Protein AF-A0A923X0I1-F1 (afdb_monomer_lite)

Foldseek 3Di:
DQVFLCLALVFDPPQSVVLLVVLCVVQVDPPLVVVVVVVLLVLLCVLCVVLVHHSVDDALQNVLVSLLVVLLVVLQVLCVLLPHGQPAFPVVSPVSLQVLLVPFDDDQKFKAFDLVLVLVLCVVPPLVQLCVLQVHPDSVVVVVPDDSQLVVVLCVQRPDPVSVLVSLVSLLPDASVRIDIDGQEEEEHDAVSCAVSCAVVCVQVVAQWDADLRHSYIYRHYYPGRHFFLNSLGPSLVSQLVSLVSRVSRVLLVVCNPDPSSSVLSSCLVVDDFADDDDPDPDDRPEHEGEDDQPRDPDDPNDCVSSGQYAYPSLVSSLSSLVSSCSSPVVCVSLNPQQQHWDDHPSYTDGSHSNQSSSCSRVVHHSVRGDCRSNSNVNSNVSSCSSPNPVVVVVVVSVSSVDDHDHDDDDDDDDDDDDDDDDDDDDDDVVVVVVVVVVVVVVVVVVLVVLLVVLCVVCVVFLAEEEEDAALPAACPDPLLVLLLQLLLVCLVVQHAYEYCQFHDSLLSSLQSNQVSVHAREHEYEDDPDDGDGHPSHPYYDYGPDPVSSLCSSLPPHLEYEQTYHDPVSVVSVVVNLVCVLVVVDDQHEYEYEDCVRCVVVVCCCVVPCCPPVNVDDPCSVVSYYYDHDSVVVSVRSVVSVVVVVVVD

Sequence (649 aa):
MAKFLRDLLDAEEPLFSEALRQLEHASGRNAADTKLIGDITALAHDNLRQMGLNPATSTGEEVYRGLEARLETDLKRLTKVIGADESDDVRYLVPFMVKAANEVEFNRRVFVIKRDSAKNLLRKMPPKTLMEKLGYDDIESLFDHEDFDEIYTALRFSEGPDWLNQYDELFATVTPDDYEERDLRIVVMDHDKYVDLAAHFVQKKLHNVTHTKEMGVIVVVPMHAKTMRGLVLKTLPLLLHYMNEVKLYSTFFKLKSKQPHFGRTVVNTLVADPGDASQMAGSKIHWRVIQRYLGKHKEDSVSTIAFQPHVQPEDLHWRRAEDLLYKIDPELKFWQDRDYVALQYDGFPVAFNLFDVSFGYSNRETYANRYAYHFRESLWNEIFVRYMGFKNLAKQVLEQLDNDMIAPEKLVVSKRVTVPSLRAQNEKNDLLIRRRLIDAAEGRLDGVIEEFDHVFELLGNYPRTVTIFGSARKPLNDDITNNAYEIARRFAHEDFAVVTGGGHGVMEAANKGAYDAGGDSIGLNIMLPHEQSLNEYTTANFQFTHFFSRKVAMTLDGSGYIYFPGGFGTLDELFEILCLEQTGKIPKAPIILVGSDFWRPLEQFIINVLEQQYQTIASDDRKLYEILDDHDEIVKRVKDYERHTRQES

Structure (mmCIF, N/CA/C/O backbone):
data_AF-A0A923X0I1-F1
#
_entry.id   AF-A0A923X0I1-F1
#
loop_
_atom_site.group_PDB
_atom_site.id
_atom_site.type_symbol
_atom_site.label_atom_id
_atom_site.label_alt_id
_atom_site.label_comp_id
_atom_site.label_asym_id
_atom_site.label_entity_id
_atom_site.label_seq_id
_atom_site.pdbx_PDB_ins_code
_atom_site.Cartn_x
_atom_site.Cartn_y
_atom_site.Cartn_z
_atom_site.occupancy
_atom_site.B_iso_or_equiv
_atom_site.auth_seq_id
_atom_site.auth_comp_id
_atom_site.auth_asym_id
_atom_site.auth_atom_id
_atom_site.pdbx_PDB_model_num
ATOM 1 N N . MET A 1 1 ? 17.429 24.368 -10.247 1.00 54.72 1 MET A N 1
ATOM 2 C CA . MET A 1 1 ? 16.248 23.656 -10.783 1.00 54.72 1 MET A CA 1
ATOM 3 C C . MET A 1 1 ? 15.292 23.325 -9.645 1.00 54.72 1 MET A C 1
ATOM 5 O O . MET A 1 1 ? 14.157 23.772 -9.730 1.00 54.72 1 MET A O 1
ATOM 9 N N . ALA A 1 2 ? 15.794 22.775 -8.531 1.00 67.62 2 ALA A N 1
ATOM 10 C CA . ALA A 1 2 ? 15.171 22.739 -7.195 1.00 67.62 2 ALA A CA 1
ATOM 11 C C . ALA A 1 2 ? 14.141 23.845 -6.832 1.00 67.62 2 ALA A C 1
ATOM 13 O O . ALA A 1 2 ? 13.132 23.524 -6.215 1.00 67.62 2 ALA A O 1
ATOM 14 N N . LYS A 1 3 ? 14.324 25.117 -7.244 1.00 82.94 3 LYS A N 1
ATOM 15 C CA . LYS A 1 3 ? 13.366 26.220 -7.002 1.00 82.94 3 LYS A CA 1
ATOM 16 C C . LYS A 1 3 ? 11.895 25.849 -7.277 1.00 82.94 3 LYS A C 1
ATOM 18 O O . LYS A 1 3 ? 11.045 26.251 -6.501 1.00 82.94 3 LYS A O 1
ATOM 23 N N . PHE A 1 4 ? 11.582 25.097 -8.336 1.00 88.12 4 PHE A N 1
ATOM 24 C CA . PHE A 1 4 ? 10.187 24.725 -8.625 1.00 88.12 4 PHE A CA 1
ATOM 25 C C . PHE A 1 4 ? 9.581 23.844 -7.520 1.00 88.12 4 PHE A C 1
ATOM 27 O O . PHE A 1 4 ? 8.517 24.158 -7.002 1.00 88.12 4 PHE A O 1
ATOM 34 N N . LEU A 1 5 ? 10.293 22.787 -7.112 1.00 89.38 5 LEU A N 1
ATOM 35 C CA . LEU A 1 5 ? 9.863 21.907 -6.019 1.00 89.38 5 LEU A CA 1
ATOM 36 C C . LEU A 1 5 ? 9.794 22.670 -4.690 1.00 89.38 5 LEU A C 1
ATOM 38 O O . LEU A 1 5 ? 8.823 22.532 -3.957 1.00 89.38 5 LEU A O 1
ATOM 42 N N . ARG A 1 6 ? 10.778 23.538 -4.424 1.00 88.56 6 ARG A N 1
ATOM 43 C CA . ARG A 1 6 ? 10.787 24.430 -3.259 1.00 88.56 6 ARG A CA 1
ATOM 44 C C . ARG A 1 6 ? 9.532 25.305 -3.193 1.00 88.56 6 ARG A C 1
ATOM 46 O O . ARG A 1 6 ? 8.905 25.373 -2.145 1.00 88.56 6 ARG A O 1
ATOM 53 N N . ASP A 1 7 ? 9.180 25.966 -4.296 1.00 87.50 7 ASP A N 1
ATOM 54 C CA . ASP A 1 7 ? 8.057 26.913 -4.360 1.00 87.50 7 ASP A CA 1
ATOM 55 C C . ASP A 1 7 ? 6.694 26.200 -4.235 1.00 87.50 7 ASP A C 1
ATOM 57 O O . ASP A 1 7 ? 5.748 26.768 -3.692 1.00 87.50 7 ASP A O 1
ATOM 61 N N . LEU A 1 8 ? 6.600 24.944 -4.689 1.00 89.12 8 LEU A N 1
ATOM 62 C CA . LEU A 1 8 ? 5.433 24.083 -4.472 1.00 89.12 8 LEU A CA 1
ATOM 63 C C . LEU A 1 8 ? 5.289 23.646 -3.001 1.00 89.12 8 LEU A C 1
ATOM 65 O O . LEU A 1 8 ? 4.186 23.678 -2.443 1.00 89.12 8 LEU A O 1
ATOM 69 N N . LEU A 1 9 ? 6.403 23.245 -2.380 1.00 85.38 9 LEU A N 1
ATOM 70 C CA . LEU A 1 9 ? 6.472 22.764 -0.994 1.00 85.38 9 LEU A CA 1
ATOM 71 C C . LEU A 1 9 ? 6.424 23.878 0.058 1.00 85.38 9 LEU A C 1
ATOM 73 O O . LEU A 1 9 ? 6.120 23.588 1.211 1.00 85.38 9 LEU A O 1
ATOM 77 N N . ASP A 1 10 ? 6.701 25.126 -0.336 1.00 81.94 10 ASP A N 1
ATOM 78 C CA . ASP A 1 10 ? 6.953 26.260 0.575 1.00 81.94 10 ASP A CA 1
ATOM 79 C C . ASP A 1 10 ? 8.188 26.037 1.468 1.00 81.94 10 ASP A C 1
ATOM 81 O O . ASP A 1 10 ? 8.237 26.423 2.633 1.00 81.94 10 ASP A O 1
ATOM 85 N N . ALA A 1 11 ? 9.192 25.339 0.927 1.00 80.44 11 ALA A N 1
ATOM 86 C CA . ALA A 1 11 ? 10.333 24.859 1.698 1.00 80.44 11 ALA A CA 1
ATOM 87 C C . ALA A 1 11 ? 11.408 25.942 1.915 1.00 80.44 11 ALA A C 1
ATOM 89 O O . ALA A 1 11 ? 11.807 26.658 0.989 1.00 80.44 11 ALA A O 1
ATOM 90 N N . GLU A 1 12 ? 11.945 26.014 3.135 1.00 75.38 12 GLU A N 1
ATOM 91 C CA . GLU A 1 12 ? 12.978 26.986 3.508 1.00 75.38 12 GLU A CA 1
ATOM 92 C C . GLU A 1 12 ? 14.364 26.663 2.913 1.00 75.38 12 GLU A C 1
ATOM 94 O O . GLU A 1 12 ? 14.802 25.512 2.825 1.00 75.38 12 GLU A O 1
ATOM 99 N N . GLU A 1 13 ? 15.114 27.709 2.557 1.00 77.19 13 GLU A N 1
ATOM 100 C CA . GLU A 1 13 ? 16.510 27.617 2.107 1.00 77.19 13 GLU A CA 1
ATOM 101 C C . GLU A 1 13 ? 17.463 28.123 3.204 1.00 77.19 13 GLU A C 1
ATOM 103 O O . GLU A 1 13 ? 17.142 29.099 3.881 1.00 77.19 13 GLU A O 1
ATOM 108 N N . PRO A 1 14 ? 18.658 27.523 3.381 1.00 76.00 14 PRO A N 1
ATOM 109 C CA . PRO A 1 14 ? 19.299 26.537 2.505 1.00 76.00 14 PRO A CA 1
ATOM 110 C C . PRO A 1 14 ? 18.928 25.070 2.795 1.00 76.00 14 PRO A C 1
ATOM 112 O O . PRO A 1 14 ? 19.523 24.176 2.191 1.00 76.00 14 PRO A O 1
ATOM 115 N N . LEU A 1 15 ? 18.009 24.810 3.737 1.00 71.12 15 LEU A N 1
ATOM 116 C CA . LEU A 1 15 ? 17.669 23.461 4.210 1.00 71.12 15 LEU A CA 1
ATOM 117 C C . LEU A 1 15 ? 17.188 22.552 3.075 1.00 71.12 15 LEU A C 1
ATOM 119 O O . LEU A 1 15 ? 17.698 21.441 2.934 1.00 71.12 15 LEU A O 1
ATOM 123 N N . PHE A 1 16 ? 16.279 23.036 2.226 1.00 80.62 16 PHE A N 1
ATOM 124 C CA . PHE A 1 16 ? 15.779 22.280 1.080 1.00 80.62 16 PHE A CA 1
ATOM 125 C C . PHE A 1 16 ? 16.893 21.874 0.104 1.00 80.62 16 PHE A C 1
ATOM 127 O O . PHE A 1 16 ? 17.070 20.690 -0.197 1.00 80.62 16 PHE A O 1
ATOM 134 N N . SER A 1 17 ? 17.694 22.842 -0.357 1.00 82.94 17 SER A N 1
ATOM 135 C CA . SER A 1 17 ? 18.797 22.569 -1.283 1.00 82.94 17 SER A CA 1
ATOM 136 C C . SER A 1 17 ? 19.896 21.687 -0.678 1.00 82.94 17 SER A C 1
ATOM 138 O O . SER A 1 17 ? 20.601 21.007 -1.422 1.00 82.94 17 SER A O 1
ATOM 140 N N . GLU A 1 18 ? 20.092 21.702 0.642 1.00 79.62 18 GLU A N 1
ATOM 141 C CA . GLU A 1 18 ? 21.046 20.818 1.320 1.00 79.62 18 GLU A CA 1
ATOM 142 C C . GLU A 1 18 ? 20.508 19.389 1.463 1.00 79.62 18 GLU A C 1
ATOM 144 O O . GLU A 1 18 ? 21.224 18.436 1.166 1.00 79.62 18 GLU A O 1
ATOM 149 N N . ALA A 1 19 ? 19.235 19.221 1.816 1.00 76.06 19 ALA A N 1
ATOM 150 C CA . ALA A 1 19 ? 18.612 17.907 1.936 1.00 76.06 19 ALA A CA 1
ATOM 151 C C . ALA A 1 19 ? 18.533 17.155 0.596 1.00 76.06 19 ALA A C 1
ATOM 153 O O . ALA A 1 19 ? 18.762 15.945 0.567 1.00 76.06 19 ALA A O 1
ATOM 154 N N . LEU A 1 20 ? 18.301 17.859 -0.521 1.00 83.06 20 LEU A N 1
ATOM 155 C CA . LEU A 1 20 ? 18.415 17.269 -1.861 1.00 83.06 20 LEU A CA 1
ATOM 156 C C . LEU A 1 20 ? 19.853 16.831 -2.184 1.00 83.06 20 LEU A C 1
ATOM 158 O O . LEU A 1 20 ? 20.042 15.747 -2.732 1.00 83.06 20 LEU A O 1
ATOM 162 N N . ARG A 1 21 ? 20.875 17.617 -1.803 1.00 82.75 21 ARG A N 1
ATOM 163 C CA . ARG A 1 21 ? 22.289 17.215 -1.958 1.00 82.75 21 ARG A CA 1
ATOM 164 C C . ARG A 1 21 ? 22.628 15.975 -1.133 1.00 82.75 21 ARG A C 1
ATOM 166 O O . ARG A 1 21 ? 23.366 15.120 -1.614 1.00 82.75 21 ARG A O 1
ATOM 173 N N . GLN A 1 22 ? 22.097 15.867 0.085 1.00 76.50 22 GLN A N 1
ATOM 174 C CA . GLN A 1 22 ? 22.293 14.693 0.940 1.00 76.50 22 GLN A CA 1
ATOM 175 C C . GLN A 1 22 ? 21.664 13.438 0.323 1.00 76.50 22 GLN A C 1
ATOM 177 O O . GLN A 1 22 ? 22.326 12.404 0.270 1.00 76.50 22 GLN A O 1
ATOM 182 N N . LEU A 1 23 ? 20.443 13.533 -0.220 1.00 74.69 23 LEU A N 1
ATOM 183 C CA . LEU A 1 23 ? 19.814 12.427 -0.950 1.00 74.69 23 LEU A CA 1
ATOM 184 C C . LEU A 1 23 ? 20.576 12.044 -2.225 1.00 74.69 23 LEU A C 1
ATOM 186 O O . LEU A 1 23 ? 20.789 10.859 -2.479 1.00 74.69 23 LEU A O 1
ATOM 190 N N . GLU A 1 24 ? 21.008 13.021 -3.025 1.00 81.75 24 GLU A N 1
ATOM 191 C CA . GLU A 1 24 ? 21.799 12.793 -4.241 1.00 81.75 24 GLU A CA 1
ATOM 192 C C . GLU A 1 24 ? 23.120 12.077 -3.919 1.00 81.75 24 GLU A C 1
ATOM 194 O O . GLU A 1 24 ? 23.463 11.087 -4.565 1.00 81.75 24 GLU A O 1
ATOM 199 N N . HIS A 1 25 ? 23.810 12.508 -2.857 1.00 76.19 25 HIS A N 1
ATOM 200 C CA . HIS A 1 25 ? 25.046 11.888 -2.387 1.00 76.19 25 HIS A CA 1
ATOM 201 C C . HIS A 1 25 ? 24.832 10.468 -1.840 1.00 76.19 25 HIS A C 1
ATOM 203 O O . HIS A 1 25 ? 25.571 9.559 -2.210 1.00 76.19 25 HIS A O 1
ATOM 209 N N . ALA A 1 26 ? 23.814 10.259 -0.999 1.00 66.31 26 ALA A N 1
ATOM 210 C CA . ALA A 1 26 ? 23.550 8.971 -0.356 1.00 66.31 26 ALA A CA 1
ATOM 211 C C . ALA A 1 26 ? 22.993 7.902 -1.311 1.00 66.31 26 ALA A C 1
ATOM 213 O O . ALA A 1 26 ? 23.252 6.715 -1.129 1.00 66.31 26 ALA A O 1
ATOM 214 N N . SER A 1 27 ? 22.230 8.309 -2.329 1.00 73.12 27 SER A N 1
ATOM 215 C CA . SER A 1 27 ? 21.652 7.394 -3.326 1.00 73.12 27 SER A CA 1
ATOM 216 C C . SER A 1 27 ? 22.526 7.184 -4.567 1.00 73.12 27 SER A C 1
ATOM 218 O O . SER A 1 27 ? 22.276 6.258 -5.339 1.00 73.12 27 SER A O 1
ATOM 220 N N . GLY A 1 28 ? 23.483 8.083 -4.824 1.00 76.88 28 GLY A N 1
ATOM 221 C CA . GLY A 1 28 ? 24.214 8.165 -6.093 1.00 76.88 28 GLY A CA 1
ATOM 222 C C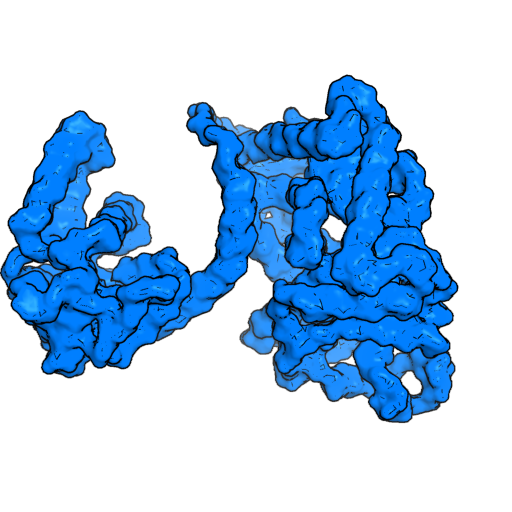 . GLY A 1 28 ? 23.352 8.576 -7.301 1.00 76.88 28 GLY A C 1
ATOM 223 O O . GLY A 1 28 ? 23.840 8.568 -8.435 1.00 76.88 28 GLY A O 1
ATOM 224 N N . ARG A 1 29 ? 22.069 8.922 -7.104 1.00 76.94 29 ARG A N 1
ATOM 225 C CA . ARG A 1 29 ? 21.124 9.248 -8.186 1.00 76.94 29 ARG A CA 1
ATOM 226 C C . ARG A 1 29 ? 21.165 10.730 -8.540 1.00 76.94 29 ARG A C 1
ATOM 228 O O . ARG A 1 29 ? 20.358 11.524 -8.061 1.00 76.94 29 ARG A O 1
ATOM 235 N N . ASN A 1 30 ? 22.081 11.081 -9.436 1.00 81.25 30 ASN A N 1
ATOM 236 C CA . ASN A 1 30 ? 22.231 12.459 -9.900 1.00 81.25 30 ASN A CA 1
ATOM 237 C C . ASN A 1 30 ? 20.965 12.993 -10.606 1.00 81.25 30 ASN A C 1
ATOM 239 O O . ASN A 1 30 ? 20.383 12.307 -11.450 1.00 81.25 30 ASN A O 1
ATOM 243 N N . ALA A 1 31 ? 20.582 14.238 -10.306 1.00 82.38 31 ALA A N 1
ATOM 244 C CA . ALA A 1 31 ? 19.496 14.999 -10.945 1.00 82.38 31 ALA A CA 1
ATOM 245 C C . ALA A 1 31 ? 18.087 14.348 -10.939 1.00 82.38 31 ALA A C 1
ATOM 247 O O . ALA A 1 31 ? 17.268 14.611 -11.831 1.00 82.38 31 ALA A O 1
ATOM 248 N N . ALA A 1 32 ? 17.767 13.511 -9.942 1.00 83.88 32 ALA A N 1
ATOM 249 C CA . ALA A 1 32 ? 16.432 12.913 -9.818 1.00 83.88 32 ALA A CA 1
ATOM 250 C C . ALA A 1 32 ? 15.320 13.967 -9.594 1.00 83.88 32 ALA A C 1
ATOM 252 O O . ALA A 1 32 ? 14.219 13.807 -10.128 1.00 83.88 32 ALA A O 1
ATOM 253 N N . ASP A 1 33 ? 15.631 15.078 -8.909 1.00 85.25 33 ASP A N 1
ATOM 254 C CA . ASP A 1 33 ? 14.776 16.271 -8.777 1.00 85.25 33 ASP A CA 1
ATOM 255 C C . ASP A 1 33 ? 14.340 16.835 -10.139 1.00 85.25 33 ASP A C 1
ATOM 257 O O . ASP A 1 33 ? 13.172 17.139 -10.371 1.00 85.25 33 ASP A O 1
ATOM 261 N N . THR A 1 34 ? 15.279 16.933 -11.076 1.00 87.31 34 THR A N 1
ATOM 262 C CA . THR A 1 34 ? 15.088 17.554 -12.385 1.00 87.31 34 THR A CA 1
ATOM 263 C C . THR A 1 34 ? 14.185 16.692 -13.260 1.00 87.31 34 THR A C 1
ATOM 265 O O . THR A 1 34 ? 13.336 17.219 -13.983 1.00 87.31 34 THR A O 1
ATOM 268 N N . LYS A 1 35 ? 14.299 15.362 -13.142 1.00 87.19 35 LYS A N 1
ATOM 269 C CA . LYS A 1 35 ? 13.361 14.429 -13.774 1.00 87.19 35 LYS A CA 1
ATOM 270 C C . LYS A 1 35 ? 11.960 14.542 -13.165 1.00 87.19 35 LYS A C 1
ATOM 272 O O . LYS A 1 35 ? 10.995 14.619 -13.918 1.00 87.19 35 LYS A O 1
ATOM 277 N N . LEU A 1 36 ? 11.848 14.614 -11.836 1.00 90.38 36 LEU A N 1
ATOM 278 C CA . LEU A 1 36 ? 10.563 14.777 -11.146 1.00 90.38 36 LEU A CA 1
ATOM 279 C C . LEU A 1 36 ? 9.842 16.073 -11.560 1.00 90.38 36 LEU A C 1
ATOM 281 O O . LEU A 1 36 ? 8.646 16.037 -11.828 1.00 90.38 36 LEU A O 1
ATOM 285 N N . ILE A 1 37 ? 10.561 17.193 -11.699 1.00 91.50 37 ILE A N 1
ATOM 286 C CA . ILE A 1 37 ? 10.004 18.457 -12.222 1.00 91.50 37 ILE A CA 1
ATOM 287 C C . ILE A 1 37 ? 9.434 18.265 -13.638 1.00 91.50 37 ILE A C 1
ATOM 289 O O . ILE A 1 37 ? 8.336 18.742 -13.934 1.00 91.50 37 ILE A O 1
ATOM 293 N N . GLY A 1 38 ? 10.163 17.557 -14.508 1.00 90.38 38 GLY A N 1
ATOM 294 C CA . GLY A 1 38 ? 9.711 17.234 -15.863 1.00 90.38 38 GLY A CA 1
ATOM 295 C C . GLY A 1 38 ? 8.438 16.386 -15.872 1.00 90.38 38 GLY A C 1
ATOM 296 O O . GLY A 1 38 ? 7.499 16.710 -16.598 1.00 90.38 38 GLY A O 1
ATOM 297 N N . ASP A 1 39 ? 8.386 15.356 -15.024 1.00 91.00 39 ASP A N 1
ATOM 298 C CA . ASP A 1 39 ? 7.226 14.474 -14.879 1.00 91.00 39 ASP A CA 1
ATOM 299 C C . ASP A 1 39 ? 6.001 15.242 -14.341 1.00 91.00 39 ASP A C 1
ATOM 301 O O . ASP A 1 39 ? 4.945 15.198 -14.968 1.00 91.00 39 ASP A O 1
ATOM 305 N N . ILE A 1 40 ? 6.134 16.019 -13.253 1.00 94.12 40 ILE A N 1
ATOM 306 C CA . ILE A 1 40 ? 5.043 16.849 -12.693 1.00 94.12 40 ILE A CA 1
ATOM 307 C C . ILE A 1 40 ? 4.486 17.809 -13.751 1.00 94.12 40 ILE A C 1
ATOM 309 O O . ILE A 1 40 ? 3.272 17.892 -13.937 1.00 94.12 40 ILE A O 1
ATOM 313 N N . THR A 1 41 ? 5.368 18.498 -14.484 1.00 93.44 41 THR A N 1
ATOM 314 C CA . THR A 1 41 ? 4.966 19.444 -15.539 1.00 93.44 41 THR A CA 1
ATOM 315 C C . THR A 1 41 ? 4.207 18.734 -16.663 1.00 93.44 41 THR A C 1
ATOM 317 O O . THR A 1 41 ? 3.170 19.218 -17.116 1.00 93.44 41 THR A O 1
ATOM 320 N N . ALA A 1 42 ? 4.698 17.574 -17.111 1.00 93.50 42 ALA A N 1
ATOM 321 C CA . ALA A 1 42 ? 4.066 16.800 -18.175 1.00 93.50 42 ALA A CA 1
ATOM 322 C C . ALA A 1 42 ? 2.683 16.268 -17.766 1.00 93.50 42 ALA A C 1
ATOM 324 O O . ALA A 1 42 ? 1.736 16.401 -18.541 1.00 93.50 42 ALA A O 1
ATOM 325 N N . LEU A 1 43 ? 2.559 15.723 -16.551 1.00 95.00 43 LEU A N 1
ATOM 326 C CA . LEU A 1 43 ? 1.295 15.219 -16.010 1.00 95.00 43 LEU A CA 1
ATOM 327 C C . LEU A 1 43 ? 0.276 16.350 -15.838 1.00 95.00 43 LEU A C 1
ATOM 329 O O . LEU A 1 43 ? -0.834 16.247 -16.352 1.00 95.00 43 LEU A O 1
ATOM 333 N N . ALA A 1 44 ? 0.660 17.466 -15.213 1.00 94.75 44 ALA A N 1
ATOM 334 C CA . ALA A 1 44 ? -0.238 18.605 -15.045 1.00 94.75 44 ALA A CA 1
ATOM 335 C C . ALA A 1 44 ? -0.724 19.161 -16.396 1.00 94.75 44 ALA A C 1
ATOM 337 O O . ALA A 1 44 ? -1.916 19.408 -16.571 1.00 94.75 44 ALA A O 1
ATOM 338 N N . HIS A 1 45 ? 0.167 19.302 -17.386 1.00 95.38 45 HIS A N 1
ATOM 339 C CA . HIS A 1 45 ? -0.211 19.748 -18.731 1.00 95.38 45 HIS A CA 1
ATOM 340 C C . HIS A 1 45 ? -1.173 18.782 -19.440 1.00 95.38 45 HIS A C 1
ATOM 342 O O . HIS A 1 45 ? -2.010 19.233 -20.224 1.00 95.38 45 HIS A O 1
ATOM 348 N N . ASP A 1 46 ? -1.067 17.477 -19.184 1.00 94.19 46 ASP A N 1
ATOM 349 C CA . ASP A 1 46 ? -2.002 16.482 -19.706 1.00 94.19 46 ASP A CA 1
ATOM 350 C C . ASP A 1 46 ? -3.375 16.590 -19.026 1.00 94.19 46 ASP A C 1
ATOM 352 O O . ASP A 1 46 ? -4.385 16.737 -19.714 1.00 94.19 46 ASP A O 1
ATOM 356 N N . ASN A 1 47 ? -3.426 16.655 -17.689 1.00 94.50 47 ASN A N 1
ATOM 357 C CA . ASN A 1 47 ? -4.676 16.864 -16.949 1.00 94.50 47 ASN A CA 1
ATOM 358 C C . ASN A 1 47 ? -5.383 18.172 -17.350 1.00 94.50 47 ASN A C 1
ATOM 360 O O . ASN A 1 47 ? -6.603 18.173 -17.505 1.00 94.50 47 ASN A O 1
ATOM 364 N N . LEU A 1 48 ? -4.647 19.266 -17.586 1.00 96.31 48 LEU A N 1
ATOM 365 C CA . LEU A 1 48 ? -5.226 20.507 -18.118 1.00 96.31 48 LEU A CA 1
ATOM 366 C C . LEU A 1 48 ? -5.909 20.284 -19.473 1.00 96.31 48 LEU A C 1
ATOM 368 O O . LEU A 1 48 ? -7.066 20.666 -19.639 1.00 96.31 48 LEU A O 1
ATOM 372 N N . ARG A 1 49 ? -5.245 19.603 -20.416 1.00 95.25 49 ARG A N 1
ATOM 373 C CA . ARG A 1 49 ? -5.830 19.285 -21.731 1.00 95.25 49 ARG A CA 1
ATOM 374 C C . ARG A 1 49 ? -7.054 18.379 -21.616 1.00 95.25 49 ARG A C 1
ATOM 376 O O . ARG A 1 49 ? -8.025 18.603 -22.331 1.00 95.25 49 ARG A O 1
ATOM 383 N N . GLN A 1 50 ? -7.036 17.401 -20.708 1.00 92.94 50 GLN A N 1
ATOM 384 C CA . GLN A 1 50 ? -8.193 16.541 -20.431 1.00 92.94 50 GLN A CA 1
ATOM 385 C C . GLN A 1 50 ? -9.396 17.327 -19.874 1.00 92.94 50 GLN A C 1
ATOM 387 O O . GLN A 1 50 ? -10.535 16.939 -20.117 1.00 92.94 50 GLN A O 1
ATOM 392 N N . MET A 1 51 ? -9.163 18.446 -19.179 1.00 95.25 51 MET A N 1
ATOM 393 C CA . MET A 1 51 ? -10.207 19.385 -18.736 1.00 95.25 51 MET A CA 1
ATOM 394 C C . MET A 1 51 ? -10.569 20.455 -19.788 1.00 95.25 51 MET A C 1
ATOM 396 O O . MET A 1 51 ? -11.357 21.351 -19.501 1.00 95.25 51 MET A O 1
ATOM 400 N N . GLY A 1 52 ? -9.996 20.401 -20.997 1.00 95.00 52 GLY A N 1
ATOM 401 C CA . GLY A 1 52 ? -10.204 21.409 -22.045 1.00 95.00 52 GLY A CA 1
ATOM 402 C C . GLY A 1 52 ? -9.465 22.737 -21.818 1.00 95.00 52 GLY A C 1
ATOM 403 O O . GLY A 1 52 ? -9.713 23.703 -22.537 1.00 95.00 52 GLY A O 1
ATOM 404 N N . LEU A 1 53 ? -8.555 22.794 -20.843 1.00 96.50 53 LEU A N 1
ATOM 405 C CA . LEU A 1 53 ? -7.752 23.968 -20.504 1.00 96.50 53 LEU A CA 1
ATOM 406 C C . LEU A 1 53 ? -6.442 24.005 -21.305 1.00 96.50 53 LEU A C 1
ATOM 408 O O . LEU A 1 53 ? -5.917 22.976 -21.741 1.00 96.50 53 LEU A O 1
ATOM 412 N N . ASN A 1 54 ? -5.883 25.204 -21.487 1.00 94.62 54 ASN A N 1
ATOM 413 C CA . ASN A 1 54 ? -4.644 25.412 -22.233 1.00 94.62 54 ASN A CA 1
ATOM 414 C C . ASN A 1 54 ? -3.477 25.681 -21.264 1.00 94.62 54 ASN A C 1
ATOM 416 O O . ASN A 1 54 ? -3.430 26.765 -20.678 1.00 94.62 54 ASN A O 1
ATOM 420 N N . PRO A 1 55 ? -2.488 24.771 -21.145 1.00 91.75 55 PRO A N 1
ATOM 421 C CA . PRO A 1 55 ? -1.356 24.933 -20.229 1.00 91.75 55 PRO A CA 1
ATOM 422 C C . PRO A 1 55 ? -0.548 26.228 -20.378 1.00 91.75 55 PRO A C 1
ATOM 424 O O . PRO A 1 55 ? 0.116 26.638 -19.434 1.00 91.75 55 PRO A O 1
ATOM 427 N N . ALA A 1 56 ? -0.576 26.867 -21.551 1.00 90.12 56 ALA A N 1
ATOM 428 C CA . ALA A 1 56 ? 0.177 28.093 -21.807 1.00 90.12 56 ALA A CA 1
ATOM 429 C C . ALA A 1 56 ? -0.582 29.387 -21.454 1.00 90.12 56 ALA A C 1
ATOM 431 O O . ALA A 1 56 ? 0.034 30.451 -21.451 1.00 90.12 56 ALA A O 1
ATOM 432 N N . THR A 1 57 ? -1.900 29.328 -21.222 1.00 93.25 57 THR A N 1
ATOM 433 C CA . THR A 1 57 ? -2.740 30.535 -21.075 1.00 93.25 57 THR A CA 1
ATOM 434 C C . THR A 1 57 ? -3.790 30.468 -19.969 1.00 93.25 57 THR A C 1
ATOM 436 O O . THR A 1 57 ? -4.283 31.521 -19.580 1.00 93.25 57 THR A O 1
ATOM 439 N N . SER A 1 58 ? -4.156 29.282 -19.473 1.00 95.31 58 SER A N 1
ATOM 440 C CA . SER A 1 58 ? -5.148 29.153 -18.401 1.00 95.31 58 SER A CA 1
ATOM 441 C C . SER A 1 58 ? -4.603 29.664 -17.066 1.00 95.31 58 SER A C 1
ATOM 443 O O . SER A 1 58 ? -3.510 29.295 -16.631 1.00 95.31 58 SER A O 1
ATOM 445 N N . THR A 1 59 ? -5.398 30.513 -16.425 1.00 96.12 59 THR A N 1
ATOM 446 C CA . THR A 1 59 ? -5.165 31.098 -15.101 1.00 96.12 59 THR A CA 1
ATOM 447 C C . THR A 1 59 ? -5.364 30.071 -13.986 1.00 96.12 59 THR A C 1
ATOM 449 O O . THR A 1 59 ? -6.072 29.079 -14.159 1.00 96.12 59 THR A O 1
ATOM 452 N N . GLY A 1 60 ? -4.790 30.321 -12.806 1.00 94.44 60 GLY A N 1
ATOM 453 C CA . GLY A 1 60 ? -4.941 29.414 -11.665 1.00 94.44 60 GLY A CA 1
ATOM 454 C C . GLY A 1 60 ? -6.390 29.245 -11.202 1.00 94.44 60 GLY A C 1
ATOM 455 O O . GLY A 1 60 ? -6.766 28.143 -10.801 1.00 94.44 60 GLY A O 1
ATOM 456 N N . GLU A 1 61 ? -7.228 30.285 -11.318 1.00 95.31 61 GLU A N 1
ATOM 457 C CA . GLU A 1 61 ? -8.659 30.158 -11.024 1.00 95.31 61 GLU A CA 1
ATOM 458 C C . GLU A 1 61 ? -9.372 29.278 -12.063 1.00 95.31 61 GLU A C 1
ATOM 460 O O . GLU A 1 61 ? -10.135 28.401 -11.667 1.00 95.31 61 GLU A O 1
ATOM 465 N N . GLU A 1 62 ? -9.088 29.410 -13.365 1.00 96.88 62 GLU A N 1
ATOM 466 C CA . GLU A 1 62 ? -9.649 28.502 -14.382 1.00 96.88 62 GLU A CA 1
ATOM 467 C C . GLU A 1 62 ? -9.243 27.041 -14.139 1.00 96.88 62 GLU A C 1
ATOM 469 O O . GLU A 1 62 ? -10.082 26.150 -14.269 1.00 96.88 62 GLU A O 1
ATOM 474 N N . VAL A 1 63 ? -7.994 26.783 -13.727 1.00 97.06 63 VAL A N 1
ATOM 475 C CA . VAL A 1 63 ? -7.550 25.431 -13.343 1.00 97.06 63 VAL A CA 1
ATOM 476 C C . VAL A 1 63 ? -8.304 24.925 -12.118 1.00 97.06 63 VAL A C 1
ATOM 478 O O . VAL A 1 63 ? -8.809 23.804 -12.133 1.00 97.06 63 VAL A O 1
ATOM 481 N N . TYR A 1 64 ? -8.433 25.747 -11.076 1.00 95.81 64 TYR A N 1
ATOM 482 C CA . TYR A 1 64 ? -9.152 25.388 -9.854 1.00 95.81 64 TYR A CA 1
ATOM 483 C C . TYR A 1 64 ? -10.637 25.086 -10.121 1.00 95.81 64 TYR A C 1
ATOM 485 O O . TYR A 1 64 ? -11.144 24.054 -9.683 1.00 95.81 64 TYR A O 1
ATOM 493 N N . ARG A 1 65 ? -11.324 25.923 -10.912 1.00 95.06 65 ARG A N 1
ATOM 494 C CA . ARG A 1 65 ? -12.720 25.684 -11.323 1.00 95.06 65 ARG A CA 1
ATOM 495 C C . ARG A 1 65 ? -12.859 24.478 -12.250 1.00 95.06 65 ARG A C 1
ATOM 497 O O . ARG A 1 65 ? -13.842 23.750 -12.143 1.00 95.06 65 ARG A O 1
ATOM 504 N N . GLY A 1 66 ? -11.881 24.23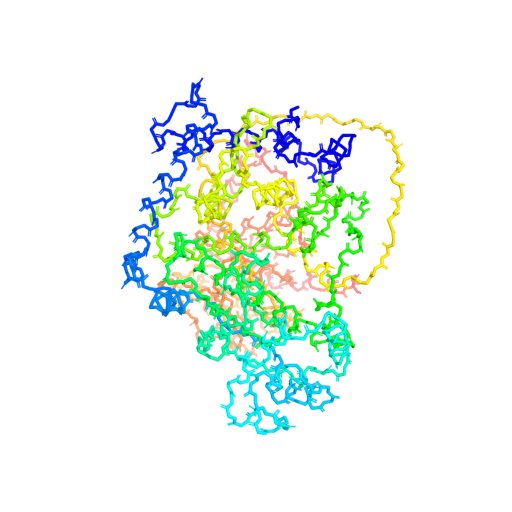7 -13.125 1.00 96.69 66 GLY A N 1
ATOM 505 C CA . GLY A 1 66 ? -11.816 23.031 -13.952 1.00 96.69 66 GLY A CA 1
ATOM 506 C C . GLY A 1 66 ? -11.734 21.760 -13.105 1.00 96.69 66 GLY A C 1
ATOM 507 O O . GLY A 1 66 ? -12.481 20.814 -13.351 1.00 96.69 66 GLY A O 1
ATOM 508 N N . LEU A 1 67 ? -10.902 21.771 -12.058 1.00 96.31 67 LEU A N 1
ATOM 509 C CA . LEU A 1 67 ? -10.790 20.674 -11.094 1.00 96.31 67 LEU A CA 1
ATOM 510 C C . LEU A 1 67 ? -12.082 20.481 -10.287 1.00 96.31 67 LEU A C 1
ATOM 512 O O . LEU A 1 67 ? -12.521 19.343 -10.148 1.00 96.31 67 LEU A O 1
ATOM 516 N N . GLU A 1 68 ? -12.741 21.554 -9.825 1.00 94.88 68 GLU A N 1
ATOM 517 C CA . GLU A 1 68 ? -14.068 21.455 -9.189 1.00 94.88 68 GLU A CA 1
ATOM 518 C C . GLU A 1 68 ? -15.119 20.834 -10.130 1.00 94.88 68 GLU A C 1
ATOM 520 O O . GLU A 1 68 ? -15.870 19.953 -9.715 1.00 94.88 68 GLU A O 1
ATOM 525 N N . ALA A 1 69 ? -15.169 21.253 -11.399 1.00 94.88 69 ALA A N 1
ATOM 526 C CA . ALA A 1 69 ? -16.128 20.739 -12.382 1.00 94.88 69 ALA A CA 1
ATOM 527 C C . ALA A 1 69 ? -15.847 19.276 -12.778 1.00 94.88 69 ALA A C 1
ATOM 529 O O . ALA A 1 69 ? -16.776 18.479 -12.966 1.00 94.88 69 ALA A O 1
ATOM 530 N N . ARG A 1 70 ? -14.565 18.898 -12.867 1.00 95.00 70 ARG A N 1
ATOM 531 C CA . ARG A 1 70 ? -14.140 17.507 -13.057 1.00 95.00 70 ARG A CA 1
ATOM 532 C C . ARG A 1 70 ? -14.558 16.652 -11.862 1.00 95.00 70 ARG A C 1
ATOM 534 O O . ARG A 1 70 ? -15.181 15.610 -12.062 1.00 95.00 70 ARG A O 1
ATOM 541 N N . LEU A 1 71 ? -14.284 17.123 -10.645 1.00 94.06 71 LEU A N 1
ATOM 542 C CA . LEU A 1 71 ? -14.664 16.449 -9.408 1.00 94.06 71 LEU A CA 1
ATOM 543 C C . LEU A 1 71 ? -16.185 16.276 -9.299 1.00 94.06 71 LEU A C 1
ATOM 545 O O . LEU A 1 71 ? -16.643 15.193 -8.966 1.00 94.06 71 LEU A O 1
ATOM 549 N N . GLU A 1 72 ? -16.977 17.299 -9.625 1.00 93.12 72 GLU A N 1
ATOM 550 C CA . GLU A 1 72 ? -18.444 17.215 -9.625 1.00 93.12 72 GLU A CA 1
ATOM 551 C C . GLU A 1 72 ? -18.967 16.165 -10.623 1.00 93.12 72 GLU A C 1
ATOM 553 O O . GLU A 1 72 ? -19.945 15.469 -10.349 1.00 93.12 72 GLU A O 1
ATOM 558 N N . THR A 1 73 ? -18.304 16.015 -11.771 1.00 93.06 73 THR A N 1
ATOM 559 C CA . THR A 1 73 ? -18.646 14.987 -12.766 1.00 93.06 73 THR A CA 1
ATOM 560 C C . THR A 1 73 ? -18.331 13.583 -12.246 1.00 93.06 73 THR A C 1
ATOM 562 O O . THR A 1 73 ? -19.161 12.679 -12.363 1.00 93.06 73 THR A O 1
ATOM 565 N N . ASP A 1 74 ? -17.156 13.404 -11.640 1.00 93.62 74 ASP A N 1
ATOM 566 C CA . ASP A 1 74 ? -16.735 12.135 -11.047 1.00 93.62 74 ASP A CA 1
ATOM 567 C C . ASP A 1 74 ? -17.572 11.760 -9.809 1.00 93.62 74 ASP A C 1
ATOM 569 O O . ASP A 1 74 ? -17.964 10.604 -9.677 1.00 93.62 74 ASP A O 1
ATOM 573 N N . LEU A 1 75 ? -17.932 12.724 -8.953 1.00 92.94 75 LEU A N 1
ATOM 574 C CA . LEU A 1 75 ? -18.788 12.536 -7.773 1.00 92.94 75 LEU A CA 1
ATOM 575 C C . LEU A 1 75 ? -20.167 11.985 -8.161 1.00 92.94 75 LEU A C 1
ATOM 577 O O . LEU A 1 75 ? -20.593 10.966 -7.614 1.00 92.94 75 LEU A O 1
ATOM 581 N N . LYS A 1 76 ? -20.829 12.590 -9.157 1.00 92.31 76 LYS A N 1
ATOM 582 C CA . LYS A 1 76 ? -22.160 12.161 -9.633 1.00 92.31 76 LYS A CA 1
ATOM 583 C C . LYS A 1 76 ? -22.150 10.749 -10.194 1.00 92.31 76 LYS A C 1
ATOM 585 O O . LYS A 1 76 ? -23.158 10.044 -10.151 1.00 92.31 76 LYS A O 1
ATOM 590 N N . ARG A 1 77 ? -21.022 10.356 -10.777 1.00 93.00 77 ARG A N 1
ATOM 591 C CA . ARG A 1 77 ? -20.820 9.057 -11.409 1.00 93.00 77 ARG A CA 1
ATOM 592 C C . ARG A 1 77 ? -20.475 7.998 -10.351 1.00 93.00 77 ARG A C 1
ATOM 594 O O . ARG A 1 77 ? -21.156 6.979 -10.303 1.00 93.00 77 ARG A O 1
ATOM 601 N N . LEU A 1 78 ? -19.555 8.287 -9.425 1.00 93.94 78 LEU A N 1
ATOM 602 C CA . LEU A 1 78 ? -19.227 7.436 -8.271 1.00 93.94 78 LEU A CA 1
ATOM 603 C C . LEU A 1 78 ? -20.440 7.197 -7.355 1.00 93.94 78 LEU A C 1
ATOM 605 O O . LEU A 1 78 ? -20.680 6.066 -6.940 1.00 93.94 78 LEU A O 1
ATOM 609 N N . THR A 1 79 ? -21.243 8.230 -7.083 1.00 92.75 79 THR A N 1
ATOM 610 C CA . THR A 1 79 ? -22.457 8.118 -6.249 1.00 92.75 79 THR A CA 1
ATOM 611 C C . THR A 1 79 ? -23.459 7.122 -6.851 1.00 92.75 79 THR A C 1
ATOM 613 O O . THR A 1 79 ? -24.007 6.282 -6.139 1.00 92.75 79 THR A O 1
ATOM 616 N N . LYS A 1 80 ? -23.598 7.111 -8.186 1.00 92.69 80 LYS A N 1
ATOM 617 C CA . LYS A 1 80 ? -24.395 6.105 -8.909 1.00 92.69 80 LYS A CA 1
ATOM 618 C C . LYS A 1 80 ? -23.762 4.714 -8.897 1.00 92.69 80 LYS A C 1
ATOM 620 O O . LYS A 1 80 ? -24.496 3.737 -8.791 1.00 92.69 80 LYS A O 1
ATOM 625 N N . VAL A 1 81 ? -22.433 4.611 -8.995 1.00 93.44 81 VAL A N 1
ATOM 626 C CA . VAL A 1 81 ? -21.704 3.327 -8.919 1.00 93.44 81 VAL A CA 1
ATOM 627 C C . VAL A 1 81 ? -21.941 2.637 -7.573 1.00 93.44 81 VAL A C 1
ATOM 629 O O . VAL A 1 81 ? -22.195 1.436 -7.553 1.00 93.44 81 VAL A O 1
ATOM 632 N N . ILE A 1 82 ? -21.955 3.385 -6.463 1.00 93.25 82 ILE A N 1
ATOM 633 C CA . ILE A 1 82 ? -22.277 2.831 -5.134 1.00 93.25 82 ILE A CA 1
ATOM 634 C C . ILE A 1 82 ? -23.785 2.616 -4.896 1.00 93.25 82 ILE A C 1
ATOM 636 O O . ILE A 1 82 ? -24.164 2.102 -3.846 1.00 93.25 82 ILE A O 1
ATOM 640 N N . GLY A 1 83 ? -24.645 2.967 -5.861 1.00 91.44 83 GLY A N 1
ATOM 641 C CA . GLY A 1 83 ? -26.089 2.713 -5.826 1.00 91.44 83 GLY A CA 1
ATOM 642 C C . GLY A 1 83 ? -26.946 3.769 -5.117 1.00 91.44 83 GLY A C 1
ATOM 643 O O . GLY A 1 83 ? -28.057 3.433 -4.713 1.00 91.44 83 GLY A O 1
ATOM 644 N N . ALA A 1 84 ? -26.459 5.005 -4.969 1.00 90.56 84 ALA A N 1
ATOM 645 C CA . ALA A 1 84 ? -27.142 6.107 -4.277 1.00 90.56 84 ALA A CA 1
ATOM 646 C C . ALA A 1 84 ? -27.392 7.333 -5.191 1.00 90.56 84 ALA A C 1
ATOM 648 O O . ALA A 1 84 ? -26.936 7.357 -6.340 1.00 90.56 84 ALA A O 1
ATOM 649 N N . ASP A 1 85 ? -28.074 8.370 -4.684 1.00 83.75 85 ASP A N 1
ATOM 650 C CA . ASP A 1 85 ? -28.246 9.670 -5.352 1.00 83.75 85 ASP A CA 1
ATOM 651 C C . ASP A 1 85 ? -27.692 10.834 -4.500 1.00 83.75 85 ASP A C 1
ATOM 653 O O . ASP A 1 85 ? -27.824 10.855 -3.283 1.00 83.75 85 ASP A O 1
ATOM 657 N N . GLU A 1 86 ? -27.069 11.846 -5.117 1.00 71.94 86 GLU A N 1
ATOM 658 C CA . GLU A 1 86 ? -26.483 12.983 -4.375 1.00 71.94 86 GLU A CA 1
ATOM 659 C C . GLU A 1 86 ? -27.510 13.843 -3.616 1.00 71.94 86 GLU A C 1
ATOM 661 O O . GLU A 1 86 ? -27.124 14.622 -2.741 1.00 71.94 86 GLU A O 1
ATOM 666 N N . SER A 1 87 ? -28.795 13.748 -3.968 1.00 73.69 87 SER A N 1
ATOM 667 C CA . SER A 1 87 ? -29.881 14.455 -3.282 1.00 73.69 87 SER A CA 1
ATOM 668 C C . SER A 1 87 ? -30.373 13.760 -2.007 1.00 73.69 87 SER A C 1
ATOM 670 O O . SER A 1 87 ? -31.159 14.356 -1.265 1.00 73.69 87 SER A O 1
ATOM 672 N N . ASP A 1 88 ? -29.894 12.544 -1.729 1.00 78.12 88 ASP A N 1
ATOM 673 C CA . ASP A 1 88 ? -30.254 11.773 -0.544 1.00 78.12 88 ASP A CA 1
ATOM 674 C C . ASP A 1 88 ? -29.736 12.407 0.766 1.00 78.12 88 ASP A C 1
ATOM 676 O O . ASP A 1 88 ? -28.727 13.118 0.813 1.00 78.12 88 ASP A O 1
ATOM 680 N N . ASP A 1 89 ? -30.428 12.116 1.873 1.00 87.69 89 ASP A N 1
ATOM 681 C CA . ASP A 1 89 ? -30.007 12.548 3.210 1.00 87.69 89 ASP A CA 1
ATOM 682 C C . ASP A 1 89 ? -28.682 11.873 3.621 1.00 87.69 89 ASP A C 1
ATOM 684 O O . ASP A 1 89 ? -28.435 10.708 3.304 1.00 87.69 89 ASP A O 1
ATOM 688 N N . VAL A 1 90 ? -27.834 12.571 4.384 1.00 88.38 90 VAL A N 1
ATOM 689 C CA . VAL A 1 90 ? -26.556 12.040 4.900 1.00 88.38 90 VAL A CA 1
ATOM 690 C C . VAL A 1 90 ? -26.747 10.702 5.630 1.00 88.38 90 VAL A C 1
ATOM 692 O O . VAL A 1 90 ? -25.932 9.797 5.443 1.00 88.38 90 VAL A O 1
ATOM 695 N N . ARG A 1 91 ? -27.830 10.532 6.408 1.00 89.00 91 ARG A N 1
ATOM 696 C CA . ARG A 1 91 ? -28.166 9.261 7.080 1.00 89.00 91 ARG A CA 1
ATOM 697 C C . ARG A 1 91 ? -28.412 8.123 6.079 1.00 89.00 91 ARG A C 1
ATOM 699 O O . ARG A 1 91 ? -28.085 6.979 6.381 1.00 89.00 91 ARG A O 1
ATOM 706 N N . TYR A 1 92 ? -28.971 8.425 4.906 1.00 89.44 92 TYR A N 1
ATOM 707 C CA . TYR A 1 92 ? -29.261 7.452 3.848 1.00 89.44 92 TYR A CA 1
ATOM 708 C C . TYR A 1 92 ? -28.026 7.129 2.995 1.00 89.44 92 TYR A C 1
ATOM 710 O O . TYR A 1 92 ? -27.808 5.969 2.661 1.00 89.44 92 TYR A O 1
ATOM 718 N N . LEU A 1 93 ? -27.174 8.121 2.707 1.00 91.25 93 LEU A N 1
ATOM 719 C CA . LEU A 1 93 ? -25.939 7.944 1.929 1.00 91.25 93 LEU A CA 1
ATOM 720 C C . LEU A 1 93 ? -24.882 7.078 2.630 1.00 91.25 93 LEU A C 1
ATOM 722 O O . LEU A 1 93 ? -24.162 6.318 1.979 1.00 91.25 93 LEU A O 1
ATOM 726 N N . VAL A 1 94 ? -24.755 7.202 3.955 1.00 93.50 94 VAL A N 1
ATOM 727 C CA . VAL A 1 94 ? -23.693 6.536 4.731 1.00 93.50 94 VAL A CA 1
ATOM 728 C C . VAL A 1 94 ? -23.671 5.005 4.565 1.00 93.50 94 VAL A C 1
ATOM 730 O O . VAL A 1 94 ? -22.594 4.482 4.260 1.00 93.50 94 VAL A O 1
ATOM 733 N N . PRO A 1 95 ? -24.800 4.275 4.669 1.00 94.31 95 PRO A N 1
ATOM 734 C CA . PRO A 1 95 ? -24.855 2.841 4.387 1.00 94.31 95 PRO A CA 1
ATOM 735 C C . PRO A 1 95 ? -24.278 2.415 3.028 1.00 94.31 95 PRO A C 1
ATOM 737 O O . PRO A 1 95 ? -23.581 1.404 2.972 1.00 94.31 95 PRO A O 1
ATOM 740 N N . PHE A 1 96 ? -24.494 3.175 1.946 1.00 95.25 96 PHE A N 1
ATOM 741 C CA . PHE A 1 96 ? -23.956 2.834 0.617 1.00 95.25 96 PHE A CA 1
ATOM 742 C C . PHE A 1 96 ? -22.435 2.990 0.551 1.00 95.25 96 PHE A C 1
ATOM 744 O O . PHE A 1 96 ? -21.748 2.140 -0.014 1.00 95.25 96 PHE A O 1
ATOM 751 N N . MET A 1 97 ? -21.887 4.030 1.184 1.00 95.25 97 MET A N 1
ATOM 752 C CA . MET A 1 97 ? -20.436 4.230 1.266 1.00 95.25 97 MET A CA 1
ATOM 753 C C . MET A 1 97 ? -19.762 3.145 2.114 1.00 95.25 97 MET A C 1
ATOM 755 O O . MET A 1 97 ? -18.723 2.615 1.727 1.00 95.25 97 MET A O 1
ATOM 759 N N . VAL A 1 98 ? -20.371 2.767 3.243 1.00 96.38 98 VAL A N 1
ATOM 760 C CA . VAL A 1 98 ? -19.878 1.666 4.086 1.00 96.38 98 VAL A CA 1
ATOM 761 C C . VAL A 1 98 ? -19.989 0.323 3.366 1.00 96.38 98 VAL A C 1
ATOM 763 O O . VAL A 1 98 ? -19.067 -0.485 3.447 1.00 96.38 98 VAL A O 1
ATOM 766 N N . LYS A 1 99 ? -21.063 0.093 2.602 1.00 95.75 99 LYS A N 1
ATOM 767 C CA . LYS A 1 99 ? -21.202 -1.084 1.738 1.00 95.75 99 LYS A CA 1
ATOM 768 C C . LYS A 1 99 ? -20.085 -1.142 0.689 1.00 95.75 99 LYS A C 1
ATOM 770 O O . LYS A 1 99 ? -19.385 -2.146 0.634 1.00 95.75 99 LYS A O 1
ATOM 775 N N . ALA A 1 100 ? -19.849 -0.065 -0.061 1.00 95.31 100 ALA A N 1
ATOM 776 C CA . ALA A 1 100 ? -18.786 -0.009 -1.069 1.00 95.31 100 ALA A CA 1
ATOM 777 C C . ALA A 1 100 ? -17.384 -0.242 -0.465 1.00 95.31 100 ALA A C 1
ATOM 779 O O . ALA A 1 100 ? -16.585 -1.001 -1.013 1.00 95.31 100 ALA A O 1
ATOM 780 N N . ALA A 1 101 ? -17.103 0.331 0.712 1.00 95.44 101 ALA A N 1
ATOM 781 C CA . ALA A 1 101 ? -15.870 0.069 1.461 1.00 95.44 101 ALA A CA 1
ATOM 782 C C . ALA A 1 101 ? -15.773 -1.375 2.004 1.00 95.44 101 ALA A C 1
ATOM 784 O O . ALA A 1 101 ? -14.672 -1.876 2.241 1.00 95.44 101 ALA A O 1
ATOM 785 N N . ASN A 1 102 ? -16.897 -2.071 2.196 1.00 94.25 102 ASN A N 1
ATOM 786 C CA . ASN A 1 102 ? -16.935 -3.480 2.599 1.00 94.25 102 ASN A CA 1
ATOM 787 C C . ASN A 1 102 ? -16.840 -4.463 1.419 1.00 94.25 102 ASN A C 1
ATOM 789 O O . ASN A 1 102 ? -16.311 -5.558 1.595 1.00 94.25 102 ASN A O 1
ATOM 793 N N . GLU A 1 103 ? -17.282 -4.069 0.225 1.00 93.19 103 GLU A N 1
ATOM 794 C CA . GLU A 1 103 ? -17.236 -4.896 -0.991 1.00 93.19 103 GLU A CA 1
ATOM 795 C C . GLU A 1 103 ? -15.894 -4.813 -1.741 1.00 93.19 103 GLU A C 1
ATOM 797 O O . GLU A 1 103 ? -15.598 -5.687 -2.555 1.00 93.19 103 GLU A O 1
ATOM 802 N N . VAL A 1 104 ? -15.043 -3.817 -1.453 1.00 90.25 104 VAL A N 1
ATOM 803 C CA . VAL A 1 104 ? -13.704 -3.736 -2.060 1.00 90.25 104 VAL A CA 1
ATOM 804 C C . VAL A 1 104 ? -12.791 -4.883 -1.599 1.00 90.25 104 VAL A C 1
ATOM 806 O O . VAL A 1 104 ? -12.724 -5.229 -0.412 1.00 90.25 104 VAL A O 1
ATOM 809 N N . GLU A 1 105 ? -12.046 -5.443 -2.555 1.00 86.25 105 GLU A N 1
ATOM 810 C CA . GLU A 1 105 ? -11.034 -6.480 -2.341 1.00 86.25 105 GLU A CA 1
ATOM 811 C C . GLU A 1 105 ? -9.858 -5.933 -1.511 1.00 86.25 105 GLU A C 1
ATOM 813 O O . GLU A 1 105 ? -9.003 -5.191 -2.014 1.00 86.25 105 GLU A O 1
ATOM 818 N N . PHE A 1 106 ? -9.828 -6.323 -0.234 1.00 85.44 106 PHE A N 1
ATOM 819 C CA . PHE A 1 106 ? -8.861 -5.891 0.771 1.00 85.44 106 PHE A CA 1
ATOM 820 C C . PHE A 1 106 ? -8.676 -6.972 1.852 1.00 85.44 106 PHE A C 1
ATOM 822 O O . PHE A 1 106 ? -9.652 -7.575 2.300 1.00 85.44 106 PHE A O 1
ATOM 829 N N . ASN A 1 107 ? -7.444 -7.196 2.327 1.00 84.62 107 ASN A N 1
ATOM 830 C CA . ASN A 1 107 ? -7.169 -8.151 3.408 1.00 84.62 107 ASN A CA 1
ATOM 831 C C . ASN A 1 107 ? -7.562 -7.567 4.782 1.00 84.62 107 ASN A C 1
ATOM 833 O O . ASN A 1 107 ? -6.741 -6.961 5.478 1.00 84.62 107 ASN A O 1
ATOM 837 N N . ARG A 1 108 ? -8.816 -7.811 5.183 1.00 89.06 108 ARG A N 1
ATOM 838 C CA . ARG A 1 108 ? -9.447 -7.315 6.423 1.00 89.06 108 ARG A CA 1
ATOM 839 C C . ARG A 1 108 ? -8.891 -7.904 7.721 1.00 89.06 108 ARG A C 1
ATOM 841 O O . ARG A 1 108 ? -9.211 -7.370 8.777 1.00 89.06 108 ARG A O 1
ATOM 848 N N . ARG A 1 109 ? -8.081 -8.967 7.675 1.00 92.75 109 ARG A N 1
ATOM 849 C CA . ARG A 1 109 ? -7.599 -9.667 8.874 1.00 92.75 109 ARG A CA 1
ATOM 850 C C . ARG A 1 109 ? -6.646 -8.787 9.688 1.00 92.75 109 ARG A C 1
ATOM 852 O O . ARG A 1 109 ? -5.599 -8.393 9.174 1.00 92.75 109 ARG A O 1
ATOM 859 N N . VAL A 1 110 ? -6.982 -8.492 10.939 1.00 89.94 110 VAL A N 1
ATOM 860 C CA . VAL A 1 110 ? -6.215 -7.618 11.837 1.00 89.94 110 VAL A CA 1
ATOM 861 C C . VAL A 1 110 ? -6.013 -8.268 13.211 1.00 89.94 110 VAL A C 1
ATOM 863 O O . VAL A 1 110 ? -6.944 -8.789 13.815 1.00 89.94 110 VAL A O 1
ATOM 866 N N . PHE A 1 111 ? -4.774 -8.229 13.698 1.00 90.75 111 PHE A N 1
ATOM 867 C CA . PHE A 1 111 ? -4.380 -8.467 15.086 1.00 90.75 111 PHE A CA 1
ATOM 868 C C . PHE A 1 111 ? -4.590 -7.188 15.914 1.00 90.75 111 PHE A C 1
ATOM 870 O O . PHE A 1 111 ? -3.951 -6.169 15.634 1.00 90.75 111 PHE A O 1
ATOM 877 N N . VAL A 1 112 ? -5.522 -7.220 16.867 1.00 96.38 112 VAL A N 1
ATOM 878 C CA . VAL A 1 112 ? -6.051 -6.057 17.614 1.00 96.38 112 VAL A CA 1
ATOM 879 C C . VAL A 1 112 ? -6.485 -6.468 19.023 1.00 96.38 112 VAL A C 1
ATOM 881 O O . VAL A 1 112 ? -6.631 -7.659 19.291 1.00 96.38 112 VAL A O 1
ATOM 884 N N . ILE A 1 113 ? -6.698 -5.517 19.938 1.00 97.38 113 ILE A N 1
ATOM 885 C CA . ILE A 1 113 ? -7.087 -5.839 21.317 1.00 97.38 113 ILE A CA 1
ATOM 886 C C . ILE A 1 113 ? -8.459 -6.536 21.363 1.00 97.38 113 ILE A C 1
ATOM 888 O O . ILE A 1 113 ? -9.399 -6.183 20.635 1.00 97.38 113 ILE A O 1
ATOM 892 N N . LYS A 1 114 ? -8.581 -7.530 22.244 1.00 97.88 114 LYS A N 1
ATOM 893 C CA . LYS A 1 114 ? -9.841 -8.202 22.570 1.00 97.88 114 LYS A CA 1
ATOM 894 C C . LYS A 1 114 ? -10.812 -7.216 23.203 1.00 97.88 114 LYS A C 1
ATOM 896 O O . LYS A 1 114 ? -10.431 -6.429 24.073 1.00 97.88 114 LYS A O 1
ATOM 901 N N . ARG A 1 115 ? -12.095 -7.313 22.837 1.00 96.81 115 ARG A N 1
ATOM 902 C CA . ARG A 1 115 ? -13.146 -6.463 23.430 1.00 96.81 115 ARG A CA 1
ATOM 903 C C . ARG A 1 115 ? -13.223 -6.612 24.949 1.00 96.81 115 ARG A C 1
ATOM 905 O O . ARG A 1 115 ? -13.377 -5.611 25.636 1.00 96.81 115 ARG A O 1
ATOM 912 N N . ASP A 1 116 ? -13.032 -7.819 25.479 1.00 97.06 116 ASP A N 1
ATOM 913 C CA . ASP A 1 116 ? -13.033 -8.052 26.929 1.00 97.06 116 ASP A CA 1
ATOM 914 C C . ASP A 1 116 ? -11.827 -7.415 27.634 1.00 97.06 116 ASP A C 1
ATOM 916 O O . ASP A 1 116 ? -11.988 -6.815 28.698 1.00 97.06 116 ASP A O 1
ATOM 920 N N . SER A 1 117 ? -10.635 -7.454 27.027 1.00 97.81 117 SER A N 1
ATOM 921 C CA . SER A 1 117 ? -9.457 -6.751 27.551 1.00 97.81 117 SER A CA 1
ATOM 922 C C . SER A 1 117 ? -9.662 -5.231 27.521 1.00 97.81 117 SER A C 1
ATOM 924 O O . SER A 1 117 ? -9.408 -4.568 28.525 1.00 97.81 117 SER A O 1
ATOM 926 N N . ALA A 1 118 ? -10.236 -4.672 26.449 1.00 96.75 118 ALA A N 1
ATOM 927 C CA . ALA A 1 118 ? -10.603 -3.253 26.385 1.00 96.75 118 ALA A CA 1
ATOM 928 C C . ALA A 1 118 ? -11.693 -2.860 27.410 1.00 96.75 118 ALA A C 1
ATOM 930 O O . ALA A 1 118 ? -11.556 -1.837 28.088 1.00 96.75 118 ALA A O 1
ATOM 931 N N . LYS A 1 119 ? -12.730 -3.694 27.609 1.00 97.69 119 LYS A N 1
ATOM 932 C CA . LYS A 1 119 ? -13.720 -3.539 28.696 1.00 97.69 119 LYS A CA 1
ATOM 933 C C . LYS A 1 119 ? -13.031 -3.532 30.066 1.00 97.69 119 LYS A C 1
ATOM 935 O O . LYS A 1 119 ? -13.342 -2.689 30.902 1.00 97.69 119 LYS A O 1
ATOM 940 N N . ASN A 1 120 ? -12.043 -4.401 30.289 1.00 97.31 120 ASN A N 1
ATOM 941 C CA . ASN A 1 120 ? -11.260 -4.431 31.529 1.00 97.31 120 ASN A CA 1
ATOM 942 C C . ASN A 1 120 ? -10.403 -3.173 31.745 1.00 97.31 120 ASN A C 1
ATOM 944 O O . ASN A 1 120 ? -10.239 -2.759 32.893 1.00 97.31 120 ASN A O 1
ATOM 948 N N . LEU A 1 121 ? -9.888 -2.532 30.689 1.00 96.56 121 LEU A N 1
ATOM 949 C CA . LEU A 1 121 ? -9.231 -1.223 30.810 1.00 96.56 121 LEU A CA 1
ATOM 950 C C . LEU A 1 121 ? -10.243 -0.132 31.198 1.00 96.56 121 LEU A C 1
ATOM 952 O O . LEU A 1 121 ? -9.996 0.620 32.138 1.00 96.56 121 LEU A O 1
ATOM 956 N N . LEU A 1 122 ? -11.418 -0.097 30.561 1.00 96.44 122 LEU A N 1
ATOM 957 C CA . LEU A 1 122 ? -12.480 0.863 30.899 1.00 96.44 122 LEU A CA 1
ATOM 958 C C . LEU A 1 122 ? -13.062 0.664 32.308 1.00 96.44 122 LEU A C 1
ATOM 960 O O . LEU A 1 122 ? -13.397 1.641 32.967 1.00 96.44 122 LEU A O 1
ATOM 964 N N . ARG A 1 123 ? -13.101 -0.564 32.838 1.00 97.06 123 ARG A N 1
ATOM 965 C CA . ARG A 1 123 ? -13.454 -0.816 34.252 1.00 97.06 123 ARG A CA 1
ATOM 966 C C . ARG A 1 123 ? -12.476 -0.169 35.238 1.00 97.06 123 ARG A C 1
ATOM 968 O O . ARG A 1 123 ? -12.898 0.256 36.310 1.00 97.06 123 ARG A O 1
ATOM 975 N N . LYS A 1 124 ? -11.182 -0.074 34.894 1.00 96.50 124 LYS A N 1
ATOM 976 C CA . LYS A 1 124 ? -10.173 0.623 35.720 1.00 96.50 124 LYS A CA 1
ATOM 977 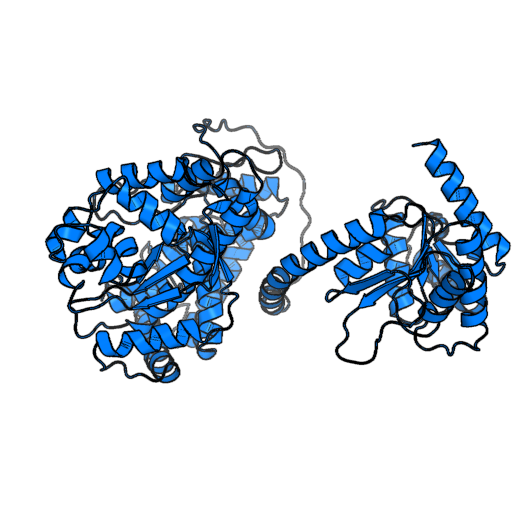C C . LYS A 1 124 ? -10.379 2.142 35.709 1.00 96.50 124 LYS A C 1
ATOM 979 O O . LYS A 1 124 ? -10.065 2.798 36.699 1.00 96.50 124 LYS A O 1
ATOM 984 N N . MET A 1 125 ? -10.897 2.689 34.608 1.00 96.06 125 MET A N 1
ATOM 985 C CA . MET A 1 125 ? -11.109 4.124 34.410 1.00 96.06 125 MET A CA 1
ATOM 986 C C . MET A 1 125 ? -12.430 4.387 33.661 1.00 96.06 125 MET A C 1
ATOM 988 O O . MET A 1 125 ? -12.414 4.572 32.445 1.00 96.06 125 MET A O 1
ATOM 992 N N . PRO A 1 126 ? -13.585 4.390 34.361 1.00 96.38 126 PRO A N 1
ATOM 993 C CA . PRO A 1 126 ? -14.888 4.557 33.716 1.00 96.38 126 PRO A CA 1
ATOM 994 C C . PRO A 1 126 ? -15.070 5.930 33.035 1.00 96.38 126 PRO A C 1
ATOM 996 O O . PRO A 1 126 ? -14.710 6.956 33.630 1.00 96.38 126 PRO A O 1
ATOM 999 N N . PRO A 1 127 ? -15.661 5.983 31.824 1.00 96.19 127 PRO A N 1
ATOM 1000 C CA . PRO A 1 127 ? -15.840 7.212 31.050 1.00 96.19 127 PRO A CA 1
ATOM 1001 C C . PRO A 1 127 ? -17.086 7.978 31.513 1.00 96.19 127 PRO A C 1
ATOM 1003 O O . PRO A 1 127 ? -18.180 7.853 30.959 1.00 96.19 127 PRO A O 1
ATOM 1006 N N . LYS A 1 128 ? -16.934 8.745 32.597 1.00 94.88 128 LYS A N 1
ATOM 1007 C CA . LYS A 1 128 ? -18.057 9.406 33.282 1.00 94.88 128 LYS A CA 1
ATOM 1008 C C . LYS A 1 128 ? -18.819 10.386 32.390 1.00 94.88 128 LYS A C 1
ATOM 1010 O O . LYS A 1 128 ? -20.039 10.451 32.497 1.00 94.88 128 LYS A O 1
ATOM 1015 N N . THR A 1 129 ? -18.136 11.136 31.522 1.00 93.75 129 THR A N 1
ATOM 1016 C CA . THR A 1 129 ? -18.791 12.127 30.657 1.00 93.75 129 THR A CA 1
ATOM 1017 C C . THR A 1 129 ? -19.589 11.458 29.538 1.00 93.75 129 THR A C 1
ATOM 1019 O O . THR A 1 129 ? -20.643 11.963 29.153 1.00 93.75 129 THR A O 1
ATOM 1022 N N . LEU A 1 130 ? -19.130 10.312 29.029 1.00 94.75 130 LEU A N 1
ATOM 1023 C CA . LEU A 1 130 ? -19.902 9.475 28.110 1.00 94.75 130 LEU A CA 1
ATOM 1024 C C . LEU A 1 130 ? -21.132 8.864 28.795 1.00 94.75 130 LEU A C 1
ATOM 1026 O O . LEU A 1 130 ? -22.237 8.963 28.267 1.00 94.75 130 LEU A O 1
ATOM 1030 N N . MET A 1 131 ? -20.937 8.274 29.977 1.00 96.38 131 MET A N 1
ATOM 1031 C CA . MET A 1 131 ? -21.988 7.642 30.779 1.00 96.38 131 MET A CA 1
ATOM 1032 C C . MET A 1 131 ? -23.128 8.614 31.117 1.00 96.38 131 MET A C 1
ATOM 1034 O O . MET A 1 131 ? -24.287 8.306 30.847 1.00 96.38 131 MET A O 1
ATOM 1038 N N . GLU A 1 132 ? -22.805 9.816 31.607 1.00 94.62 132 GLU A N 1
ATOM 1039 C CA . GLU A 1 132 ? -23.786 10.867 31.918 1.00 94.62 132 GLU A CA 1
ATOM 1040 C C . GLU A 1 132 ? -24.611 11.268 30.683 1.00 94.62 132 GLU A C 1
ATOM 1042 O O . GLU A 1 132 ? -25.833 11.387 30.762 1.00 94.62 132 GLU A O 1
ATOM 1047 N N . LYS A 1 133 ? -23.963 11.431 29.521 1.00 92.44 133 LYS A N 1
ATOM 1048 C CA . LYS A 1 133 ? -24.633 11.834 28.272 1.00 92.44 133 LYS A CA 1
ATOM 1049 C C . LYS A 1 133 ? -25.525 10.747 27.676 1.00 92.44 133 LYS A C 1
ATOM 1051 O O . LYS A 1 133 ? -26.518 11.082 27.039 1.00 92.44 133 LYS A O 1
ATOM 1056 N N . LEU A 1 134 ? -25.170 9.476 27.863 1.00 93.56 134 LEU A N 1
ATOM 1057 C CA . LEU A 1 134 ? -25.966 8.333 27.409 1.00 93.56 134 LEU A CA 1
ATOM 1058 C C . LEU A 1 134 ? -27.005 7.872 28.452 1.00 93.56 134 LEU A C 1
ATOM 1060 O O . LEU A 1 134 ? -27.861 7.055 28.126 1.00 93.56 134 LEU A O 1
ATOM 1064 N N . GLY A 1 135 ? -26.975 8.415 29.675 1.00 95.25 135 GLY A N 1
ATOM 1065 C CA . GLY A 1 135 ? -27.960 8.137 30.725 1.00 95.25 135 GLY A CA 1
ATOM 1066 C C . GLY A 1 135 ? -27.700 6.865 31.541 1.00 95.25 135 GLY A C 1
ATOM 1067 O O . GLY A 1 135 ? -28.656 6.256 32.015 1.00 95.25 135 GLY A O 1
ATOM 1068 N N . TYR A 1 136 ? -26.435 6.465 31.710 1.00 96.62 136 TYR A N 1
ATOM 1069 C CA . TYR A 1 136 ? -26.039 5.276 32.475 1.00 96.62 136 TYR A CA 1
ATOM 1070 C C . TYR A 1 136 ? -25.296 5.649 33.768 1.00 96.62 136 TYR A C 1
ATOM 1072 O O . TYR A 1 136 ? -24.300 6.368 33.728 1.00 96.62 136 TYR A O 1
ATOM 1080 N N . ASP A 1 137 ? -25.733 5.109 34.909 1.00 93.44 137 ASP A N 1
ATOM 1081 C CA . ASP A 1 137 ? -25.074 5.313 36.213 1.00 93.44 137 ASP A CA 1
ATOM 1082 C C . ASP A 1 137 ? -23.902 4.339 36.460 1.00 93.44 137 ASP A C 1
ATOM 1084 O O . ASP A 1 137 ? -23.003 4.626 37.256 1.00 93.44 137 ASP A O 1
ATOM 1088 N N . ASP A 1 138 ? -23.885 3.188 35.778 1.00 94.62 138 ASP A N 1
ATOM 1089 C CA . ASP A 1 138 ? -22.864 2.147 35.918 1.00 94.62 138 ASP A CA 1
ATOM 1090 C C . ASP A 1 138 ? -22.354 1.627 34.560 1.00 94.62 138 ASP A C 1
ATOM 1092 O O . ASP A 1 138 ? -23.019 1.730 33.527 1.00 94.62 138 ASP A O 1
ATOM 1096 N N . ILE A 1 139 ? -21.126 1.102 34.563 1.00 96.81 139 ILE A N 1
ATOM 1097 C CA . ILE A 1 139 ? -20.408 0.736 33.337 1.00 96.81 139 ILE A CA 1
ATOM 1098 C C . ILE A 1 139 ? -20.827 -0.626 32.763 1.00 96.81 139 ILE A C 1
ATOM 1100 O O . ILE A 1 139 ? -20.672 -0.846 31.565 1.00 96.81 139 ILE A O 1
ATOM 1104 N N . GLU A 1 140 ? -21.378 -1.531 33.576 1.00 96.88 140 GLU A N 1
ATOM 1105 C CA . GLU A 1 140 ? -21.830 -2.838 33.084 1.00 96.88 140 GLU A CA 1
ATOM 1106 C C . GLU A 1 140 ? -23.162 -2.679 32.342 1.00 96.88 140 GLU A C 1
ATOM 1108 O O . GLU A 1 140 ? -23.288 -3.155 31.216 1.00 96.88 140 GLU A O 1
ATOM 1113 N N . SER A 1 141 ? -24.095 -1.882 32.879 1.00 96.00 141 SER A N 1
ATOM 1114 C CA . SER A 1 141 ? -25.315 -1.487 32.165 1.00 96.00 141 SER A CA 1
ATOM 1115 C C . SER A 1 141 ? -25.004 -0.820 30.822 1.00 96.00 141 SER A C 1
ATOM 1117 O O . SER A 1 141 ? -25.652 -1.145 29.829 1.00 96.00 141 SER A O 1
ATOM 1119 N N . LEU A 1 142 ? -23.987 0.050 30.755 1.00 96.25 142 LEU A N 1
ATOM 1120 C CA . LEU A 1 142 ? -23.517 0.629 29.490 1.00 96.25 142 LEU A CA 1
ATOM 1121 C C . LEU A 1 142 ? -23.018 -0.465 28.522 1.00 96.25 142 LEU A C 1
ATOM 1123 O O . LEU A 1 142 ? -23.376 -0.468 27.347 1.00 96.25 142 LEU A O 1
ATOM 1127 N N . PHE A 1 143 ? -22.211 -1.414 29.005 1.00 97.12 143 PHE A N 1
ATOM 1128 C CA . PHE A 1 143 ? -21.641 -2.505 28.204 1.00 97.12 143 PHE A CA 1
ATOM 1129 C C . PHE A 1 143 ? -22.639 -3.565 27.719 1.00 97.12 143 PHE A C 1
ATOM 1131 O O . PHE A 1 143 ? -22.293 -4.294 26.780 1.00 97.12 143 PHE A O 1
ATOM 1138 N N . ASP A 1 144 ? -23.798 -3.675 28.368 1.00 95.62 144 ASP A N 1
ATOM 1139 C CA . ASP A 1 144 ? -24.856 -4.642 28.052 1.00 95.62 144 ASP A CA 1
ATOM 1140 C C . ASP A 1 144 ? -25.911 -4.084 27.075 1.00 95.62 144 ASP A C 1
ATOM 1142 O O . ASP A 1 144 ? -26.591 -4.864 26.405 1.00 95.62 144 ASP A O 1
ATOM 1146 N N . HIS A 1 145 ? -26.048 -2.754 26.969 1.00 95.19 145 HIS A N 1
ATOM 1147 C CA . HIS A 1 145 ? -27.113 -2.095 26.191 1.00 95.19 145 HIS A CA 1
ATOM 1148 C C . HIS A 1 145 ? -26.628 -1.292 24.966 1.00 95.19 145 HIS A C 1
ATOM 1150 O O . HIS A 1 145 ? -27.450 -0.925 24.124 1.00 95.19 145 HIS A O 1
ATOM 1156 N N . GLU A 1 146 ? -25.323 -1.037 24.833 1.00 95.06 146 GLU A N 1
ATOM 1157 C CA . GLU A 1 146 ? -24.723 -0.261 23.734 1.00 95.06 146 GLU A CA 1
ATOM 1158 C C . GLU A 1 146 ? -23.700 -1.089 22.928 1.00 95.06 146 GLU A C 1
ATOM 1160 O O . GLU A 1 146 ? -23.087 -2.025 23.453 1.00 95.06 146 GLU A O 1
ATOM 1165 N N . ASP A 1 147 ? -23.465 -0.751 21.651 1.00 95.88 147 ASP A N 1
ATOM 1166 C CA . ASP A 1 147 ? -22.391 -1.396 20.881 1.00 95.88 147 ASP A CA 1
ATOM 1167 C C . ASP A 1 147 ? -21.032 -0.937 21.426 1.00 95.88 147 ASP A C 1
ATOM 1169 O O . ASP A 1 147 ? -20.687 0.247 21.427 1.00 95.88 147 ASP A O 1
ATOM 1173 N N . PHE A 1 148 ? -20.231 -1.893 21.897 1.00 96.81 148 PHE A N 1
ATOM 1174 C CA . PHE A 1 148 ? -18.948 -1.593 22.523 1.00 96.81 148 PHE A CA 1
ATOM 1175 C C . PHE A 1 148 ? -17.978 -0.844 21.598 1.00 96.81 148 PHE A C 1
ATOM 1177 O O . PHE A 1 148 ? -17.174 -0.046 22.078 1.00 96.81 148 PHE A O 1
ATOM 1184 N N . ASP A 1 149 ? -18.061 -1.059 20.284 1.00 96.06 149 ASP A N 1
ATOM 1185 C CA . ASP A 1 149 ? -17.211 -0.354 19.331 1.00 96.06 149 ASP A CA 1
ATOM 1186 C C . ASP A 1 149 ? -17.633 1.127 19.190 1.00 96.06 149 ASP A C 1
ATOM 1188 O O . ASP A 1 149 ? -16.778 1.992 19.003 1.00 96.06 149 ASP A O 1
ATOM 1192 N N . GLU A 1 150 ? -18.924 1.447 19.359 1.00 95.75 150 GLU A N 1
ATOM 1193 C CA . GLU A 1 150 ? -19.422 2.830 19.424 1.00 95.75 150 GLU A CA 1
ATOM 1194 C C . GLU A 1 150 ? -19.005 3.510 20.731 1.00 95.75 150 GLU A C 1
ATOM 1196 O O . GLU A 1 150 ? -18.425 4.598 20.686 1.00 95.75 150 GLU A O 1
ATOM 1201 N N . ILE A 1 151 ? -19.231 2.851 21.879 1.00 95.50 151 ILE A N 1
ATOM 1202 C CA . ILE A 1 151 ? -18.808 3.317 23.213 1.00 95.50 151 ILE A CA 1
ATOM 1203 C C . ILE A 1 151 ? -17.323 3.682 23.192 1.00 95.50 151 ILE A C 1
ATOM 1205 O O . ILE A 1 151 ? -16.937 4.796 23.548 1.00 95.50 151 ILE A O 1
ATOM 1209 N N . TYR A 1 152 ? -16.489 2.735 22.759 1.00 95.56 152 TYR A N 1
ATOM 1210 C CA . TYR A 1 152 ? -15.040 2.858 22.796 1.00 95.56 152 TYR A CA 1
ATOM 1211 C C . TYR A 1 152 ? -14.541 3.968 21.856 1.00 95.56 152 TYR A C 1
ATOM 1213 O O . TYR A 1 152 ? -13.627 4.719 22.196 1.00 95.56 152 TYR A O 1
ATOM 1221 N N . THR A 1 153 ? -15.147 4.137 20.678 1.00 92.56 153 THR A N 1
ATOM 1222 C CA . THR A 1 153 ? -14.780 5.246 19.788 1.00 92.56 153 THR A CA 1
ATOM 1223 C C . THR A 1 153 ? -15.297 6.600 20.283 1.00 92.56 153 THR A C 1
ATOM 1225 O O . THR A 1 153 ? -14.605 7.606 20.095 1.00 92.56 153 THR A O 1
ATOM 1228 N N . ALA A 1 154 ? -16.456 6.648 20.949 1.00 93.12 154 ALA A N 1
ATOM 1229 C CA . ALA A 1 154 ? -17.030 7.883 21.483 1.00 93.12 154 ALA A CA 1
ATOM 1230 C C . ALA A 1 154 ? -16.126 8.564 22.523 1.00 93.12 154 ALA A C 1
ATOM 1232 O O . ALA A 1 154 ? -16.075 9.794 22.549 1.00 93.12 154 ALA A O 1
ATOM 1233 N N . LEU A 1 155 ? -15.328 7.790 23.276 1.00 90.94 155 LEU A N 1
ATOM 1234 C CA . LEU A 1 155 ? -14.301 8.283 24.212 1.00 90.94 155 LEU A CA 1
ATOM 1235 C C . LEU A 1 155 ? -13.472 9.440 23.631 1.00 90.94 155 LEU A C 1
ATOM 1237 O O . LEU A 1 155 ? -13.258 10.452 24.295 1.00 90.94 155 LEU A O 1
ATOM 1241 N N . ARG A 1 156 ? -13.067 9.321 22.355 1.00 81.25 156 ARG A N 1
ATOM 1242 C CA . ARG A 1 156 ? -12.192 10.272 21.639 1.00 81.25 156 ARG A CA 1
ATOM 1243 C C . ARG A 1 156 ? -12.805 11.664 21.428 1.00 81.25 156 ARG A C 1
ATOM 1245 O O . ARG A 1 156 ? -12.109 12.566 20.958 1.00 81.25 156 ARG A O 1
ATOM 1252 N N . PHE A 1 157 ? -14.097 11.836 21.703 1.00 82.19 157 PHE A N 1
ATOM 1253 C CA . PHE A 1 157 ? -14.801 13.119 21.621 1.00 82.19 157 PHE A CA 1
ATOM 1254 C C . PHE A 1 157 ? -15.826 13.355 22.748 1.00 82.19 157 PHE A C 1
ATOM 1256 O O . PHE A 1 157 ? -16.397 14.445 22.820 1.00 82.19 157 PHE A O 1
ATOM 1263 N N . SER A 1 158 ? -16.034 12.391 23.651 1.00 87.38 158 SER A N 1
ATOM 1264 C CA . SER A 1 158 ? -16.789 12.574 24.893 1.00 87.38 158 SER A CA 1
ATOM 1265 C C . SER A 1 158 ? -15.918 13.019 26.062 1.00 87.38 158 SER A C 1
ATOM 1267 O O . SER A 1 158 ? -16.358 13.883 26.821 1.00 87.38 158 SER A O 1
ATOM 1269 N N . GLU A 1 159 ? -14.715 12.452 26.193 1.00 87.62 159 GLU A N 1
ATOM 1270 C CA . GLU A 1 159 ? -13.786 12.697 27.298 1.00 87.62 159 GLU A CA 1
ATOM 1271 C C . GLU A 1 159 ? -12.718 13.745 26.928 1.00 87.62 159 GLU A C 1
ATOM 1273 O O . GLU A 1 159 ? -12.461 14.039 25.756 1.00 87.62 159 GLU A O 1
ATOM 1278 N N . GLY A 1 160 ? -12.098 14.352 27.944 1.00 76.75 160 GLY A N 1
ATOM 1279 C CA . GLY A 1 160 ? -11.064 15.377 27.762 1.00 76.75 160 GLY A CA 1
ATOM 1280 C C . GLY A 1 160 ? -9.678 14.805 27.411 1.00 76.75 160 GLY A C 1
ATOM 1281 O O . GLY A 1 160 ? -9.407 13.643 27.715 1.00 76.75 160 GLY A O 1
ATOM 1282 N N . PRO A 1 161 ? -8.753 15.615 26.850 1.00 73.81 161 PRO A N 1
ATOM 1283 C CA . PRO A 1 161 ? -7.392 15.172 26.523 1.00 73.81 161 PRO A CA 1
ATOM 1284 C C . PRO A 1 161 ? -6.640 14.555 27.710 1.00 73.81 161 PRO A C 1
ATOM 1286 O O . PRO A 1 161 ? -6.000 13.522 27.556 1.00 73.81 161 PRO A O 1
ATOM 1289 N N . ASP A 1 162 ? -6.779 15.130 28.909 1.00 77.06 162 ASP A N 1
ATOM 1290 C CA . ASP A 1 162 ? -6.136 14.613 30.125 1.00 77.06 162 ASP A CA 1
ATOM 1291 C C . ASP A 1 162 ? -6.643 13.216 30.514 1.00 77.06 162 ASP A C 1
ATOM 1293 O O . ASP A 1 162 ? -5.876 12.408 31.035 1.00 77.06 162 ASP A O 1
ATOM 1297 N N . TRP A 1 163 ? -7.926 12.928 30.255 1.00 89.06 163 TRP A N 1
ATOM 1298 C CA . TRP A 1 163 ? -8.522 11.610 30.483 1.00 89.06 163 TRP A CA 1
ATOM 1299 C C . TRP A 1 163 ? -7.999 10.608 29.454 1.00 89.06 163 TRP A C 1
ATOM 1301 O O . TRP A 1 163 ? -7.591 9.516 29.835 1.00 89.06 163 TRP A O 1
ATOM 1311 N N . LEU A 1 164 ? -7.946 10.996 28.174 1.00 80.88 164 LEU A N 1
ATOM 1312 C CA . LEU A 1 164 ? -7.446 10.143 27.090 1.00 80.88 164 LEU A CA 1
ATOM 1313 C C . LEU A 1 164 ? -5.976 9.764 27.310 1.00 80.88 164 LEU A C 1
ATOM 1315 O O . LEU A 1 164 ? -5.655 8.583 27.306 1.00 80.88 164 LEU A O 1
ATOM 1319 N N . ASN A 1 165 ? -5.115 10.729 27.641 1.00 78.81 165 ASN A N 1
ATOM 1320 C CA . ASN A 1 165 ? -3.701 10.473 27.934 1.00 78.81 165 ASN A CA 1
ATOM 1321 C C . ASN A 1 165 ? -3.506 9.518 29.133 1.00 78.81 165 ASN A C 1
ATOM 1323 O O . ASN A 1 165 ? -2.615 8.672 29.126 1.00 78.81 165 ASN A O 1
ATOM 1327 N N . GLN A 1 166 ? -4.337 9.641 30.176 1.00 83.88 166 GLN A N 1
ATOM 1328 C CA . GLN A 1 166 ? -4.317 8.735 31.335 1.00 83.88 166 GLN A CA 1
ATOM 1329 C C . GLN A 1 166 ? -4.868 7.342 31.002 1.00 83.88 166 GLN A C 1
ATOM 1331 O O . GLN A 1 166 ? -4.378 6.346 31.536 1.00 83.88 166 GLN A O 1
ATOM 1336 N N . TYR A 1 167 ? -5.872 7.270 30.127 1.00 88.12 167 TYR A N 1
ATOM 1337 C CA . TYR A 1 167 ? -6.448 6.021 29.646 1.00 88.12 167 TYR A CA 1
ATOM 1338 C C . TYR A 1 167 ? -5.459 5.252 28.758 1.00 88.12 167 TYR A C 1
ATOM 1340 O O . TYR A 1 167 ? -5.281 4.048 28.948 1.00 88.12 167 TYR A O 1
ATOM 1348 N N . ASP A 1 168 ? -4.755 5.944 27.859 1.00 83.62 168 ASP A N 1
ATOM 1349 C CA . ASP A 1 168 ? -3.747 5.351 26.978 1.00 83.62 168 ASP A CA 1
ATOM 1350 C C . ASP A 1 168 ? -2.605 4.708 27.783 1.00 83.62 168 ASP A C 1
ATOM 1352 O O . ASP A 1 168 ? -2.199 3.590 27.480 1.00 83.62 168 ASP A O 1
ATOM 1356 N N . GLU A 1 169 ? -2.151 5.316 28.885 1.00 87.94 169 GLU A N 1
ATOM 1357 C CA . GLU A 1 169 ? -1.145 4.715 29.782 1.00 87.94 169 GLU A CA 1
ATOM 1358 C C . GLU A 1 169 ? -1.593 3.372 30.412 1.00 87.94 169 GLU A C 1
ATOM 1360 O O . GLU A 1 169 ? -0.750 2.544 30.770 1.00 87.94 169 GLU A O 1
ATOM 1365 N N . LEU A 1 170 ? -2.898 3.059 30.474 1.00 92.25 170 LEU A N 1
ATOM 1366 C CA . LEU A 1 170 ? -3.367 1.733 30.907 1.00 92.25 170 LEU A CA 1
ATOM 1367 C C . LEU A 1 170 ? -2.955 0.616 29.930 1.00 92.25 170 LEU A C 1
ATOM 1369 O O . LEU A 1 170 ? -2.816 -0.540 30.358 1.00 92.25 170 LEU A O 1
ATOM 1373 N N . PHE A 1 171 ? -2.693 0.940 28.656 1.00 91.00 171 PHE A N 1
ATOM 1374 C CA . PHE A 1 171 ? -2.159 -0.011 27.678 1.00 91.00 171 PHE A CA 1
ATOM 1375 C C . PHE A 1 171 ? -0.747 -0.491 28.024 1.00 91.00 171 PHE A C 1
ATOM 1377 O O . PHE A 1 171 ? -0.372 -1.579 27.600 1.00 91.00 171 PHE A O 1
ATOM 1384 N N . ALA A 1 172 ? 0.002 0.193 28.900 1.00 90.94 172 ALA A N 1
ATOM 1385 C CA . ALA A 1 172 ? 1.276 -0.328 29.404 1.00 90.94 172 ALA A CA 1
ATOM 1386 C C . ALA A 1 172 ? 1.122 -1.696 30.103 1.00 90.94 172 ALA A C 1
ATOM 1388 O O . ALA A 1 172 ? 2.098 -2.432 30.240 1.00 90.94 172 ALA A O 1
ATOM 1389 N N . THR A 1 173 ? -0.100 -2.039 30.538 1.00 93.31 173 THR A N 1
ATOM 1390 C CA . THR A 1 173 ? -0.422 -3.303 31.218 1.00 93.31 173 THR A CA 1
ATOM 1391 C C . THR A 1 173 ? -0.878 -4.440 30.298 1.00 93.31 173 THR A C 1
ATOM 1393 O O . THR A 1 173 ? -1.064 -5.545 30.804 1.00 93.31 173 THR A O 1
ATOM 1396 N N . VAL A 1 174 ? -1.059 -4.214 28.986 1.00 94.50 174 VAL A N 1
ATOM 1397 C CA . VAL A 1 174 ? -1.543 -5.262 28.064 1.00 94.50 174 VAL A CA 1
ATOM 1398 C C . VAL A 1 174 ? -0.419 -6.150 27.537 1.00 94.50 174 VAL A C 1
ATOM 1400 O O . VAL A 1 174 ? 0.733 -5.738 27.379 1.00 94.50 174 VAL A O 1
ATOM 1403 N N . THR A 1 175 ? -0.787 -7.383 27.221 1.00 95.69 175 THR A N 1
ATOM 1404 C CA . THR A 1 175 ? 0.089 -8.435 26.705 1.00 95.69 175 THR A CA 1
ATOM 1405 C C . THR A 1 175 ? -0.345 -8.870 25.299 1.00 95.69 175 THR A C 1
ATOM 1407 O O . THR A 1 175 ? -1.457 -8.552 24.876 1.00 95.69 175 THR A O 1
ATOM 1410 N N . PRO A 1 176 ? 0.480 -9.628 24.553 1.00 95.38 176 PRO A N 1
ATOM 1411 C CA . PRO A 1 176 ? 0.037 -10.276 23.316 1.00 95.38 176 PRO A CA 1
ATOM 1412 C C . PRO A 1 176 ? -1.210 -11.158 23.494 1.00 95.38 176 PRO A C 1
ATOM 1414 O O . PRO A 1 176 ? -2.024 -11.253 22.580 1.00 95.38 176 PRO A O 1
ATOM 1417 N N . ASP A 1 177 ? -1.405 -11.745 24.680 1.00 96.56 177 ASP A N 1
ATOM 1418 C CA . ASP A 1 177 ? -2.575 -12.571 25.002 1.00 96.56 177 ASP A CA 1
ATOM 1419 C C . ASP A 1 177 ? -3.860 -11.748 25.208 1.00 96.56 177 ASP A C 1
ATOM 1421 O O . ASP A 1 177 ? -4.959 -12.302 25.148 1.00 96.56 177 ASP A O 1
ATOM 1425 N N . ASP A 1 178 ? -3.765 -10.426 25.380 1.00 97.62 178 ASP A N 1
ATOM 1426 C CA . ASP A 1 178 ? -4.910 -9.503 25.355 1.00 97.62 178 ASP A CA 1
ATOM 1427 C C . ASP A 1 178 ? -5.372 -9.168 23.929 1.00 97.62 178 ASP A C 1
ATOM 1429 O O . ASP A 1 178 ? -6.387 -8.497 23.746 1.00 97.62 178 ASP A O 1
ATOM 1433 N N . TYR A 1 179 ? -4.641 -9.625 22.911 1.00 97.38 179 TYR A N 1
ATOM 1434 C CA . TYR A 1 179 ? -4.943 -9.389 21.506 1.00 97.38 179 TYR A CA 1
ATOM 1435 C C . TYR A 1 179 ? -5.529 -10.646 20.850 1.00 97.38 179 TYR A C 1
ATOM 1437 O O . TYR A 1 179 ? -5.396 -11.779 21.328 1.00 97.38 179 TYR A O 1
ATOM 1445 N N . GLU A 1 180 ? -6.249 -10.431 19.757 1.00 97.25 180 GLU A N 1
ATOM 1446 C CA . GLU A 1 180 ? -6.861 -11.452 18.916 1.00 97.25 180 GLU A CA 1
ATOM 1447 C C . GLU A 1 180 ? -6.693 -11.088 17.445 1.00 97.25 180 GLU A C 1
ATOM 1449 O O . GLU A 1 180 ? -6.598 -9.915 17.084 1.00 97.25 180 GLU A O 1
ATOM 1454 N N . GLU A 1 181 ? -6.718 -12.094 16.577 1.00 96.50 181 GLU A N 1
ATOM 1455 C CA . GLU A 1 181 ? -6.979 -11.840 15.170 1.00 96.50 181 GLU A CA 1
ATOM 1456 C C . GLU A 1 181 ? -8.481 -11.883 14.877 1.00 96.50 181 GLU A C 1
ATOM 1458 O O . GLU A 1 181 ? -9.137 -12.915 15.059 1.00 96.50 181 GLU A O 1
ATOM 1463 N N . ARG A 1 182 ? -9.004 -10.792 14.322 1.00 96.50 182 ARG A N 1
ATOM 1464 C CA . ARG A 1 182 ? -10.369 -10.693 13.796 1.00 96.50 182 ARG A CA 1
ATOM 1465 C C . ARG A 1 182 ? -10.398 -9.844 12.533 1.00 96.50 182 ARG A C 1
ATOM 1467 O O . ARG A 1 182 ? -9.375 -9.314 12.113 1.00 96.50 182 ARG A O 1
ATOM 1474 N N . ASP A 1 183 ? -11.554 -9.738 11.901 1.00 96.25 183 ASP A N 1
ATOM 1475 C CA . ASP A 1 183 ? -11.695 -8.895 10.718 1.00 96.25 183 ASP A CA 1
ATOM 1476 C C . ASP A 1 183 ? -11.992 -7.449 11.133 1.00 96.25 183 ASP A C 1
ATOM 1478 O O . ASP A 1 183 ? -12.727 -7.193 12.093 1.00 96.25 183 ASP A O 1
ATOM 1482 N N . LEU A 1 184 ? -11.398 -6.503 10.405 1.00 95.38 184 LEU A N 1
ATOM 1483 C CA . LEU A 1 184 ? -11.623 -5.071 10.560 1.00 95.38 184 LEU A CA 1
ATOM 1484 C C . LEU A 1 184 ? -13.109 -4.746 10.367 1.00 95.38 184 LEU A C 1
ATOM 1486 O O . LEU A 1 184 ? -13.716 -5.152 9.373 1.00 95.38 184 LEU A O 1
ATOM 1490 N N . ARG A 1 185 ? -13.680 -3.969 11.294 1.00 95.81 185 ARG A N 1
ATOM 1491 C CA . ARG A 1 185 ? -15.096 -3.573 11.273 1.00 95.81 185 ARG A CA 1
ATOM 1492 C C . ARG A 1 185 ? -15.240 -2.107 10.867 1.00 95.81 185 ARG A C 1
ATOM 1494 O O . ARG A 1 185 ? -14.551 -1.244 11.405 1.00 95.81 185 ARG A O 1
ATOM 1501 N N . ILE A 1 186 ? -16.178 -1.827 9.964 1.00 97.50 186 ILE A N 1
ATOM 1502 C CA . ILE A 1 186 ? -16.679 -0.470 9.718 1.00 97.50 186 ILE A CA 1
ATOM 1503 C C . ILE A 1 186 ? -18.049 -0.353 10.392 1.00 97.50 186 ILE A C 1
ATOM 1505 O O . ILE A 1 186 ? -18.947 -1.141 10.094 1.00 97.50 186 ILE A O 1
ATOM 1509 N N . VAL A 1 187 ? -18.198 0.605 11.303 1.00 95.75 187 VAL A N 1
ATOM 1510 C CA . VAL A 1 187 ? -19.418 0.864 12.081 1.00 95.75 187 VAL A CA 1
ATOM 1511 C C . VAL A 1 187 ? -20.041 2.181 11.623 1.00 95.75 187 VAL A C 1
ATOM 1513 O O . VAL A 1 187 ? -19.344 3.176 11.426 1.00 95.75 187 VAL A O 1
ATOM 1516 N N . VAL A 1 188 ? -21.362 2.192 11.455 1.00 96.31 188 VAL A N 1
ATOM 1517 C CA . VAL A 1 188 ? -22.149 3.426 11.343 1.00 96.31 188 VAL A CA 1
ATOM 1518 C C . VAL A 1 188 ? -22.695 3.701 12.730 1.00 96.31 188 VAL A C 1
ATOM 1520 O O . VAL A 1 188 ? -23.467 2.889 13.227 1.00 96.31 188 VAL A O 1
ATOM 1523 N N . MET A 1 189 ? -22.260 4.797 13.344 1.00 94.75 189 MET A N 1
ATOM 1524 C CA . MET A 1 189 ? -22.626 5.111 14.720 1.00 94.75 189 MET A CA 1
ATOM 1525 C C . MET A 1 189 ? -24.074 5.617 14.809 1.00 94.75 189 MET A C 1
ATOM 1527 O O . MET A 1 189 ? -24.485 6.420 13.963 1.00 94.75 189 MET A O 1
ATOM 1531 N N . ASP A 1 190 ? -24.830 5.168 15.818 1.00 94.81 190 ASP A N 1
ATOM 1532 C CA . ASP A 1 190 ? -26.232 5.544 16.041 1.00 94.81 190 ASP A CA 1
ATOM 1533 C C . ASP A 1 190 ? -26.391 7.070 16.015 1.00 94.81 190 ASP A C 1
ATOM 1535 O O . ASP A 1 190 ? -25.749 7.820 16.757 1.00 94.81 190 ASP A O 1
ATOM 1539 N N . HIS A 1 191 ? -27.236 7.549 15.101 1.00 93.06 191 HIS A N 1
ATOM 1540 C CA . HIS A 1 191 ? -27.345 8.979 14.860 1.00 93.06 191 HIS A CA 1
ATOM 1541 C C . HIS A 1 191 ? -28.058 9.700 15.995 1.00 93.06 191 HIS A C 1
ATOM 1543 O O . HIS A 1 191 ? -27.566 10.723 16.466 1.00 93.06 191 HIS A O 1
ATOM 1549 N N . ASP A 1 192 ? -29.187 9.162 16.448 1.00 92.25 192 ASP A N 1
ATOM 1550 C CA . ASP A 1 192 ? -30.037 9.844 17.416 1.00 92.25 192 ASP A CA 1
ATOM 1551 C C . ASP A 1 192 ? -29.417 9.816 18.828 1.00 92.25 192 ASP A C 1
ATOM 1553 O O . ASP A 1 192 ? -29.668 10.733 19.608 1.00 92.25 192 ASP A O 1
ATOM 1557 N N . LYS A 1 193 ? -28.534 8.847 19.131 1.00 92.25 193 LYS A N 1
ATOM 1558 C CA . LYS A 1 193 ? -27.718 8.831 20.362 1.00 92.25 193 LYS A CA 1
ATOM 1559 C C . LYS A 1 193 ? -26.498 9.756 20.313 1.00 92.25 193 LYS A C 1
ATOM 1561 O O . LYS A 1 193 ? -26.217 10.455 21.285 1.00 92.25 193 LYS A O 1
ATOM 1566 N N . TYR A 1 194 ? -25.736 9.748 19.214 1.00 94.00 194 TYR A N 1
ATOM 1567 C CA . TYR A 1 194 ? -24.383 10.328 19.199 1.00 94.00 194 TYR A CA 1
ATOM 1568 C C . TYR A 1 194 ? -24.242 11.660 18.443 1.00 94.00 194 TYR A C 1
ATOM 1570 O O . TYR A 1 194 ? -23.163 12.253 18.498 1.00 94.00 194 TYR A O 1
ATOM 1578 N N . VAL A 1 195 ? -25.267 12.177 17.748 1.00 93.25 195 VAL A N 1
ATOM 1579 C CA . VAL A 1 195 ? -25.112 13.381 16.900 1.00 93.25 195 VAL A CA 1
ATOM 1580 C C . VAL A 1 195 ? -24.664 14.634 17.659 1.00 93.25 195 VAL A C 1
ATOM 1582 O O . VAL A 1 195 ? -23.697 15.269 17.233 1.00 93.25 195 VAL A O 1
ATOM 1585 N N . ASP A 1 196 ? -25.290 14.960 18.793 1.00 91.25 196 ASP A N 1
ATOM 1586 C CA . ASP A 1 196 ? -24.909 16.126 19.607 1.00 91.25 196 ASP A CA 1
ATOM 1587 C C . ASP A 1 196 ? -23.494 15.969 20.190 1.00 91.25 196 ASP A C 1
ATOM 1589 O O . ASP A 1 196 ? -22.723 16.927 20.280 1.00 91.25 196 ASP A O 1
ATOM 1593 N N . LEU A 1 197 ? -23.119 14.733 20.536 1.00 90.25 197 LEU A N 1
ATOM 1594 C CA . LEU A 1 197 ? -21.810 14.389 21.087 1.00 90.25 197 LEU A CA 1
ATOM 1595 C C . LEU A 1 197 ? -20.694 14.482 20.031 1.00 90.25 197 LEU A C 1
ATOM 1597 O O . LEU A 1 197 ? -19.613 15.002 20.309 1.00 90.25 197 LEU A O 1
ATOM 1601 N N . ALA A 1 198 ? -20.967 14.042 18.802 1.00 88.75 198 ALA A N 1
ATOM 1602 C CA . ALA A 1 198 ? -20.039 14.097 17.676 1.00 88.75 198 ALA A CA 1
ATOM 1603 C C . ALA A 1 198 ? -19.956 15.487 17.007 1.00 88.75 198 ALA A C 1
ATOM 1605 O O . ALA A 1 198 ? -19.008 15.752 16.262 1.00 88.75 198 ALA A O 1
ATOM 1606 N N . ALA A 1 199 ? -20.903 16.397 17.268 1.00 87.00 199 ALA A N 1
ATOM 1607 C CA . ALA A 1 199 ? -21.009 17.688 16.584 1.00 87.00 199 ALA A CA 1
ATOM 1608 C C . ALA A 1 199 ? -19.705 18.512 16.614 1.00 87.00 199 ALA A C 1
ATOM 1610 O O . ALA A 1 199 ? -19.257 19.005 15.573 1.00 87.00 199 ALA A O 1
ATOM 1611 N N . HIS A 1 200 ? -19.048 18.611 17.778 1.00 81.81 200 HIS A N 1
ATOM 1612 C CA . HIS A 1 200 ? -17.774 19.331 17.901 1.00 81.81 200 HIS A CA 1
ATOM 1613 C C . HIS A 1 200 ? -16.629 18.633 17.148 1.00 81.81 200 HIS A C 1
ATOM 1615 O O . HIS A 1 200 ? -15.821 19.306 16.504 1.00 81.81 200 HIS A O 1
ATOM 1621 N N . PHE A 1 201 ? -16.572 17.294 17.167 1.00 81.56 201 PHE A N 1
ATOM 1622 C CA . PHE A 1 201 ? -15.590 16.531 16.389 1.00 81.56 201 PHE A CA 1
ATOM 1623 C C . PHE A 1 201 ? -15.738 16.836 14.896 1.00 81.56 201 PHE A C 1
ATOM 1625 O O . PHE A 1 201 ? -14.760 17.209 14.247 1.00 81.56 201 PHE A O 1
ATOM 1632 N N . VAL A 1 202 ? -16.960 16.752 14.365 1.00 80.75 202 VAL A N 1
ATOM 1633 C CA . VAL A 1 202 ? -17.252 16.990 12.945 1.00 80.75 202 VAL A CA 1
ATOM 1634 C C . VAL A 1 202 ? -16.922 18.431 12.548 1.00 80.75 202 VAL A C 1
ATOM 1636 O O . VAL A 1 202 ? -16.290 18.650 11.513 1.00 80.75 202 VAL A O 1
ATOM 1639 N N . GLN A 1 203 ? -17.273 19.413 13.385 1.00 76.19 203 GLN A N 1
ATOM 1640 C CA . GLN A 1 203 ? -16.946 20.823 13.156 1.00 76.19 203 GLN A CA 1
ATOM 1641 C C . GLN A 1 203 ? -15.427 21.073 13.150 1.00 76.19 203 GLN A C 1
ATOM 1643 O O . GLN A 1 203 ? -14.924 21.763 12.266 1.00 76.19 203 GLN A O 1
ATOM 1648 N N . LYS A 1 204 ? -14.688 20.501 14.110 1.00 74.31 204 LYS A N 1
ATOM 1649 C CA . LYS A 1 204 ? -13.236 20.701 14.271 1.00 74.31 204 LYS A CA 1
ATOM 1650 C C . LYS A 1 204 ? -12.408 19.939 13.236 1.00 74.31 204 LYS A C 1
ATOM 1652 O O . LYS A 1 204 ? -11.385 20.434 12.770 1.00 74.31 204 LYS A O 1
ATOM 1657 N N . LYS A 1 205 ? -12.801 18.707 12.906 1.00 71.12 205 LYS A N 1
ATOM 1658 C CA . LYS A 1 205 ? -12.066 17.837 11.975 1.00 71.12 205 LYS A CA 1
ATOM 1659 C C . LYS A 1 205 ? -12.480 18.064 10.520 1.00 71.12 205 LYS A C 1
ATOM 1661 O O . LYS A 1 205 ? -11.716 17.692 9.636 1.00 71.12 205 LYS A O 1
ATOM 1666 N N . LEU A 1 206 ? -13.633 18.696 10.280 1.00 74.62 206 LEU A N 1
ATOM 1667 C CA . LEU A 1 206 ? -14.254 18.921 8.970 1.00 74.62 206 LEU A CA 1
ATOM 1668 C C . LEU A 1 206 ? -14.640 17.628 8.226 1.00 74.62 206 LEU A C 1
ATOM 1670 O O . LEU A 1 206 ? -14.931 17.696 7.037 1.00 74.62 206 LEU A O 1
ATOM 1674 N N . HIS A 1 207 ? -14.678 16.467 8.887 1.00 81.69 207 HIS A N 1
ATOM 1675 C CA . HIS A 1 207 ? -15.108 15.178 8.325 1.00 81.69 207 HIS A CA 1
ATOM 1676 C C . HIS A 1 207 ? -15.820 14.312 9.375 1.00 81.69 207 HIS A C 1
ATOM 1678 O O . HIS A 1 207 ? -15.752 14.596 10.569 1.00 81.69 207 HIS A O 1
ATOM 1684 N N . ASN A 1 208 ? -16.504 13.259 8.920 1.00 87.88 208 ASN A N 1
ATOM 1685 C CA . ASN A 1 208 ? -17.384 12.407 9.726 1.00 87.88 208 ASN A CA 1
ATOM 1686 C C . ASN A 1 208 ? -16.910 10.948 9.833 1.00 87.88 208 ASN A C 1
ATOM 1688 O O . ASN A 1 208 ? -17.711 10.045 10.039 1.00 87.88 208 ASN A O 1
ATOM 1692 N N . VAL A 1 209 ? -15.612 10.708 9.674 1.00 88.88 209 VAL A N 1
ATOM 1693 C CA . VAL A 1 209 ? -15.006 9.381 9.839 1.00 88.88 209 VAL A CA 1
ATOM 1694 C C . VAL A 1 209 ? -13.869 9.480 10.845 1.00 88.88 209 VAL A C 1
ATOM 1696 O O . VAL A 1 209 ? -13.134 10.470 10.843 1.00 88.88 209 VAL A O 1
ATOM 1699 N N . THR A 1 210 ? -13.744 8.468 11.693 1.00 87.56 210 THR A N 1
ATOM 1700 C CA . THR A 1 210 ? -12.669 8.286 12.669 1.00 87.56 210 THR A CA 1
ATOM 1701 C C . THR A 1 210 ? -12.390 6.789 12.828 1.00 87.56 210 THR A C 1
ATOM 1703 O O . THR A 1 210 ? -13.082 5.962 12.236 1.00 87.56 210 THR A O 1
ATOM 1706 N N . HIS A 1 211 ? -11.390 6.412 13.614 1.00 90.75 211 HIS A N 1
ATOM 1707 C CA . HIS A 1 211 ? -10.978 5.021 13.810 1.00 90.75 211 HIS A CA 1
ATOM 1708 C C . HIS A 1 211 ? -10.327 4.814 15.175 1.00 90.75 211 HIS A C 1
ATOM 1710 O O . HIS A 1 211 ? -9.933 5.770 15.846 1.00 90.75 211 HIS A O 1
ATOM 1716 N N . THR A 1 212 ? -10.199 3.550 15.562 1.00 89.94 212 THR A N 1
ATOM 1717 C CA . THR A 1 212 ? -9.490 3.060 16.748 1.00 89.94 212 THR A CA 1
ATOM 1718 C C . THR A 1 212 ? -8.568 1.924 16.289 1.00 89.94 212 THR A C 1
ATOM 1720 O O . THR A 1 212 ? -8.999 0.799 16.028 1.00 89.94 212 THR A O 1
ATOM 1723 N N . LYS A 1 213 ? -7.281 2.256 16.111 1.00 83.50 213 LYS A N 1
ATOM 1724 C CA . LYS A 1 213 ? -6.222 1.396 15.542 1.00 83.50 213 LYS A CA 1
ATOM 1725 C C . LYS A 1 213 ? -6.071 0.116 16.358 1.00 83.50 213 LYS A C 1
ATOM 1727 O O . LYS A 1 213 ? -6.113 -0.988 15.827 1.00 83.50 213 LYS A O 1
ATOM 1732 N N . GLU A 1 214 ? -5.982 0.315 17.665 1.00 87.75 214 GLU A N 1
ATOM 1733 C CA . GLU A 1 214 ? -5.909 -0.669 18.732 1.00 87.75 214 GLU A CA 1
ATOM 1734 C C . GLU A 1 214 ? -7.081 -1.659 18.726 1.00 87.75 214 GLU A C 1
ATOM 1736 O O . GLU A 1 214 ? -6.883 -2.829 19.033 1.00 87.75 214 GLU A O 1
ATOM 1741 N N . MET A 1 215 ? -8.277 -1.220 18.318 1.00 94.69 215 MET A N 1
ATOM 1742 C CA . MET A 1 215 ? -9.512 -2.014 18.309 1.00 94.69 215 MET A CA 1
ATOM 1743 C C . MET A 1 215 ? -9.874 -2.593 16.938 1.00 94.69 215 MET A C 1
ATOM 1745 O O . MET A 1 215 ? -10.794 -3.408 16.858 1.00 94.69 215 MET A O 1
ATOM 1749 N N . GLY A 1 216 ? -9.203 -2.193 15.857 1.00 94.06 216 GLY A N 1
ATOM 1750 C CA . GLY A 1 216 ? -9.527 -2.659 14.506 1.00 94.06 216 GLY A CA 1
ATOM 1751 C C . GLY A 1 216 ? -10.833 -2.105 13.939 1.00 94.06 216 GLY A C 1
ATOM 1752 O O . GLY A 1 216 ? -11.460 -2.776 13.115 1.00 94.06 216 GLY A O 1
ATOM 1753 N N . VAL A 1 217 ? -11.279 -0.934 14.406 1.00 96.56 217 VAL A N 1
ATOM 1754 C CA . VAL A 1 217 ? -12.584 -0.363 14.042 1.00 96.56 217 VAL A CA 1
ATOM 1755 C C . VAL A 1 217 ? -12.427 0.987 13.351 1.00 96.56 217 VAL A C 1
ATOM 1757 O O . VAL A 1 217 ? -11.643 1.840 13.765 1.00 96.56 217 VAL A O 1
ATOM 1760 N N . ILE A 1 218 ? -13.224 1.188 12.306 1.00 96.12 218 ILE A N 1
ATOM 1761 C CA . ILE A 1 218 ? -13.455 2.474 11.649 1.00 96.12 218 ILE A CA 1
ATOM 1762 C C . ILE A 1 218 ? -14.911 2.854 11.902 1.00 96.12 218 ILE A C 1
ATOM 1764 O O . ILE A 1 218 ? -15.798 2.018 11.751 1.00 96.12 218 ILE A O 1
ATOM 1768 N N . VAL A 1 219 ? -15.173 4.103 12.269 1.00 95.12 219 VAL A N 1
ATOM 1769 C CA . VAL A 1 219 ? -16.511 4.584 12.619 1.00 95.12 219 VAL A CA 1
ATOM 1770 C C . VAL A 1 219 ? -16.880 5.787 11.765 1.00 95.12 219 VAL A C 1
ATOM 1772 O O . VAL A 1 219 ? -16.154 6.784 11.721 1.00 95.12 219 VAL A O 1
ATOM 1775 N N . VAL A 1 220 ? -18.040 5.709 11.115 1.00 95.12 220 VAL A N 1
ATOM 1776 C CA . VAL A 1 220 ? -18.710 6.871 10.530 1.00 95.12 220 VAL A CA 1
ATOM 1777 C C . VAL A 1 220 ? -19.548 7.520 11.624 1.00 95.12 220 VAL A C 1
ATOM 1779 O O . VAL A 1 220 ? -20.539 6.943 12.070 1.00 95.12 220 VAL A O 1
ATOM 1782 N N . VAL A 1 221 ? -19.135 8.706 12.073 1.00 93.12 221 VAL A N 1
ATOM 1783 C CA . VAL A 1 221 ? -19.835 9.463 13.116 1.00 93.12 221 VAL A CA 1
ATOM 1784 C C . VAL A 1 221 ? -21.016 10.249 12.528 1.00 93.12 221 VAL A C 1
ATOM 1786 O O . VAL A 1 221 ? -20.940 10.725 11.387 1.00 93.12 221 VAL A O 1
ATOM 1789 N N . PRO A 1 222 ? -22.117 10.412 13.280 1.00 92.56 222 PRO A N 1
ATOM 1790 C CA . PRO A 1 222 ? -23.283 11.155 12.818 1.00 92.56 222 PRO A CA 1
ATOM 1791 C C . PRO A 1 222 ? -23.046 12.666 12.701 1.00 92.56 222 PRO A C 1
ATOM 1793 O O . PRO A 1 222 ? -22.098 13.236 13.239 1.00 92.56 222 PRO A O 1
ATOM 1796 N N . MET A 1 223 ? -23.942 13.329 11.965 1.00 90.19 223 MET A N 1
ATOM 1797 C CA . MET A 1 223 ? -23.884 14.763 11.664 1.00 90.19 223 MET A CA 1
ATOM 1798 C C . MET A 1 223 ? -25.282 15.390 11.681 1.00 90.19 223 MET A C 1
ATOM 1800 O O . MET A 1 223 ? -26.206 14.830 11.098 1.00 90.19 223 MET A O 1
ATOM 1804 N N . HIS A 1 224 ? -25.437 16.603 12.222 1.00 90.12 224 HIS A N 1
ATOM 1805 C CA . HIS A 1 224 ? -26.700 17.361 12.108 1.00 90.12 224 HIS A CA 1
ATOM 1806 C C . HIS A 1 224 ? -27.038 17.800 10.671 1.00 90.12 224 HIS A C 1
ATOM 1808 O O . HIS A 1 224 ? -28.179 18.156 10.378 1.00 90.12 224 HIS A O 1
ATOM 1814 N N . ALA A 1 225 ? -26.049 17.832 9.773 1.00 86.31 225 ALA A N 1
ATOM 1815 C CA . ALA A 1 225 ? -26.253 18.226 8.387 1.00 86.31 225 ALA A CA 1
ATOM 1816 C C . ALA A 1 225 ? -27.074 17.161 7.643 1.00 86.31 225 ALA A C 1
ATOM 1818 O O . ALA A 1 225 ? -26.584 16.060 7.421 1.00 86.31 225 ALA A O 1
ATOM 1819 N N . LYS A 1 226 ? -28.291 17.514 7.210 1.00 86.50 226 LYS A N 1
ATOM 1820 C CA . LYS A 1 226 ? -29.143 16.645 6.375 1.00 86.50 226 LYS A CA 1
ATOM 1821 C C . LYS A 1 226 ? -28.544 16.346 5.003 1.00 86.50 226 LYS A C 1
ATOM 1823 O O . LYS A 1 226 ? -28.750 15.276 4.461 1.00 86.50 226 LYS A O 1
ATOM 1828 N N . THR A 1 227 ? -27.779 17.282 4.444 1.00 85.25 227 THR A N 1
ATOM 1829 C CA . THR A 1 227 ? -27.126 17.154 3.131 1.00 85.25 227 THR A CA 1
ATOM 1830 C C . THR A 1 227 ? -25.714 17.724 3.202 1.00 85.25 227 THR A C 1
ATOM 1832 O O . THR A 1 227 ? -25.529 18.810 3.760 1.00 85.25 227 THR A O 1
ATOM 1835 N N . MET A 1 228 ? -24.730 17.068 2.582 1.00 83.75 228 MET A N 1
ATOM 1836 C CA . MET A 1 228 ? -23.364 17.590 2.446 1.00 83.75 228 MET A CA 1
ATOM 1837 C C . MET A 1 228 ? -22.869 17.451 1.002 1.00 83.75 228 MET A C 1
ATOM 1839 O O . MET A 1 228 ? -22.740 16.346 0.482 1.00 83.75 228 MET A O 1
ATOM 1843 N N . ARG A 1 229 ? -22.536 18.586 0.368 1.00 84.88 229 ARG A N 1
ATOM 1844 C CA . ARG A 1 229 ? -21.879 18.620 -0.950 1.00 84.88 229 ARG A CA 1
ATOM 1845 C C . ARG A 1 229 ? -20.573 17.827 -0.871 1.00 84.88 229 ARG A C 1
ATOM 1847 O O . ARG A 1 229 ? -19.788 18.062 0.043 1.00 84.88 229 ARG A O 1
ATOM 1854 N N . GLY A 1 230 ? -20.343 16.920 -1.820 1.00 87.25 230 GLY A N 1
ATOM 1855 C CA . GLY A 1 230 ? -19.097 16.151 -1.897 1.00 87.25 230 GLY A CA 1
ATOM 1856 C C . GLY A 1 230 ? -18.957 15.002 -0.893 1.00 87.25 230 GLY A C 1
ATOM 1857 O O . GLY A 1 230 ? -17.879 14.419 -0.836 1.00 87.25 230 GLY A O 1
ATOM 1858 N N . LEU A 1 231 ? -20.004 14.645 -0.129 1.00 88.75 231 LEU A N 1
ATOM 1859 C CA . LEU A 1 231 ? -19.909 13.630 0.933 1.00 88.75 231 LEU A CA 1
ATOM 1860 C C . LEU A 1 231 ? -19.276 12.312 0.455 1.00 88.75 231 LEU A C 1
ATOM 1862 O O . LEU A 1 231 ? -18.408 11.786 1.143 1.00 88.75 231 LEU A O 1
ATOM 1866 N N . VAL A 1 232 ? -19.650 11.805 -0.725 1.00 91.94 232 VAL A N 1
ATOM 1867 C CA . VAL A 1 232 ? -19.140 10.516 -1.222 1.00 91.94 232 VAL A CA 1
ATOM 1868 C C . VAL A 1 232 ? -17.622 10.533 -1.416 1.00 91.94 232 VAL A C 1
ATOM 1870 O O . VAL A 1 232 ? -16.940 9.701 -0.824 1.00 91.94 232 VAL A O 1
ATOM 1873 N N . LEU A 1 233 ? -17.062 11.530 -2.113 1.00 88.12 233 LEU A N 1
ATOM 1874 C CA . LEU A 1 233 ? -15.602 11.701 -2.270 1.00 88.12 233 LEU A CA 1
ATOM 1875 C C . LEU A 1 233 ? -14.886 12.213 -1.005 1.00 88.12 233 LEU A C 1
ATOM 1877 O O . LEU A 1 233 ? -13.682 12.455 -1.022 1.00 88.12 233 LEU A O 1
ATOM 1881 N N . LYS A 1 234 ? -15.602 12.352 0.111 1.00 84.12 234 LYS A N 1
ATOM 1882 C CA . LYS A 1 234 ? -15.052 12.749 1.408 1.00 84.12 234 LYS A CA 1
ATOM 1883 C C . LYS A 1 234 ? -15.015 11.567 2.374 1.00 84.12 234 LYS A C 1
ATOM 1885 O O . LYS A 1 234 ? -13.962 11.242 2.912 1.00 84.12 234 LYS A O 1
ATOM 1890 N N . THR A 1 235 ? -16.149 10.900 2.563 1.00 89.69 235 THR A N 1
ATOM 1891 C CA . THR A 1 235 ? -16.336 9.800 3.515 1.00 89.69 235 THR A CA 1
ATOM 1892 C C . THR A 1 235 ? -15.806 8.473 2.970 1.00 89.69 235 THR A C 1
ATOM 1894 O O . THR A 1 235 ? -15.061 7.806 3.683 1.00 89.69 235 THR A O 1
ATOM 1897 N N . LEU A 1 236 ? -16.119 8.085 1.724 1.00 92.69 236 LEU A N 1
ATOM 1898 C CA . LEU A 1 236 ? -15.659 6.798 1.173 1.00 92.69 236 LEU A CA 1
ATOM 1899 C C . LEU A 1 236 ? -14.120 6.728 1.070 1.00 92.69 236 LEU A C 1
ATOM 1901 O O . LEU A 1 236 ? -13.551 5.760 1.573 1.00 92.69 236 LEU A O 1
ATOM 1905 N N . PRO A 1 237 ? -13.406 7.742 0.545 1.00 88.81 237 PRO A N 1
ATOM 1906 C CA . PRO A 1 237 ? -11.945 7.711 0.532 1.00 88.81 237 PRO A CA 1
ATOM 1907 C C . PRO A 1 237 ? -11.316 7.732 1.938 1.00 88.81 237 PRO A C 1
ATOM 1909 O O . PRO A 1 237 ? -10.296 7.081 2.153 1.00 88.81 237 PRO A O 1
ATOM 1912 N N . LEU A 1 238 ? -11.943 8.395 2.924 1.00 87.75 238 LEU A N 1
ATOM 1913 C CA . LEU A 1 238 ? -11.525 8.320 4.334 1.00 87.75 238 LEU A CA 1
ATOM 1914 C C . LEU A 1 238 ? -11.682 6.909 4.924 1.00 87.75 238 LEU A C 1
ATOM 1916 O O . LEU A 1 238 ? -10.807 6.470 5.665 1.00 87.75 238 LEU A O 1
ATOM 1920 N N . LEU A 1 239 ? -12.757 6.183 4.590 1.00 93.19 239 LEU A N 1
ATOM 1921 C CA . LEU A 1 239 ? -12.919 4.780 4.996 1.00 93.19 239 LEU A CA 1
ATOM 1922 C C . LEU A 1 239 ? -11.768 3.921 4.452 1.00 93.19 239 LEU A C 1
ATOM 1924 O O . LEU A 1 239 ? -11.143 3.184 5.210 1.00 93.19 239 LEU A O 1
ATOM 1928 N N . LEU A 1 240 ? -11.441 4.063 3.165 1.00 90.31 240 LEU A N 1
ATOM 1929 C CA . LEU A 1 240 ? -10.358 3.318 2.510 1.00 90.31 240 LEU A CA 1
ATOM 1930 C C . LEU A 1 240 ? -8.966 3.685 3.063 1.00 90.31 240 LEU A C 1
ATOM 1932 O O . LEU A 1 240 ? -8.109 2.811 3.216 1.00 90.31 240 LEU A O 1
ATOM 1936 N N . HIS A 1 241 ? -8.747 4.953 3.418 1.00 84.19 241 HIS A N 1
ATOM 1937 C CA . HIS A 1 241 ? -7.542 5.418 4.112 1.00 84.19 241 HIS A CA 1
ATOM 1938 C C . HIS A 1 241 ? -7.403 4.757 5.487 1.00 84.19 241 HIS A C 1
ATOM 1940 O O . HIS A 1 241 ? -6.383 4.125 5.764 1.00 84.19 241 HIS A O 1
ATOM 1946 N N . TYR A 1 242 ? -8.451 4.800 6.313 1.00 86.88 242 TYR A N 1
ATOM 1947 C CA . TYR A 1 242 ? -8.417 4.181 7.636 1.00 86.88 242 TYR A CA 1
ATOM 1948 C C . TYR A 1 242 ? -8.345 2.649 7.588 1.00 86.88 242 TYR A C 1
ATOM 1950 O O . TYR A 1 242 ? -7.734 2.058 8.474 1.00 86.88 242 TYR A O 1
ATOM 1958 N N . MET A 1 243 ? -8.859 1.987 6.542 1.00 87.88 243 MET A N 1
ATOM 1959 C CA . MET A 1 243 ? -8.633 0.547 6.332 1.00 87.88 243 MET A CA 1
ATOM 1960 C C . MET A 1 243 ? -7.139 0.236 6.192 1.00 87.88 243 MET A C 1
ATOM 1962 O O . MET A 1 243 ? -6.637 -0.682 6.841 1.00 87.88 243 MET A O 1
ATOM 1966 N N . ASN A 1 244 ? -6.417 1.029 5.395 1.00 80.00 244 ASN A N 1
ATOM 1967 C CA . ASN A 1 244 ? -4.973 0.886 5.217 1.00 80.00 244 ASN A CA 1
ATOM 1968 C C . ASN A 1 244 ? -4.179 1.259 6.477 1.00 80.00 244 ASN A C 1
ATOM 1970 O O . ASN A 1 244 ? -3.227 0.557 6.818 1.00 80.00 244 ASN A O 1
ATOM 1974 N N . GLU A 1 245 ? -4.578 2.321 7.181 1.00 74.19 245 GLU A N 1
ATOM 1975 C CA . GLU A 1 245 ? -3.925 2.755 8.419 1.00 74.19 245 GLU A CA 1
ATOM 1976 C C . GLU A 1 245 ? -4.076 1.700 9.525 1.00 74.19 245 GLU A C 1
ATOM 1978 O O . GLU A 1 245 ? -3.077 1.197 10.040 1.00 74.19 245 GLU A O 1
ATOM 1983 N N . VAL A 1 246 ? -5.307 1.275 9.837 1.00 81.56 246 VAL A N 1
ATOM 1984 C CA . VAL A 1 246 ? -5.573 0.226 10.840 1.00 81.56 246 VAL A CA 1
ATOM 1985 C C . VAL A 1 246 ? -4.821 -1.064 10.499 1.00 81.56 246 VAL A C 1
ATOM 1987 O O . VAL A 1 246 ? -4.252 -1.692 11.391 1.00 81.56 246 VAL A O 1
ATOM 1990 N N . LYS A 1 247 ? -4.751 -1.446 9.215 1.00 79.50 247 LYS A N 1
ATOM 1991 C CA . LYS A 1 247 ? -3.991 -2.623 8.778 1.00 79.50 247 LYS A CA 1
ATOM 1992 C C . LYS A 1 247 ? -2.485 -2.483 9.026 1.00 79.50 247 LYS A C 1
ATOM 1994 O O . LYS A 1 247 ? -1.889 -3.453 9.488 1.00 79.50 247 LYS A O 1
ATOM 1999 N N . LEU A 1 248 ? -1.876 -1.317 8.773 1.00 69.69 248 LEU A N 1
ATOM 2000 C CA . LEU A 1 248 ? -0.453 -1.092 9.069 1.00 69.69 248 LEU A CA 1
ATOM 2001 C C . LEU A 1 248 ? -0.172 -1.256 10.565 1.00 69.69 248 LEU A C 1
ATOM 2003 O O . LEU A 1 248 ? 0.677 -2.065 10.935 1.00 69.69 248 LEU A O 1
ATOM 2007 N N . TYR A 1 249 ? -0.898 -0.526 11.418 1.00 70.81 249 TYR A N 1
ATOM 2008 C CA . TYR A 1 249 ? -0.688 -0.585 12.869 1.00 70.81 249 TYR A CA 1
ATOM 2009 C C . TYR A 1 249 ? -0.974 -1.980 13.434 1.00 70.81 249 TYR A C 1
ATOM 2011 O O . TYR A 1 249 ? -0.266 -2.446 14.320 1.00 70.81 249 TYR A O 1
ATOM 2019 N N . SER A 1 250 ? -1.946 -2.695 12.871 1.00 79.69 250 SER A N 1
ATOM 2020 C CA . SER A 1 250 ? -2.220 -4.081 13.235 1.00 79.69 250 SER A CA 1
ATOM 2021 C C . SER A 1 250 ? -1.074 -5.039 12.874 1.00 79.69 250 SER A C 1
ATOM 2023 O O . SER A 1 250 ? -0.649 -5.833 13.716 1.00 79.69 250 SER A O 1
ATOM 2025 N N . THR A 1 251 ? -0.522 -4.947 11.657 1.00 70.94 251 THR A N 1
ATOM 2026 C CA . THR A 1 251 ? 0.675 -5.711 11.263 1.00 70.94 251 THR A CA 1
ATOM 2027 C C . THR A 1 251 ? 1.869 -5.353 12.152 1.00 70.94 251 THR A C 1
ATOM 2029 O O . THR A 1 251 ? 2.603 -6.244 12.578 1.00 70.94 251 THR A O 1
ATOM 2032 N N . PHE A 1 252 ? 2.030 -4.072 12.493 1.00 68.06 252 PHE A N 1
ATOM 2033 C CA . PHE A 1 252 ? 3.065 -3.602 13.409 1.00 68.06 252 PHE A CA 1
ATOM 2034 C C . PHE A 1 252 ? 2.917 -4.210 14.813 1.00 68.06 252 PHE A C 1
ATOM 2036 O O . PHE A 1 252 ? 3.860 -4.823 15.313 1.00 68.06 252 PHE A O 1
ATOM 2043 N N . PHE A 1 253 ? 1.728 -4.155 15.422 1.00 76.00 253 PHE A N 1
ATOM 2044 C CA . PHE A 1 253 ? 1.469 -4.801 16.712 1.00 76.00 253 PHE A CA 1
ATOM 2045 C C . PHE A 1 253 ? 1.685 -6.320 16.647 1.00 76.00 253 PHE A C 1
ATOM 2047 O O . PHE A 1 253 ? 2.279 -6.889 17.562 1.00 76.00 253 PHE A O 1
ATOM 2054 N N . LYS A 1 254 ? 1.303 -6.987 15.548 1.00 77.81 254 LYS A N 1
ATOM 2055 C CA . LYS A 1 254 ? 1.581 -8.420 15.355 1.00 77.81 254 LYS A CA 1
ATOM 2056 C C . LYS A 1 254 ? 3.084 -8.710 15.295 1.00 77.81 254 LYS A C 1
ATOM 2058 O O . LYS A 1 254 ? 3.533 -9.665 15.925 1.00 77.81 254 LYS A O 1
ATOM 2063 N N . LEU A 1 255 ? 3.874 -7.884 14.610 1.00 70.06 255 LEU A N 1
ATOM 2064 C CA . LEU A 1 255 ? 5.337 -8.001 14.572 1.00 70.06 255 LEU A CA 1
ATOM 2065 C C . LEU A 1 255 ? 5.959 -7.785 15.965 1.00 70.06 255 LEU A C 1
ATOM 2067 O O . LEU A 1 255 ? 6.824 -8.552 16.394 1.00 70.06 255 LEU A O 1
ATOM 2071 N N . LYS A 1 256 ? 5.482 -6.771 16.693 1.00 73.38 256 LYS A N 1
ATOM 2072 C CA . LYS A 1 256 ? 5.949 -6.398 18.037 1.00 73.38 256 LYS A CA 1
ATOM 2073 C C . LYS A 1 256 ? 5.500 -7.355 19.139 1.00 73.38 256 LYS A C 1
ATOM 2075 O O . LYS A 1 256 ? 6.152 -7.410 20.174 1.00 73.38 256 LYS A O 1
ATOM 2080 N N . SER A 1 257 ? 4.462 -8.163 18.912 1.00 81.62 257 SER A N 1
ATOM 2081 C CA . SER A 1 257 ? 3.984 -9.178 19.867 1.00 81.62 257 SER A CA 1
ATOM 2082 C C . SER A 1 257 ? 5.061 -10.190 20.292 1.00 81.62 257 SER A C 1
ATOM 2084 O O . SER A 1 257 ? 4.991 -10.744 21.386 1.00 81.62 257 SER A O 1
ATOM 2086 N N . LYS A 1 258 ? 6.087 -10.401 19.453 1.00 80.88 258 LYS A N 1
ATOM 2087 C CA . LYS A 1 258 ? 7.240 -11.273 19.730 1.00 80.88 258 LYS A CA 1
ATOM 2088 C C . LYS A 1 258 ? 8.360 -10.590 20.535 1.00 80.88 258 LYS A C 1
ATOM 2090 O O . LYS A 1 258 ? 9.373 -11.229 20.809 1.00 80.88 258 LYS A O 1
ATOM 2095 N N . GLN A 1 259 ? 8.230 -9.303 20.868 1.00 76.56 259 GLN A N 1
ATOM 2096 C CA . GLN A 1 259 ? 9.266 -8.509 21.537 1.00 76.56 259 GLN A CA 1
ATOM 2097 C C . GLN A 1 259 ? 8.899 -8.205 23.004 1.00 76.56 259 GLN A C 1
ATOM 2099 O O . GLN A 1 259 ? 7.715 -8.146 23.349 1.00 76.56 259 GLN A O 1
ATOM 2104 N N . PRO A 1 260 ? 9.891 -8.003 23.896 1.00 76.69 260 PRO A N 1
ATOM 2105 C CA . PRO A 1 260 ? 9.638 -7.552 25.263 1.00 76.69 260 PRO A CA 1
ATOM 2106 C C . PRO A 1 260 ? 8.889 -6.213 25.309 1.00 76.69 260 PRO A C 1
ATOM 2108 O O . PRO A 1 260 ? 8.997 -5.398 24.399 1.00 76.69 260 PRO A O 1
ATOM 2111 N N . HIS A 1 261 ? 8.178 -5.959 26.411 1.00 84.12 261 HIS A N 1
ATOM 2112 C CA . HIS A 1 261 ? 7.490 -4.686 26.685 1.00 84.12 261 HIS A CA 1
ATOM 2113 C C . HIS A 1 261 ? 6.397 -4.271 25.677 1.00 84.12 261 HIS A C 1
ATOM 2115 O O . HIS A 1 261 ? 6.059 -3.092 25.613 1.00 84.12 261 HIS A O 1
ATOM 2121 N N . PHE A 1 262 ? 5.782 -5.232 24.973 1.00 85.56 262 PHE A N 1
ATOM 2122 C CA . PHE A 1 262 ? 4.686 -5.025 24.010 1.00 85.56 262 PHE A CA 1
ATOM 2123 C C . PHE A 1 262 ? 3.655 -3.950 24.414 1.00 85.56 262 PHE A C 1
ATOM 2125 O O . PHE A 1 262 ? 3.385 -3.043 23.630 1.00 85.56 262 PHE A O 1
ATOM 2132 N N . GLY A 1 263 ? 3.124 -3.983 25.644 1.00 85.69 263 GLY A N 1
ATOM 2133 C CA . GLY A 1 263 ? 2.170 -2.973 26.118 1.00 85.69 263 GLY A CA 1
ATOM 2134 C C . GLY A 1 263 ? 2.714 -1.537 26.085 1.00 85.69 263 GLY A C 1
ATOM 2135 O O . GLY A 1 263 ? 1.995 -0.618 25.705 1.00 85.69 263 GLY A O 1
ATOM 2136 N N . ARG A 1 264 ? 4.005 -1.320 26.386 1.00 84.25 264 ARG A N 1
ATOM 2137 C CA . ARG A 1 264 ? 4.633 0.009 26.264 1.00 84.25 264 ARG A CA 1
ATOM 2138 C C . ARG A 1 264 ? 4.815 0.422 24.805 1.00 84.25 264 ARG A C 1
ATOM 2140 O O . ARG A 1 264 ? 4.599 1.588 24.495 1.00 84.25 264 ARG A O 1
ATOM 2147 N N . THR A 1 265 ? 5.126 -0.517 23.909 1.00 74.62 265 THR A N 1
ATOM 2148 C CA . THR A 1 265 ? 5.120 -0.255 22.461 1.00 74.62 265 THR A CA 1
ATOM 2149 C C . THR A 1 265 ? 3.746 0.234 22.001 1.00 74.62 265 THR A C 1
ATOM 2151 O O . THR A 1 265 ? 3.672 1.207 21.255 1.00 74.62 265 THR A O 1
ATOM 2154 N N . VAL A 1 266 ? 2.654 -0.365 22.495 1.00 79.06 266 VAL A N 1
ATOM 2155 C CA . VAL A 1 266 ? 1.288 0.102 22.202 1.00 79.06 266 VAL A CA 1
ATOM 2156 C C . VAL A 1 266 ? 1.065 1.530 22.717 1.00 79.06 266 VAL A C 1
ATOM 2158 O O . VAL A 1 266 ? 0.638 2.368 21.928 1.00 79.06 266 VAL A O 1
ATOM 2161 N N . VAL A 1 267 ? 1.416 1.847 23.973 1.00 74.81 267 VAL A N 1
ATOM 2162 C CA . VAL A 1 267 ? 1.309 3.224 24.518 1.00 74.81 267 VAL A CA 1
ATOM 2163 C C . VAL A 1 267 ? 2.064 4.228 23.651 1.00 74.81 267 VAL A C 1
ATOM 2165 O O . VAL A 1 267 ? 1.476 5.201 23.186 1.00 74.81 267 VAL A O 1
ATOM 2168 N N . ASN A 1 268 ? 3.348 3.972 23.381 1.00 68.56 268 ASN A N 1
ATOM 2169 C CA . ASN A 1 268 ? 4.185 4.856 22.569 1.00 68.56 268 ASN A CA 1
ATOM 2170 C C . ASN A 1 268 ? 3.580 5.071 21.162 1.00 68.56 268 ASN A C 1
ATOM 2172 O O . ASN A 1 268 ? 3.675 6.165 20.617 1.00 68.56 268 ASN A O 1
ATOM 2176 N N . THR A 1 269 ? 2.903 4.059 20.604 1.00 67.69 269 THR A N 1
ATOM 2177 C CA . THR A 1 269 ? 2.232 4.125 19.292 1.00 67.69 269 THR A CA 1
ATOM 2178 C C . THR A 1 269 ? 0.911 4.909 19.317 1.00 67.69 269 THR A C 1
ATOM 2180 O O . THR A 1 269 ? 0.536 5.510 18.311 1.00 67.69 269 THR A O 1
ATOM 2183 N N . LEU A 1 270 ? 0.180 4.896 20.438 1.00 63.38 270 LEU A N 1
ATOM 2184 C CA . LEU A 1 270 ? -1.086 5.627 20.599 1.00 63.38 270 LEU A CA 1
ATOM 2185 C C . LEU A 1 270 ? -0.869 7.114 20.918 1.00 63.38 270 LEU A C 1
ATOM 2187 O O . LEU A 1 270 ? -1.614 7.957 20.421 1.00 63.38 270 LEU A O 1
ATOM 2191 N N . VAL A 1 271 ? 0.171 7.425 21.697 1.00 54.84 271 VAL A N 1
ATOM 2192 C CA . VAL A 1 271 ? 0.450 8.763 22.255 1.00 54.84 271 VAL A CA 1
ATOM 2193 C C . VAL A 1 271 ? 1.352 9.630 21.348 1.00 54.84 271 VAL A C 1
ATOM 2195 O O . VAL A 1 271 ? 1.516 10.818 21.609 1.00 54.84 271 VAL A O 1
ATOM 2198 N N . ALA A 1 272 ? 1.938 9.064 20.286 1.00 44.28 272 ALA A N 1
ATOM 2199 C CA . ALA A 1 272 ? 3.037 9.655 19.508 1.00 44.28 272 ALA A CA 1
ATOM 2200 C C . ALA A 1 272 ? 2.854 11.129 19.056 1.00 44.28 272 ALA A C 1
ATOM 2202 O O . ALA A 1 272 ? 2.138 11.429 18.099 1.00 44.28 272 ALA A O 1
ATOM 2203 N N . ASP A 1 273 ? 3.627 12.024 19.680 1.00 37.38 273 ASP A N 1
ATOM 2204 C CA . ASP A 1 273 ? 4.014 13.347 19.168 1.00 37.38 273 ASP A CA 1
ATOM 2205 C C . ASP A 1 273 ? 5.445 13.225 18.588 1.00 37.38 273 ASP A C 1
ATOM 2207 O O . ASP A 1 273 ? 6.347 12.789 19.314 1.00 37.38 273 ASP A O 1
ATOM 2211 N N . PRO A 1 274 ? 5.694 13.497 17.289 1.00 39.09 274 PRO A N 1
ATOM 2212 C CA . PRO A 1 274 ? 6.942 13.110 16.620 1.00 39.09 274 PRO A CA 1
ATOM 2213 C C . PRO A 1 274 ? 8.149 14.001 16.977 1.00 39.09 274 PRO A C 1
ATOM 2215 O O . PRO A 1 274 ? 8.518 14.936 16.257 1.00 39.09 274 PRO A O 1
ATOM 2218 N N . GLY A 1 275 ? 8.828 13.638 18.066 1.00 34.53 275 GLY A N 1
ATOM 2219 C CA . GLY A 1 275 ? 10.148 14.140 18.445 1.00 34.53 275 GLY A CA 1
ATOM 2220 C C . GLY A 1 275 ? 11.312 13.459 17.706 1.00 34.53 275 GLY A C 1
ATOM 2221 O O . GLY A 1 275 ? 11.824 12.439 18.156 1.00 34.53 275 GLY A O 1
ATOM 2222 N N . ASP A 1 276 ? 11.792 14.118 16.646 1.00 42.12 276 ASP A N 1
ATOM 2223 C CA . ASP A 1 276 ? 13.129 13.979 16.029 1.00 42.12 276 ASP A CA 1
ATOM 2224 C C . ASP A 1 276 ? 13.440 12.775 15.099 1.00 42.12 276 ASP A C 1
ATOM 2226 O O . ASP A 1 276 ? 12.573 12.004 14.692 1.00 42.12 276 ASP A O 1
ATOM 2230 N N . ALA A 1 277 ? 14.666 12.779 14.550 1.00 41.94 277 ALA A N 1
ATOM 2231 C CA . ALA A 1 277 ? 14.987 12.282 13.205 1.00 41.94 277 ALA A CA 1
ATOM 2232 C C . ALA A 1 277 ? 15.740 10.936 13.155 1.00 41.94 277 ALA A C 1
ATOM 2234 O O . ALA A 1 277 ? 16.619 10.654 13.969 1.00 41.94 277 ALA A O 1
ATOM 2235 N N . SER A 1 278 ? 15.453 10.144 12.118 1.00 40.84 278 SER A N 1
ATOM 2236 C CA . SER A 1 278 ? 16.026 8.811 11.880 1.00 40.84 278 SER A CA 1
ATOM 2237 C C . SER A 1 278 ? 17.453 8.847 11.304 1.00 40.84 278 SER A C 1
ATOM 2239 O O . SER A 1 278 ? 17.804 9.729 10.520 1.00 40.84 278 SER A O 1
ATOM 2241 N N . GLN A 1 279 ? 18.276 7.839 11.618 1.00 40.06 279 GLN A N 1
ATOM 2242 C CA . GLN A 1 279 ? 19.575 7.620 10.957 1.00 40.06 279 GLN A CA 1
ATOM 2243 C C . GLN A 1 279 ? 19.415 6.776 9.682 1.00 40.06 279 GLN A C 1
ATOM 2245 O O . GLN A 1 279 ? 18.574 5.885 9.633 1.00 40.06 279 GLN A O 1
ATOM 2250 N N . MET A 1 280 ? 20.240 7.010 8.652 1.00 43.84 280 MET A N 1
ATOM 2251 C CA . MET A 1 280 ? 20.092 6.350 7.346 1.00 43.84 280 MET A CA 1
ATOM 2252 C C . MET A 1 280 ? 21.409 5.785 6.807 1.00 43.84 280 MET A C 1
ATOM 2254 O O . MET A 1 280 ? 22.335 6.535 6.529 1.00 43.84 280 MET A O 1
ATOM 2258 N N . ALA A 1 281 ? 21.477 4.472 6.562 1.00 34.22 281 ALA A N 1
ATOM 2259 C CA . ALA A 1 281 ? 22.538 3.837 5.760 1.00 34.22 281 ALA A CA 1
ATOM 2260 C C . ALA A 1 281 ? 23.990 4.256 6.125 1.00 34.22 281 ALA A C 1
ATOM 2262 O O . ALA A 1 281 ? 24.826 4.479 5.251 1.00 34.22 281 ALA A O 1
ATOM 2263 N N . GLY A 1 282 ? 24.289 4.409 7.422 1.00 36.91 282 GLY A N 1
ATOM 2264 C CA . GLY A 1 282 ? 25.611 4.832 7.915 1.00 36.91 282 GLY A CA 1
ATOM 2265 C C . GLY A 1 282 ? 25.949 6.320 7.718 1.00 36.91 282 GLY A C 1
ATOM 2266 O O . GLY A 1 282 ? 27.045 6.741 8.077 1.00 36.91 282 GLY A O 1
ATOM 2267 N N . SER A 1 283 ? 25.024 7.125 7.187 1.00 35.59 283 SER A N 1
ATOM 2268 C CA . SER A 1 283 ? 25.170 8.566 6.951 1.00 35.59 283 SER A CA 1
ATOM 2269 C C . SER A 1 283 ? 24.118 9.369 7.727 1.00 35.59 283 SER A C 1
ATOM 2271 O O . SER A 1 283 ? 22.941 9.015 7.781 1.00 35.59 283 SER A O 1
ATOM 2273 N N . LYS A 1 284 ? 24.520 10.499 8.321 1.00 42.59 284 LYS A N 1
ATOM 2274 C CA . LYS A 1 284 ? 23.582 11.429 8.974 1.00 42.59 284 LYS A CA 1
ATOM 2275 C C . LYS A 1 284 ? 22.880 12.284 7.915 1.00 42.59 284 LYS A C 1
ATOM 2277 O O . LYS A 1 284 ? 23.420 13.296 7.478 1.00 42.59 284 LYS A O 1
ATOM 2282 N N . ILE A 1 285 ? 21.691 11.850 7.501 1.00 49.38 285 ILE A N 1
ATOM 2283 C CA . ILE A 1 285 ? 20.802 12.554 6.570 1.00 49.38 285 ILE A CA 1
ATOM 2284 C C . ILE A 1 285 ? 19.716 13.261 7.388 1.00 49.38 285 ILE A C 1
ATOM 2286 O O . ILE A 1 285 ? 19.046 12.619 8.192 1.00 49.38 285 ILE A O 1
ATOM 2290 N N . HIS A 1 286 ? 19.517 14.568 7.196 1.00 53.22 286 HIS A N 1
ATOM 2291 C CA . HIS A 1 286 ? 18.474 15.318 7.910 1.00 53.22 286 HIS A CA 1
ATOM 2292 C C . HIS A 1 286 ? 17.141 15.250 7.148 1.00 53.22 286 HIS A C 1
ATOM 2294 O O . HIS A 1 286 ? 16.705 16.222 6.527 1.00 53.22 286 HIS A O 1
ATOM 2300 N N . TRP A 1 287 ? 16.507 14.080 7.198 1.00 59.47 287 TRP A N 1
ATOM 2301 C CA . TRP A 1 287 ? 15.124 13.871 6.772 1.00 59.47 287 TRP A CA 1
ATOM 2302 C C . TRP A 1 287 ? 14.322 13.394 7.977 1.00 59.47 287 TRP A C 1
ATOM 2304 O O . TRP A 1 287 ? 14.639 12.366 8.575 1.00 59.47 287 TRP A O 1
ATOM 2314 N N . ARG A 1 288 ? 13.320 14.181 8.372 1.00 57.94 288 ARG A N 1
ATOM 2315 C CA . ARG A 1 288 ? 12.410 13.805 9.459 1.00 57.94 288 ARG A CA 1
ATOM 2316 C C . ARG A 1 288 ? 11.407 12.776 8.940 1.00 57.94 288 ARG A C 1
ATOM 2318 O O . ARG A 1 288 ? 11.153 12.702 7.742 1.00 57.94 288 ARG A O 1
ATOM 2325 N N . VAL A 1 289 ? 10.794 12.025 9.837 1.00 51.62 289 VAL A N 1
ATOM 2326 C CA . VAL A 1 289 ? 9.510 11.392 9.541 1.00 51.62 289 VAL A CA 1
ATOM 2327 C C . VAL A 1 289 ? 8.516 12.031 10.504 1.00 51.62 289 VAL A C 1
ATOM 2329 O O . VAL A 1 289 ? 8.826 12.213 11.683 1.00 51.62 289 VAL A O 1
ATOM 2332 N N . ILE A 1 290 ? 7.397 12.519 9.982 1.00 55.62 290 ILE A N 1
ATOM 2333 C CA . ILE A 1 290 ? 6.412 13.276 10.760 1.00 55.62 290 ILE A CA 1
ATOM 2334 C C . ILE A 1 290 ? 5.142 12.432 10.797 1.00 55.62 290 ILE A C 1
ATOM 2336 O O . ILE A 1 290 ? 4.683 11.983 9.756 1.00 55.62 290 ILE A O 1
ATOM 2340 N N . GLN A 1 291 ? 4.603 12.190 11.993 1.00 47.22 291 GLN A N 1
ATOM 2341 C CA . GLN A 1 291 ? 3.222 11.732 12.167 1.00 47.22 291 GLN A CA 1
ATOM 2342 C C . GLN A 1 291 ? 2.335 12.936 12.498 1.00 47.22 291 GLN A C 1
ATOM 2344 O O . GLN A 1 291 ? 2.776 13.972 13.005 1.00 47.22 291 GLN A O 1
ATOM 2349 N N . ARG A 1 292 ? 1.062 12.851 12.135 1.00 52.19 292 ARG A N 1
ATOM 2350 C CA . ARG A 1 292 ? 0.217 14.030 11.959 1.00 52.19 292 ARG A CA 1
ATOM 2351 C C . ARG A 1 292 ? -0.191 14.724 13.264 1.00 52.19 292 ARG A C 1
ATOM 2353 O O . ARG A 1 292 ? -1.156 14.296 13.888 1.00 52.19 292 ARG A O 1
ATOM 2360 N N . TYR A 1 293 ? 0.338 15.930 13.525 1.00 43.62 293 TYR A N 1
ATOM 2361 C CA . TYR A 1 293 ? -0.436 16.992 14.213 1.00 43.62 293 TYR A CA 1
ATOM 2362 C C . TYR A 1 293 ? -0.115 18.469 13.874 1.00 43.62 293 TYR A C 1
ATOM 2364 O O . TYR A 1 293 ? -0.749 19.360 14.433 1.00 43.62 293 TYR A O 1
ATOM 2372 N N . LEU A 1 294 ? 0.753 18.780 12.902 1.00 36.06 294 LEU A N 1
ATOM 2373 C CA . LEU A 1 294 ? 1.217 20.169 12.677 1.00 36.06 294 LEU A CA 1
ATOM 2374 C C . LEU A 1 294 ? 0.442 21.004 11.630 1.00 36.06 294 LEU A C 1
ATOM 2376 O O . LEU A 1 294 ? 0.657 22.209 11.531 1.00 36.06 294 LEU A O 1
ATOM 2380 N N . GLY A 1 295 ? -0.495 20.406 10.883 1.00 31.31 295 GLY A N 1
ATOM 2381 C CA . GLY A 1 295 ? -1.233 21.077 9.794 1.00 31.31 295 GLY A CA 1
ATOM 2382 C C . GLY A 1 295 ? -2.647 21.592 10.117 1.00 31.31 295 GLY A C 1
ATOM 2383 O O . GLY A 1 295 ? -3.342 22.037 9.207 1.00 31.31 295 GLY A O 1
ATOM 2384 N N . LYS A 1 296 ? -3.137 21.492 11.366 1.00 36.75 296 LYS A N 1
ATOM 2385 C CA . LYS A 1 296 ? -4.549 21.805 11.715 1.00 36.75 296 LYS A CA 1
ATOM 2386 C C . LYS A 1 296 ? -4.780 23.145 12.427 1.00 36.75 296 LYS A C 1
ATOM 2388 O O . LYS A 1 296 ? -5.913 23.437 12.806 1.00 36.75 296 LYS A O 1
ATOM 2393 N N . HIS A 1 297 ? -3.751 23.974 12.579 1.00 35.38 297 HIS A N 1
ATOM 2394 C CA . HIS A 1 297 ? -3.876 25.259 13.264 1.00 35.38 297 HIS A CA 1
ATOM 2395 C C . HIS A 1 297 ? -4.351 26.379 12.327 1.00 35.38 297 HIS A C 1
ATOM 2397 O O . HIS A 1 297 ? -3.607 26.858 11.478 1.00 35.38 297 HIS A O 1
ATOM 2403 N N . LYS A 1 298 ? -5.580 26.861 12.567 1.00 38.59 298 LYS A N 1
ATOM 2404 C CA . LYS A 1 298 ? -5.999 28.244 12.251 1.00 38.59 298 LYS A CA 1
ATOM 2405 C C . LYS A 1 298 ? -5.558 29.245 13.342 1.00 38.59 298 LYS A C 1
ATOM 2407 O O . LYS A 1 298 ? -6.058 30.361 13.381 1.00 38.59 298 LYS A O 1
ATOM 2412 N N . GLU A 1 299 ? -4.648 28.832 14.223 1.00 34.94 299 GLU A N 1
ATOM 2413 C CA . GLU A 1 299 ? -4.131 29.592 15.364 1.00 34.94 299 GLU A CA 1
ATOM 2414 C C . GLU A 1 299 ? -2.597 29.627 15.292 1.00 34.94 299 GLU A C 1
ATOM 2416 O O . GLU A 1 299 ? -1.962 28.649 15.670 1.00 34.94 299 GLU A O 1
ATOM 2421 N N . ASP A 1 300 ? -2.046 30.718 14.748 1.00 33.84 300 ASP A N 1
ATOM 2422 C CA . ASP A 1 300 ? -0.735 31.385 14.944 1.00 33.84 300 ASP A CA 1
ATOM 2423 C C . ASP A 1 300 ? 0.584 30.615 15.231 1.00 33.84 300 ASP A C 1
ATOM 2425 O O . ASP A 1 300 ? 1.635 31.244 15.352 1.00 33.84 300 ASP A O 1
ATOM 2429 N N . SER A 1 301 ? 0.611 29.283 15.268 1.00 37.38 301 SER A N 1
ATOM 2430 C CA . SER A 1 301 ? 1.827 28.475 15.405 1.00 37.38 301 SER A CA 1
ATOM 2431 C C . SER A 1 301 ? 1.781 27.234 14.511 1.00 37.38 301 SER A C 1
ATOM 2433 O O . SER A 1 301 ? 1.792 26.096 14.985 1.00 37.38 301 SER A O 1
ATOM 2435 N N . VAL A 1 302 ? 1.769 27.444 13.190 1.00 43.28 302 VAL A N 1
ATOM 2436 C CA . VAL A 1 302 ? 2.177 26.378 12.264 1.00 43.28 302 VAL A CA 1
ATOM 2437 C C . VAL A 1 302 ? 3.658 26.121 12.523 1.00 43.28 302 VAL A C 1
ATOM 2439 O O . VAL A 1 302 ? 4.497 26.986 12.270 1.00 43.28 302 VAL A O 1
ATOM 2442 N N . SER A 1 303 ? 3.984 24.955 13.077 1.00 50.41 303 SER A N 1
ATOM 2443 C CA . SER A 1 303 ? 5.377 24.598 13.333 1.00 50.41 303 SER A CA 1
ATOM 2444 C C . SER A 1 303 ? 6.130 24.527 12.009 1.00 50.41 303 SER A C 1
ATOM 2446 O O . SER A 1 303 ? 5.760 23.759 11.118 1.00 50.41 303 SER A O 1
ATOM 2448 N N . THR A 1 304 ? 7.219 25.291 11.894 1.00 52.28 304 THR A N 1
ATOM 2449 C CA . THR A 1 304 ? 8.049 25.340 10.679 1.00 52.28 304 THR A CA 1
ATOM 2450 C C . THR A 1 304 ? 8.648 23.979 10.312 1.00 52.28 304 THR A C 1
ATOM 2452 O O . THR A 1 304 ? 9.067 23.772 9.177 1.00 52.28 304 THR A O 1
ATOM 2455 N N . ILE A 1 305 ? 8.621 23.018 11.243 1.00 53.59 305 ILE A N 1
ATOM 2456 C CA . ILE A 1 305 ? 9.011 21.617 11.050 1.00 53.59 305 ILE A CA 1
ATOM 2457 C C . ILE A 1 305 ? 8.226 20.954 9.904 1.00 53.59 305 ILE A C 1
ATOM 2459 O O . ILE A 1 305 ? 8.824 20.201 9.142 1.00 53.59 305 ILE A O 1
ATOM 2463 N N . ALA A 1 306 ? 6.941 21.279 9.710 1.00 54.91 306 ALA A N 1
ATOM 2464 C CA . ALA A 1 306 ? 6.129 20.720 8.619 1.00 54.91 306 ALA A CA 1
ATOM 2465 C C . ALA A 1 306 ? 6.574 21.180 7.210 1.00 54.91 306 ALA A C 1
ATOM 2467 O O . ALA A 1 306 ? 6.211 20.564 6.212 1.00 54.91 306 ALA A O 1
ATOM 2468 N N . PHE A 1 307 ? 7.383 22.241 7.114 1.00 59.41 307 PHE A N 1
ATOM 2469 C CA . PHE A 1 307 ? 7.968 22.728 5.855 1.00 59.41 307 PHE A CA 1
ATOM 2470 C C . PHE A 1 307 ? 9.441 22.313 5.682 1.00 59.41 307 PHE A C 1
ATOM 2472 O O . PHE A 1 307 ? 10.080 22.660 4.685 1.00 59.41 307 PHE A O 1
ATOM 2479 N N . GLN A 1 308 ? 10.000 21.562 6.639 1.00 66.44 308 GLN A N 1
ATOM 2480 C CA . GLN A 1 308 ? 11.333 20.966 6.523 1.00 66.44 308 GLN A CA 1
ATOM 2481 C C . GLN A 1 308 ? 11.278 19.651 5.728 1.00 66.44 308 GLN A C 1
ATOM 2483 O O . GLN A 1 308 ? 10.228 19.019 5.681 1.00 66.44 308 GLN A O 1
ATOM 2488 N N . PRO A 1 309 ? 12.403 19.190 5.154 1.00 67.62 309 PRO A N 1
ATOM 2489 C CA . PRO A 1 309 ? 12.496 17.886 4.501 1.00 67.62 309 PRO A CA 1
ATOM 2490 C C . PRO A 1 309 ? 12.088 16.724 5.411 1.00 67.62 309 PRO A C 1
ATOM 2492 O O . PRO A 1 309 ? 12.715 16.474 6.448 1.00 67.62 309 PRO A O 1
ATOM 2495 N N . HIS A 1 310 ? 11.037 16.016 5.004 1.00 69.56 310 HIS A N 1
ATOM 2496 C CA . HIS A 1 310 ? 10.474 14.894 5.739 1.00 69.56 310 HIS A CA 1
ATOM 2497 C C . HIS A 1 310 ? 9.869 13.831 4.816 1.00 69.56 310 HIS A C 1
ATOM 2499 O O . HIS A 1 310 ? 9.788 14.019 3.607 1.00 69.56 310 HIS A O 1
ATOM 2505 N N . VAL A 1 311 ? 9.437 12.719 5.400 1.00 67.00 311 VAL A N 1
ATOM 2506 C CA . VAL A 1 311 ? 8.463 11.787 4.817 1.00 67.00 311 VAL A CA 1
ATOM 2507 C C . VAL A 1 311 ? 7.307 11.597 5.799 1.00 67.00 311 VAL A C 1
ATOM 2509 O O . VAL A 1 311 ? 7.497 11.770 7.004 1.00 67.00 311 VAL A O 1
ATOM 2512 N N . GLN A 1 312 ? 6.112 11.267 5.313 1.00 67.19 312 GLN A N 1
ATOM 2513 C CA . GLN A 1 312 ? 4.923 11.126 6.161 1.00 67.19 312 GLN A CA 1
ATOM 2514 C C . GLN A 1 312 ? 4.232 9.766 5.933 1.00 67.19 312 GLN A C 1
ATOM 2516 O O . GLN A 1 312 ? 3.840 9.474 4.796 1.00 67.19 312 GLN A O 1
ATOM 2521 N N . PRO A 1 313 ? 4.071 8.919 6.974 1.00 64.94 313 PRO A N 1
ATOM 2522 C CA . PRO A 1 313 ? 3.414 7.613 6.864 1.00 64.94 313 PRO A CA 1
ATOM 2523 C C . PRO A 1 313 ? 1.983 7.685 6.318 1.00 64.94 313 PRO A C 1
ATOM 2525 O O . PRO A 1 313 ? 1.578 6.842 5.519 1.00 64.94 313 PRO A O 1
ATOM 2528 N N . GLU A 1 314 ? 1.219 8.704 6.714 1.00 64.94 314 GLU A N 1
ATOM 2529 C CA . GLU A 1 314 ? -0.203 8.844 6.392 1.00 64.94 314 GLU A CA 1
ATOM 2530 C C . GLU A 1 314 ? -0.471 9.007 4.888 1.00 64.94 314 GLU A C 1
ATOM 2532 O O . GLU A 1 314 ? -1.527 8.599 4.402 1.00 64.94 314 GLU A O 1
ATOM 2537 N N . ASP A 1 315 ? 0.481 9.554 4.132 1.00 70.81 315 ASP A N 1
ATOM 2538 C CA . ASP A 1 315 ? 0.395 9.659 2.673 1.00 70.81 315 ASP A CA 1
ATOM 2539 C C . ASP A 1 315 ? 0.445 8.281 1.982 1.00 70.81 315 ASP A C 1
ATOM 2541 O O . ASP A 1 315 ? -0.292 8.048 1.024 1.00 70.81 315 ASP A O 1
ATOM 2545 N N . LEU A 1 316 ? 1.168 7.300 2.543 1.00 68.06 316 LEU A N 1
ATOM 2546 C CA . LEU A 1 316 ? 1.125 5.915 2.048 1.00 68.06 316 LEU A CA 1
ATOM 2547 C C . LEU A 1 316 ? -0.280 5.308 2.160 1.00 68.06 316 LEU A C 1
ATOM 2549 O O . LEU A 1 316 ? -0.688 4.505 1.318 1.00 68.06 316 LEU A O 1
ATOM 2553 N N . HIS A 1 317 ? -1.034 5.685 3.195 1.00 69.94 317 HIS A N 1
ATOM 2554 C CA . HIS A 1 317 ? -2.422 5.258 3.367 1.00 69.94 317 HIS A CA 1
ATOM 2555 C C . HIS A 1 317 ? -3.361 5.966 2.393 1.00 69.94 317 HIS A C 1
ATOM 2557 O O . HIS A 1 317 ? -4.309 5.345 1.918 1.00 69.94 317 HIS A O 1
ATOM 2563 N N . TRP A 1 318 ? -3.104 7.238 2.070 1.00 72.94 318 TRP A N 1
ATOM 2564 C CA . TRP A 1 318 ? -3.862 7.971 1.055 1.00 72.94 318 TRP A CA 1
ATOM 2565 C C . TRP A 1 318 ? -3.631 7.428 -0.356 1.00 72.94 318 TRP A C 1
ATOM 2567 O O . TRP A 1 318 ? -4.611 7.132 -1.035 1.00 72.94 318 TRP A O 1
ATOM 2577 N N . ARG A 1 319 ? -2.380 7.186 -0.767 1.00 74.25 319 ARG A N 1
ATOM 2578 C CA . ARG A 1 319 ? -2.067 6.594 -2.079 1.00 74.25 319 ARG A CA 1
ATOM 2579 C C . ARG A 1 319 ? -2.743 5.224 -2.257 1.00 74.25 319 ARG A C 1
ATOM 2581 O O . ARG A 1 319 ? -3.449 5.005 -3.236 1.00 74.25 319 ARG A O 1
ATOM 2588 N N . ARG A 1 320 ? -2.674 4.349 -1.242 1.00 74.94 320 ARG A N 1
ATOM 2589 C CA . ARG A 1 320 ? -3.409 3.065 -1.241 1.00 74.94 320 ARG A CA 1
ATOM 2590 C C . ARG A 1 320 ? -4.936 3.225 -1.210 1.00 74.94 320 ARG A C 1
ATOM 2592 O O . ARG A 1 320 ? -5.650 2.357 -1.709 1.00 74.94 320 ARG A O 1
ATOM 2599 N N . ALA A 1 321 ? -5.460 4.302 -0.623 1.00 77.88 321 ALA A N 1
ATOM 2600 C CA . ALA A 1 321 ? -6.890 4.601 -0.661 1.00 77.88 321 ALA A CA 1
ATOM 2601 C C . ALA A 1 321 ? -7.351 5.017 -2.067 1.00 77.88 321 ALA A C 1
ATOM 2603 O O . ALA A 1 321 ? -8.435 4.607 -2.474 1.00 77.88 321 ALA A O 1
ATOM 2604 N N . GLU A 1 322 ? -6.533 5.762 -2.821 1.00 81.94 322 GLU A N 1
ATOM 2605 C CA . GLU A 1 322 ? -6.798 6.079 -4.233 1.00 81.94 322 GLU A CA 1
ATOM 2606 C C . GLU A 1 322 ? -6.839 4.809 -5.098 1.00 81.94 322 GLU A C 1
ATOM 2608 O O . GLU A 1 322 ? -7.759 4.654 -5.901 1.00 81.94 322 GLU A O 1
ATOM 2613 N N . ASP A 1 323 ? -5.929 3.852 -4.884 1.00 82.44 323 ASP A N 1
ATOM 2614 C CA . ASP A 1 323 ? -5.941 2.567 -5.601 1.00 82.44 323 ASP A CA 1
ATOM 2615 C C . ASP A 1 323 ? -7.195 1.729 -5.307 1.00 82.44 323 ASP A C 1
ATOM 2617 O O . ASP A 1 323 ? -7.805 1.162 -6.218 1.00 82.44 323 ASP A O 1
ATOM 2621 N N . LEU A 1 324 ? -7.627 1.664 -4.042 1.00 83.50 324 LEU A N 1
ATOM 2622 C CA . LEU A 1 324 ? -8.880 0.995 -3.674 1.00 83.50 324 LEU A CA 1
ATOM 2623 C C . LEU A 1 324 ? -10.105 1.728 -4.242 1.00 83.50 324 LEU A C 1
ATOM 2625 O O . LEU A 1 324 ? -11.055 1.081 -4.682 1.00 83.50 324 LEU A O 1
ATOM 2629 N N . LEU A 1 325 ? -10.080 3.061 -4.286 1.00 86.81 325 LEU A N 1
ATOM 2630 C CA . LEU A 1 325 ? -11.147 3.864 -4.880 1.00 86.81 325 LEU A CA 1
ATOM 2631 C C . LEU A 1 325 ? -11.223 3.645 -6.402 1.00 86.81 325 LEU A C 1
ATOM 2633 O O . LEU A 1 325 ? -12.316 3.533 -6.950 1.00 86.81 325 LEU A O 1
ATOM 2637 N N . TYR A 1 326 ? -10.078 3.478 -7.070 1.00 86.88 326 TYR A N 1
ATOM 2638 C CA . TYR A 1 326 ? -9.992 3.095 -8.481 1.00 86.88 326 TYR A CA 1
ATOM 2639 C C . TYR A 1 326 ? -10.528 1.678 -8.755 1.00 86.88 326 TYR A C 1
ATOM 2641 O O . TYR A 1 326 ? -11.109 1.445 -9.816 1.00 86.88 326 TYR A O 1
ATOM 2649 N N . LYS A 1 327 ? -10.392 0.729 -7.811 1.00 86.31 327 LYS A N 1
ATOM 2650 C CA . LYS A 1 327 ? -11.045 -0.594 -7.920 1.00 86.31 327 LYS A CA 1
ATOM 2651 C C . LYS A 1 327 ? -12.574 -0.494 -7.875 1.00 86.31 327 LYS A C 1
ATOM 2653 O O . LYS A 1 327 ? -13.239 -1.256 -8.571 1.00 86.31 327 LYS A O 1
ATOM 2658 N N . ILE A 1 328 ? -13.121 0.418 -7.065 1.00 88.12 328 ILE A N 1
ATOM 2659 C CA . ILE A 1 328 ? -14.568 0.699 -7.018 1.00 88.12 328 ILE A CA 1
ATOM 2660 C C . ILE A 1 328 ? -15.009 1.395 -8.313 1.00 88.12 328 ILE A C 1
ATOM 2662 O O . ILE A 1 328 ? -16.071 1.091 -8.852 1.00 88.12 328 ILE A O 1
ATOM 2666 N N . ASP A 1 329 ? -14.190 2.318 -8.820 1.00 90.50 329 ASP A N 1
ATOM 2667 C CA . ASP A 1 329 ? -14.540 3.187 -9.936 1.00 90.50 329 ASP A CA 1
ATOM 2668 C C . ASP A 1 329 ? -13.343 3.485 -10.872 1.00 90.50 329 ASP A C 1
ATOM 2670 O O . ASP A 1 329 ? -12.617 4.473 -10.689 1.00 90.50 329 ASP A O 1
ATOM 2674 N N . PRO A 1 330 ? -13.158 2.677 -11.936 1.00 87.38 330 PRO A N 1
ATOM 2675 C CA . PRO A 1 330 ? -12.040 2.822 -12.870 1.00 87.38 330 PRO A CA 1
ATOM 2676 C C . PRO A 1 330 ? -12.023 4.121 -13.694 1.00 87.38 330 PRO A C 1
ATOM 2678 O O . PRO A 1 330 ? -11.008 4.431 -14.322 1.00 87.38 330 PRO A O 1
ATOM 2681 N N . GLU A 1 331 ? -13.109 4.898 -13.714 1.00 85.75 331 GLU A N 1
ATOM 2682 C CA . GLU A 1 331 ? -13.171 6.188 -14.422 1.00 85.75 331 GLU A CA 1
ATOM 2683 C C . GLU A 1 331 ? -12.506 7.330 -13.622 1.00 85.75 331 GLU A C 1
ATOM 2685 O O . GLU A 1 331 ? -12.169 8.376 -14.186 1.00 85.75 331 GLU A O 1
ATOM 2690 N N . LEU A 1 332 ? -12.184 7.109 -12.338 1.00 89.06 332 LEU A N 1
ATOM 2691 C CA . LEU A 1 332 ? -11.364 8.021 -11.520 1.00 89.06 332 LEU A CA 1
ATOM 2692 C C . LEU A 1 332 ? -9.885 8.067 -11.938 1.00 89.06 332 LEU A C 1
ATOM 2694 O O . LEU A 1 332 ? -9.096 8.787 -11.331 1.00 89.06 332 LEU A O 1
ATOM 2698 N N . LYS A 1 333 ? -9.501 7.369 -13.015 1.00 84.69 333 LYS A N 1
ATOM 2699 C CA . LYS A 1 333 ? -8.141 7.336 -13.582 1.00 84.69 333 LYS A CA 1
ATOM 2700 C C . LYS A 1 333 ? -7.488 8.713 -13.782 1.00 84.69 333 LYS A C 1
ATOM 2702 O O . LYS A 1 333 ? -6.266 8.801 -13.789 1.00 84.69 333 LYS A O 1
ATOM 2707 N N . PHE A 1 334 ? -8.273 9.778 -13.959 1.00 90.19 334 PHE A N 1
ATOM 2708 C CA . PHE A 1 334 ? -7.765 11.155 -14.042 1.00 90.19 334 PHE A CA 1
ATOM 2709 C C . PHE A 1 334 ? -6.949 11.566 -12.803 1.00 90.19 334 PHE A C 1
ATOM 2711 O O . PHE A 1 334 ? -5.981 12.314 -12.941 1.00 90.19 334 PHE A O 1
ATOM 2718 N N . TRP A 1 335 ? -7.333 11.060 -11.628 1.00 89.75 335 TRP A N 1
ATOM 2719 C CA . TRP A 1 335 ? -6.729 11.356 -10.329 1.00 89.75 335 TRP A CA 1
ATOM 2720 C C . TRP A 1 335 ? -5.577 10.398 -9.963 1.00 89.75 335 TRP A C 1
ATOM 2722 O O . TRP A 1 335 ? -4.732 10.760 -9.153 1.00 89.75 335 TRP A O 1
ATOM 2732 N N . GLN A 1 336 ? -5.494 9.216 -10.591 1.00 84.56 336 GLN A N 1
ATOM 2733 C CA . GLN A 1 336 ? -4.448 8.214 -10.323 1.00 84.56 336 GLN A CA 1
ATOM 2734 C C . GLN A 1 336 ? -3.040 8.775 -10.601 1.00 84.56 336 GLN A C 1
ATOM 2736 O O . GLN A 1 336 ? -2.769 9.265 -11.703 1.00 84.56 336 GLN A O 1
ATOM 2741 N N . ASP A 1 337 ? -2.140 8.662 -9.617 1.00 84.56 337 ASP A N 1
ATOM 2742 C CA . ASP A 1 337 ? -0.786 9.245 -9.616 1.00 84.56 337 ASP A CA 1
ATOM 2743 C C . ASP A 1 337 ? -0.778 10.778 -9.819 1.00 84.56 337 ASP A C 1
ATOM 2745 O O . ASP A 1 337 ? 0.043 11.314 -10.574 1.00 84.56 337 ASP A O 1
ATOM 2749 N N . ARG A 1 338 ? -1.746 11.500 -9.234 1.00 90.94 338 ARG A N 1
ATOM 2750 C CA . ARG A 1 338 ? -1.789 12.982 -9.210 1.00 90.94 338 ARG A CA 1
ATOM 2751 C C . ARG A 1 338 ? -1.715 13.583 -7.810 1.00 90.94 338 ARG A C 1
ATOM 2753 O O . ARG A 1 338 ? -1.636 14.804 -7.680 1.00 90.94 338 ARG A O 1
ATOM 2760 N N . ASP A 1 339 ? -1.641 12.728 -6.801 1.00 88.62 339 ASP A N 1
ATOM 2761 C CA . ASP A 1 339 ? -1.348 13.019 -5.403 1.00 88.62 339 ASP A CA 1
ATOM 2762 C C . ASP A 1 339 ? -0.190 14.023 -5.229 1.00 88.62 339 ASP A C 1
ATOM 2764 O O . ASP A 1 339 ? -0.362 15.024 -4.537 1.00 88.62 339 ASP A O 1
ATOM 2768 N N . TYR A 1 340 ? 0.934 13.839 -5.933 1.00 92.31 340 TYR A N 1
ATOM 2769 C CA . TYR A 1 340 ? 2.118 14.720 -5.884 1.00 92.31 340 TYR A CA 1
ATOM 2770 C C . TYR A 1 340 ? 2.192 15.781 -7.008 1.00 92.31 340 TYR A C 1
ATOM 2772 O O . TYR A 1 340 ? 3.253 16.367 -7.242 1.00 92.31 340 TYR A O 1
ATOM 2780 N N . VAL A 1 341 ? 1.105 16.032 -7.750 1.00 95.69 341 VAL A N 1
ATOM 2781 C CA . VAL A 1 341 ? 1.111 16.919 -8.932 1.00 95.69 341 VAL A CA 1
ATOM 2782 C C . VAL A 1 341 ? 0.433 18.260 -8.634 1.00 95.69 341 VAL A C 1
ATOM 2784 O O . VAL A 1 341 ? -0.709 18.315 -8.183 1.00 95.69 341 VAL A O 1
ATOM 2787 N N . ALA A 1 342 ? 1.119 19.363 -8.947 1.00 95.38 342 ALA A N 1
ATOM 2788 C CA . ALA A 1 342 ? 0.585 20.722 -8.863 1.00 95.38 342 ALA A CA 1
ATOM 2789 C C . ALA A 1 342 ? 1.273 21.675 -9.849 1.00 95.38 342 ALA A C 1
ATOM 2791 O O . ALA A 1 342 ? 2.376 21.410 -10.335 1.00 95.38 342 ALA A O 1
ATOM 2792 N N . LEU A 1 343 ? 0.636 22.822 -10.093 1.00 93.00 343 LEU A N 1
ATOM 2793 C CA . LEU A 1 343 ? 1.221 23.964 -10.800 1.00 93.00 343 LEU A CA 1
ATOM 2794 C C . LEU A 1 343 ? 1.178 25.212 -9.918 1.00 93.00 343 LEU A C 1
ATOM 2796 O O . LEU A 1 343 ? 0.199 25.443 -9.211 1.00 93.00 343 LEU A O 1
ATOM 2800 N N . GLN A 1 344 ? 2.227 26.032 -9.979 1.00 89.81 344 GLN A N 1
ATOM 2801 C CA . GLN A 1 344 ? 2.305 27.273 -9.211 1.00 89.81 344 GLN A CA 1
ATOM 2802 C C . GLN A 1 344 ? 1.548 28.398 -9.925 1.00 89.81 344 GLN A C 1
ATOM 2804 O O . GLN A 1 344 ? 1.908 28.769 -11.042 1.00 89.81 344 GLN A O 1
ATOM 2809 N N . TYR A 1 345 ? 0.560 28.986 -9.251 1.00 87.44 345 TYR A N 1
ATOM 2810 C CA . TYR A 1 345 ? -0.187 30.148 -9.734 1.00 87.44 345 TYR A CA 1
ATOM 2811 C C . TYR A 1 345 ? -0.270 31.212 -8.637 1.00 87.44 345 TYR A C 1
ATOM 2813 O O . TYR A 1 345 ? -0.577 30.909 -7.486 1.00 87.44 345 TYR A O 1
ATOM 2821 N N . ASP A 1 346 ? 0.038 32.463 -8.980 1.00 82.56 346 ASP A N 1
ATOM 2822 C CA . ASP A 1 346 ? -0.034 33.619 -8.067 1.00 82.56 346 ASP A CA 1
ATOM 2823 C C . ASP A 1 346 ? 0.758 33.450 -6.752 1.00 82.56 346 ASP A C 1
ATOM 2825 O O . ASP A 1 346 ? 0.431 34.037 -5.725 1.00 82.56 346 ASP A O 1
ATOM 2829 N N . GLY A 1 347 ? 1.821 32.637 -6.783 1.00 79.12 347 GLY A N 1
ATOM 2830 C CA . GLY A 1 347 ? 2.665 32.343 -5.621 1.00 79.12 347 GLY A CA 1
ATOM 2831 C C . GLY A 1 347 ? 2.205 31.173 -4.745 1.00 79.12 347 GLY A C 1
ATOM 2832 O O . GLY A 1 347 ? 2.873 30.904 -3.754 1.00 79.12 347 GLY A O 1
ATOM 2833 N N . PHE A 1 348 ? 1.137 30.450 -5.107 1.00 82.94 348 PHE A N 1
ATOM 2834 C CA . PHE A 1 348 ? 0.646 29.291 -4.350 1.00 82.94 348 PHE A CA 1
ATOM 2835 C C . PHE A 1 348 ? 0.272 28.111 -5.283 1.00 82.94 348 PHE A C 1
ATOM 2837 O O . PHE A 1 348 ? -0.196 28.334 -6.4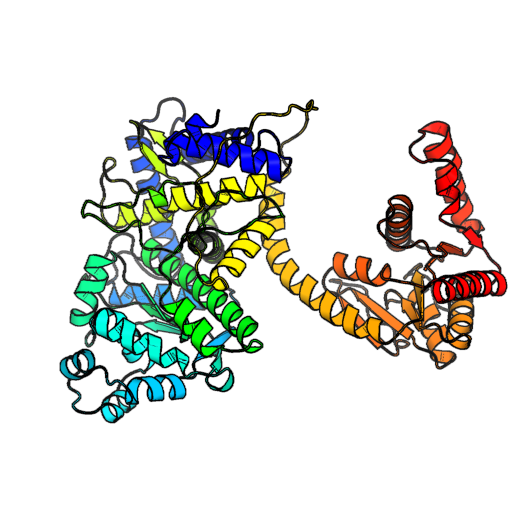06 1.00 82.94 348 PHE A O 1
ATOM 2844 N N . PRO A 1 349 ? 0.452 26.841 -4.882 1.00 91.12 349 PRO A N 1
ATOM 2845 C CA . PRO A 1 349 ? 0.137 25.698 -5.743 1.00 91.12 349 PRO A CA 1
ATOM 2846 C C . PRO A 1 349 ? -1.369 25.539 -6.004 1.00 91.12 349 PRO A C 1
ATOM 2848 O O . PRO A 1 349 ? -2.201 25.767 -5.129 1.00 91.12 349 PRO A O 1
ATOM 2851 N N . VAL A 1 350 ? -1.738 25.108 -7.210 1.00 94.56 350 VAL A N 1
ATOM 2852 C CA . VAL A 1 350 ? -3.027 24.462 -7.508 1.00 94.56 350 VAL A CA 1
ATOM 2853 C C . VAL A 1 350 ? -2.752 22.967 -7.631 1.00 94.56 350 VAL A C 1
ATOM 2855 O O . VAL A 1 350 ? -2.110 22.532 -8.589 1.00 94.56 350 VAL A O 1
ATOM 2858 N N . ALA A 1 351 ? -3.175 22.209 -6.621 1.00 94.19 351 ALA A N 1
ATOM 2859 C CA . ALA A 1 351 ? -2.941 20.775 -6.513 1.00 94.19 351 ALA A CA 1
ATOM 2860 C C . ALA A 1 351 ? -3.957 19.954 -7.321 1.00 94.19 351 ALA A C 1
ATOM 2862 O O . ALA A 1 351 ? -5.142 20.277 -7.355 1.00 94.19 351 ALA A O 1
ATOM 2863 N N . PHE A 1 352 ? -3.485 18.860 -7.919 1.00 95.62 352 PHE A N 1
ATOM 2864 C CA . PHE A 1 352 ? -4.299 17.834 -8.584 1.00 95.62 352 PHE A CA 1
ATOM 2865 C C . PHE A 1 352 ? -4.571 16.632 -7.656 1.00 95.62 352 PHE A C 1
ATOM 2867 O O . PHE A 1 352 ? -5.181 15.655 -8.080 1.00 95.62 352 PHE A O 1
ATOM 2874 N N . ASN A 1 353 ? -4.144 16.715 -6.391 1.00 92.56 353 ASN A N 1
ATOM 2875 C CA . ASN A 1 353 ? -4.416 15.740 -5.340 1.00 92.56 353 ASN A CA 1
ATOM 2876 C C . ASN A 1 353 ? -5.930 15.650 -5.070 1.00 92.56 353 ASN A C 1
ATOM 2878 O O . ASN A 1 353 ? -6.574 16.662 -4.766 1.00 92.56 353 ASN A O 1
ATOM 2882 N N . LEU A 1 354 ? -6.499 14.442 -5.167 1.00 91.38 354 LEU A N 1
ATOM 2883 C CA . LEU A 1 354 ? -7.944 14.224 -5.067 1.00 91.38 354 LEU A CA 1
ATOM 2884 C C . LEU A 1 354 ? -8.513 14.710 -3.728 1.00 91.38 354 LEU A C 1
ATOM 2886 O O . LEU A 1 354 ? -9.619 15.253 -3.693 1.00 91.38 354 LEU A O 1
ATOM 2890 N N . PHE A 1 355 ? -7.768 14.559 -2.631 1.00 86.81 355 PHE A N 1
ATOM 2891 C CA . PHE A 1 355 ? -8.218 14.944 -1.295 1.00 86.81 355 PHE A CA 1
ATOM 2892 C C . PHE A 1 355 ? -8.249 16.458 -1.124 1.00 86.81 355 PHE A C 1
ATOM 2894 O O . PHE A 1 355 ? -9.272 16.993 -0.698 1.00 86.81 355 PHE A O 1
ATOM 2901 N N . ASP A 1 356 ? -7.189 17.173 -1.507 1.00 88.69 356 ASP A N 1
ATOM 2902 C CA . ASP A 1 356 ? -7.170 18.638 -1.401 1.00 88.69 356 ASP A CA 1
ATOM 2903 C C . ASP A 1 356 ? -8.310 19.283 -2.219 1.00 88.69 356 ASP A C 1
ATOM 2905 O O . ASP A 1 356 ? -9.006 20.171 -1.712 1.00 88.69 356 ASP A O 1
ATOM 2909 N N . VAL A 1 357 ? -8.589 18.773 -3.429 1.00 92.25 357 VAL A N 1
ATOM 2910 C CA . VAL A 1 357 ? -9.731 19.226 -4.249 1.00 92.25 357 VAL A CA 1
ATOM 2911 C C . VAL A 1 357 ? -11.074 18.821 -3.621 1.00 92.25 357 VAL A C 1
ATOM 2913 O O . VAL A 1 357 ? -11.965 19.665 -3.498 1.00 92.25 357 VAL A O 1
ATOM 2916 N N . SER A 1 358 ? -11.232 17.574 -3.159 1.00 89.44 358 SER A N 1
ATOM 2917 C CA . SER A 1 358 ? -12.488 17.075 -2.564 1.00 89.44 358 SER A CA 1
ATOM 2918 C C . SER A 1 358 ? -12.873 17.804 -1.281 1.00 89.44 358 SER A C 1
ATOM 2920 O O . SER A 1 358 ? -14.039 18.167 -1.088 1.00 89.44 358 SER A O 1
ATOM 2922 N N . PHE A 1 359 ? -11.903 18.057 -0.402 1.00 84.12 359 PHE A N 1
ATOM 2923 C CA . PHE A 1 359 ? -12.121 18.806 0.830 1.00 84.12 359 PHE A CA 1
ATOM 2924 C C . PHE A 1 359 ? -12.453 20.275 0.526 1.00 84.12 359 PHE A C 1
ATOM 2926 O O . PHE A 1 359 ? -13.412 20.793 1.102 1.00 84.12 359 PHE A O 1
ATOM 2933 N N . GLY A 1 360 ? -11.748 20.921 -0.413 1.00 85.81 360 GLY A N 1
ATOM 2934 C CA . GLY A 1 360 ? -12.048 22.291 -0.845 1.00 85.81 360 GLY A CA 1
ATOM 2935 C C . GLY A 1 360 ? -13.460 22.433 -1.428 1.00 85.81 360 GLY A C 1
ATOM 2936 O O . GLY A 1 360 ? -14.243 23.264 -0.964 1.00 85.81 360 GLY A O 1
ATOM 2937 N N . TYR A 1 361 ? -13.828 21.555 -2.365 1.00 89.44 361 TYR A N 1
ATOM 2938 C CA . TYR A 1 361 ? -15.151 21.504 -3.002 1.00 89.44 361 TYR A CA 1
ATOM 2939 C C . TYR A 1 361 ? -16.293 21.303 -1.992 1.00 89.44 361 TYR A C 1
ATOM 2941 O O . TYR A 1 361 ? -17.322 21.990 -2.053 1.00 89.44 361 TYR A O 1
ATOM 2949 N N . SER A 1 362 ? -16.102 20.379 -1.041 1.00 84.69 362 SER A N 1
ATOM 2950 C CA . SER A 1 362 ? -17.087 20.047 -0.002 1.00 84.69 362 SER A CA 1
ATOM 2951 C C . SER A 1 362 ? -17.277 21.182 1.005 1.00 84.69 362 SER A C 1
ATOM 2953 O O . SER A 1 362 ? -18.399 21.462 1.428 1.00 84.69 362 SER A O 1
ATOM 2955 N N . ASN A 1 363 ? -16.183 21.856 1.374 1.00 82.19 363 ASN A N 1
ATOM 2956 C CA . ASN A 1 363 ? -16.184 22.967 2.326 1.00 82.19 363 ASN A CA 1
ATOM 2957 C C . ASN A 1 363 ? -16.504 24.324 1.662 1.00 82.19 363 ASN A C 1
ATOM 2959 O O . ASN A 1 363 ? -16.697 25.309 2.372 1.00 82.19 363 ASN A O 1
ATOM 2963 N N . ARG A 1 364 ? -16.632 24.363 0.324 1.00 86.12 364 ARG A N 1
ATOM 2964 C CA . ARG A 1 364 ? -16.878 25.563 -0.502 1.00 86.12 364 ARG A CA 1
ATOM 2965 C C . ARG A 1 364 ? -15.767 26.614 -0.397 1.00 86.12 364 ARG A C 1
ATOM 2967 O O . ARG A 1 364 ? -16.046 27.813 -0.358 1.00 86.12 364 ARG A O 1
ATOM 2974 N N . GLU A 1 365 ? -14.519 26.162 -0.340 1.00 86.94 365 GLU A N 1
ATOM 2975 C CA . GLU A 1 365 ? -13.372 27.068 -0.312 1.00 86.94 365 GLU A CA 1
ATOM 2976 C C . GLU A 1 365 ? -13.239 27.858 -1.621 1.00 86.94 365 GLU A C 1
ATOM 2978 O O . GLU A 1 365 ? -13.693 27.452 -2.692 1.00 86.94 365 GLU A O 1
ATOM 2983 N N . THR A 1 366 ? -12.626 29.034 -1.525 1.00 88.75 366 THR A N 1
ATOM 2984 C CA . THR A 1 366 ? -12.317 29.863 -2.694 1.00 88.75 366 THR A CA 1
ATOM 2985 C C . THR A 1 366 ? -10.966 29.470 -3.286 1.00 88.75 366 THR A C 1
ATOM 2987 O O . THR A 1 366 ? -10.138 28.866 -2.605 1.00 88.75 366 THR A O 1
ATOM 2990 N N . TYR A 1 367 ? -10.683 29.902 -4.519 1.00 89.19 367 TYR A N 1
ATOM 2991 C CA . TYR A 1 367 ? -9.347 29.775 -5.114 1.00 89.19 367 TYR A CA 1
ATOM 2992 C C . TYR A 1 367 ? -8.240 30.311 -4.184 1.00 89.19 367 TYR A C 1
ATOM 2994 O O . TYR A 1 367 ? -7.189 29.687 -4.066 1.00 89.19 367 TYR A O 1
ATOM 3002 N N . ALA A 1 368 ? -8.477 31.416 -3.468 1.00 82.81 368 ALA A N 1
ATOM 3003 C CA . ALA A 1 368 ? -7.511 31.993 -2.529 1.00 82.81 368 ALA A CA 1
ATOM 3004 C C . ALA A 1 368 ? -7.265 31.126 -1.275 1.00 82.81 368 ALA A C 1
ATOM 3006 O O . ALA A 1 368 ? -6.168 31.160 -0.728 1.00 82.81 368 ALA A O 1
ATOM 3007 N N . ASN A 1 369 ? -8.252 30.328 -0.855 1.00 80.00 369 ASN A N 1
ATOM 3008 C CA . ASN A 1 369 ? -8.188 29.453 0.324 1.00 80.00 369 ASN A CA 1
ATOM 3009 C C . ASN A 1 369 ? -7.984 27.968 -0.037 1.00 80.00 369 ASN A C 1
ATOM 3011 O O . ASN A 1 369 ? -8.206 27.090 0.800 1.00 80.00 369 ASN A O 1
ATOM 3015 N N . ARG A 1 370 ? -7.629 27.667 -1.292 1.00 87.62 370 ARG A N 1
ATOM 3016 C CA . ARG A 1 370 ? -7.476 26.294 -1.787 1.00 87.62 370 ARG A CA 1
ATOM 3017 C C . ARG A 1 370 ? -6.471 25.502 -0.950 1.00 87.62 370 ARG A C 1
ATOM 3019 O O . ARG A 1 370 ? -5.430 26.021 -0.553 1.00 87.62 370 ARG A O 1
ATOM 3026 N N . TYR A 1 371 ? -6.771 24.231 -0.709 1.00 85.12 371 TYR A N 1
ATOM 3027 C CA . TYR A 1 371 ? -5.870 23.351 0.025 1.00 85.12 371 TYR A CA 1
ATOM 3028 C C . TYR A 1 371 ? -4.747 22.832 -0.884 1.00 85.12 371 TYR A C 1
ATOM 3030 O O . TYR A 1 371 ? -4.906 22.705 -2.098 1.00 85.12 371 TYR A O 1
ATOM 3038 N N . ALA A 1 372 ? -3.604 22.558 -0.265 1.00 84.50 372 ALA A N 1
ATOM 3039 C CA . ALA A 1 372 ? -2.416 21.975 -0.886 1.00 84.50 372 ALA A CA 1
ATOM 3040 C C . ALA A 1 372 ? -1.638 21.128 0.141 1.00 84.50 372 ALA A C 1
ATOM 3042 O O . ALA A 1 372 ? -0.420 20.997 0.054 1.00 84.50 372 ALA A O 1
ATOM 3043 N N . TYR A 1 373 ? -2.327 20.659 1.187 1.00 80.31 373 TYR A N 1
ATOM 3044 C CA . TYR A 1 373 ? -1.698 19.995 2.321 1.00 80.31 373 TYR A CA 1
ATOM 3045 C C . TYR A 1 373 ? -1.304 18.576 1.933 1.00 80.31 373 TYR A C 1
ATOM 3047 O O . TYR A 1 373 ? -0.118 18.270 1.910 1.00 80.31 373 TYR A O 1
ATOM 3055 N N . HIS A 1 374 ? -2.278 17.749 1.541 1.00 81.62 374 HIS A N 1
ATOM 3056 C CA . HIS A 1 374 ? -2.030 16.355 1.174 1.00 81.62 374 HIS A CA 1
ATOM 3057 C C . HIS A 1 374 ? -1.063 16.277 -0.014 1.00 81.62 374 HIS A C 1
ATOM 3059 O O . HIS A 1 374 ? -0.133 15.483 0.009 1.00 81.62 374 HIS A O 1
ATOM 3065 N N . PHE A 1 375 ? -1.188 17.193 -0.978 1.00 89.88 375 PHE A N 1
ATOM 3066 C CA . PHE A 1 375 ? -0.240 17.344 -2.079 1.00 89.88 375 PHE A CA 1
ATOM 3067 C C . PHE A 1 375 ? 1.221 17.543 -1.637 1.00 89.88 375 PHE A C 1
ATOM 3069 O O . PHE A 1 375 ? 2.126 16.957 -2.236 1.00 89.88 375 PHE A O 1
ATOM 3076 N N . ARG A 1 376 ? 1.481 18.371 -0.615 1.00 86.62 376 ARG A N 1
ATOM 3077 C CA . ARG A 1 376 ? 2.851 18.624 -0.135 1.00 86.62 376 ARG A CA 1
ATOM 3078 C C . ARG A 1 376 ? 3.442 17.386 0.536 1.00 86.62 376 ARG A C 1
ATOM 3080 O O . ARG A 1 376 ? 4.605 17.084 0.287 1.00 86.62 376 ARG A O 1
ATOM 3087 N N . GLU A 1 377 ? 2.633 16.649 1.293 1.00 81.12 377 GLU A N 1
ATOM 3088 C CA . GLU A 1 377 ? 3.002 15.354 1.886 1.00 81.12 377 GLU A CA 1
ATOM 3089 C C . GLU A 1 377 ? 3.384 14.337 0.792 1.00 81.12 377 GLU A C 1
ATOM 3091 O O . GLU A 1 377 ? 4.489 13.788 0.797 1.00 81.12 377 GLU A O 1
ATOM 3096 N N . SER A 1 378 ? 2.520 14.170 -0.219 1.00 86.06 378 SER A N 1
ATOM 3097 C CA . SER A 1 378 ? 2.768 13.290 -1.369 1.00 86.06 378 SER A CA 1
ATOM 3098 C C . SER A 1 378 ? 4.015 13.696 -2.156 1.00 86.06 378 SER A C 1
ATOM 3100 O O . SER A 1 378 ? 4.770 12.840 -2.619 1.00 86.06 378 SER A O 1
ATOM 3102 N N . LEU A 1 379 ? 4.273 15.000 -2.310 1.00 89.94 379 LEU A N 1
ATOM 3103 C CA . LEU A 1 379 ? 5.450 15.500 -3.021 1.00 89.94 379 LEU A CA 1
ATOM 3104 C C . LEU A 1 379 ? 6.751 15.282 -2.234 1.00 89.94 379 LEU A C 1
ATOM 3106 O O . LEU A 1 379 ? 7.765 14.935 -2.842 1.00 89.94 379 LEU A O 1
ATOM 3110 N N . TRP A 1 380 ? 6.739 15.426 -0.908 1.00 84.38 380 TRP A N 1
ATOM 3111 C CA . TRP A 1 380 ? 7.881 15.075 -0.060 1.00 84.38 380 TRP A CA 1
ATOM 3112 C C . TRP A 1 380 ? 8.212 13.579 -0.137 1.00 84.38 380 TRP A C 1
ATOM 3114 O O . TRP A 1 380 ? 9.360 13.215 -0.422 1.00 84.38 380 TRP A O 1
ATOM 3124 N N . ASN A 1 381 ? 7.199 12.718 0.004 1.00 80.44 381 ASN A N 1
ATOM 3125 C CA . ASN A 1 381 ? 7.344 11.272 -0.163 1.00 80.44 381 ASN A CA 1
ATOM 3126 C C . ASN A 1 381 ? 7.834 10.900 -1.570 1.00 80.44 381 ASN A C 1
ATOM 3128 O O . ASN A 1 381 ? 8.755 10.094 -1.707 1.00 80.44 381 ASN A O 1
ATOM 3132 N N . GLU A 1 382 ? 7.287 11.502 -2.630 1.00 87.00 382 GLU A N 1
ATOM 3133 C CA . GLU A 1 382 ? 7.724 11.224 -4.001 1.00 87.00 382 GLU A CA 1
ATOM 3134 C C . GLU A 1 382 ? 9.176 11.689 -4.233 1.00 87.00 382 GLU A C 1
ATOM 3136 O O . GLU A 1 382 ? 9.950 10.933 -4.819 1.00 87.00 382 GLU A O 1
ATOM 3141 N N . ILE A 1 383 ? 9.611 12.851 -3.717 1.00 86.81 383 ILE A N 1
ATOM 3142 C CA . ILE A 1 383 ? 11.033 13.255 -3.750 1.00 86.81 383 ILE A CA 1
ATOM 3143 C C . ILE A 1 383 ? 11.902 12.178 -3.095 1.00 86.81 383 ILE A C 1
ATOM 3145 O O . ILE A 1 383 ? 12.869 11.715 -3.708 1.00 86.81 383 ILE A O 1
ATOM 3149 N N . PHE A 1 384 ? 11.546 11.734 -1.888 1.00 78.25 384 PHE A N 1
ATOM 3150 C CA . PHE A 1 384 ? 12.296 10.697 -1.189 1.00 78.25 384 PHE A CA 1
ATOM 3151 C C . PHE A 1 384 ? 12.352 9.387 -1.992 1.00 78.25 384 PHE A C 1
ATOM 3153 O O . PHE A 1 384 ? 13.434 8.838 -2.205 1.00 78.25 384 PHE A O 1
ATOM 3160 N N . VAL A 1 385 ? 11.221 8.913 -2.525 1.00 75.12 385 VAL A N 1
ATOM 3161 C CA . VAL A 1 385 ? 11.133 7.694 -3.352 1.00 75.12 385 VAL A CA 1
ATOM 3162 C C . VAL A 1 385 ? 11.982 7.801 -4.624 1.00 75.12 385 VAL A C 1
ATOM 3164 O O . VAL A 1 385 ? 12.604 6.816 -5.034 1.00 75.12 385 VAL A O 1
ATOM 3167 N N . ARG A 1 386 ? 12.086 8.983 -5.244 1.00 81.81 386 ARG A N 1
ATOM 3168 C CA . ARG A 1 386 ? 12.902 9.182 -6.457 1.00 81.81 386 ARG A CA 1
ATOM 3169 C C . ARG A 1 386 ? 14.396 8.996 -6.198 1.00 81.81 386 ARG A C 1
ATOM 3171 O O . ARG A 1 386 ? 15.078 8.411 -7.046 1.00 81.81 386 ARG A O 1
ATOM 3178 N N . TYR A 1 387 ? 14.893 9.403 -5.033 1.00 76.38 387 TYR A N 1
ATOM 3179 C CA . TYR A 1 387 ? 16.287 9.183 -4.633 1.00 76.38 387 TYR A CA 1
ATOM 3180 C C . TYR A 1 387 ? 16.500 7.812 -3.967 1.00 76.38 387 TYR A C 1
ATOM 3182 O O . TYR A 1 387 ? 17.305 7.016 -4.445 1.00 76.38 387 TYR A O 1
ATOM 3190 N N . MET A 1 388 ? 15.751 7.496 -2.911 1.00 69.25 388 MET A N 1
ATOM 3191 C CA . MET A 1 388 ? 16.002 6.341 -2.037 1.00 69.25 388 MET A CA 1
ATOM 3192 C C . MET A 1 388 ? 15.192 5.088 -2.395 1.00 69.25 388 MET A C 1
ATOM 3194 O O . MET A 1 388 ? 15.589 3.986 -2.023 1.00 69.25 388 MET A O 1
ATOM 3198 N N . GLY A 1 389 ? 14.092 5.220 -3.140 1.00 67.38 389 GLY A N 1
ATOM 3199 C CA . GLY A 1 389 ? 13.182 4.117 -3.470 1.00 67.38 389 GLY A CA 1
ATOM 3200 C C . GLY A 1 389 ? 12.205 3.753 -2.345 1.00 67.38 389 GLY A C 1
ATOM 3201 O O . GLY A 1 389 ? 12.472 3.973 -1.164 1.00 67.38 389 GLY A O 1
ATOM 3202 N N . PHE A 1 390 ? 11.070 3.155 -2.720 1.00 61.06 390 PHE A N 1
ATOM 3203 C CA . PHE A 1 390 ? 9.966 2.868 -1.797 1.00 61.06 390 PHE A CA 1
ATOM 3204 C C . PHE A 1 390 ? 10.344 1.912 -0.656 1.00 61.06 390 PHE A C 1
ATOM 3206 O O . PHE A 1 390 ? 9.955 2.145 0.482 1.00 61.06 390 PHE A O 1
ATOM 3213 N N . LYS A 1 391 ? 11.198 0.905 -0.902 1.00 59.06 391 LYS A N 1
ATOM 3214 C CA . LYS A 1 391 ? 11.690 -0.008 0.151 1.00 59.06 391 LYS A CA 1
ATOM 3215 C C . LYS A 1 391 ? 12.328 0.735 1.335 1.00 59.06 391 LYS A C 1
ATOM 3217 O O . LYS A 1 391 ? 12.140 0.332 2.479 1.00 59.06 391 LYS A O 1
ATOM 3222 N N . ASN A 1 392 ? 13.058 1.822 1.073 1.00 60.41 392 ASN A N 1
ATOM 3223 C CA . ASN A 1 392 ? 13.659 2.636 2.130 1.00 60.41 392 ASN A CA 1
ATOM 3224 C C . ASN A 1 392 ? 12.623 3.523 2.838 1.00 60.41 392 ASN A C 1
ATOM 3226 O O . ASN A 1 392 ? 12.760 3.743 4.036 1.00 60.41 392 ASN A O 1
ATOM 3230 N N . LEU A 1 393 ? 11.573 3.970 2.138 1.00 63.56 393 LEU A N 1
ATOM 3231 C CA . LEU A 1 393 ? 10.457 4.711 2.737 1.00 63.56 393 LEU A CA 1
ATOM 3232 C C . LEU A 1 393 ? 9.652 3.802 3.676 1.00 63.56 393 LEU A C 1
ATOM 3234 O O . LEU A 1 393 ? 9.473 4.128 4.842 1.00 63.56 393 LEU A O 1
ATOM 3238 N N . ALA A 1 394 ? 9.254 2.619 3.203 1.00 58.44 394 ALA A N 1
ATOM 3239 C CA . ALA A 1 394 ? 8.571 1.614 4.016 1.00 58.44 394 ALA A CA 1
ATOM 3240 C C . ALA A 1 394 ? 9.401 1.220 5.249 1.00 58.44 394 ALA A C 1
ATOM 3242 O O . ALA A 1 394 ? 8.872 1.155 6.358 1.00 58.44 394 ALA A O 1
ATOM 3243 N N . LYS A 1 395 ? 10.719 1.035 5.079 1.00 60.34 395 LYS A N 1
ATOM 3244 C CA . LYS A 1 395 ? 11.635 0.786 6.196 1.00 60.34 395 LYS A CA 1
ATOM 3245 C C . LYS A 1 395 ? 11.649 1.945 7.203 1.00 60.34 395 LYS A C 1
ATOM 3247 O O . LYS A 1 395 ? 11.532 1.677 8.391 1.00 60.34 395 LYS A O 1
ATOM 3252 N N . GLN A 1 396 ? 11.747 3.199 6.759 1.00 60.28 396 GLN A N 1
ATOM 3253 C CA . GLN A 1 396 ? 11.717 4.358 7.661 1.00 60.28 396 GLN A CA 1
ATOM 3254 C C . GLN A 1 396 ? 10.398 4.488 8.424 1.00 60.28 396 GLN A C 1
ATOM 3256 O O . GLN A 1 396 ? 10.415 4.795 9.612 1.00 60.28 396 GLN A O 1
ATOM 3261 N N . VAL A 1 397 ? 9.266 4.235 7.762 1.00 60.19 397 VAL A N 1
ATOM 3262 C CA . VAL A 1 397 ? 7.946 4.242 8.407 1.00 60.19 397 VAL A CA 1
ATOM 3263 C C . VAL A 1 397 ? 7.879 3.183 9.512 1.00 60.19 397 VAL A C 1
ATOM 3265 O O . VAL A 1 397 ? 7.389 3.477 10.597 1.00 60.19 397 VAL A O 1
ATOM 3268 N N . LEU A 1 398 ? 8.432 1.987 9.284 1.00 58.22 398 LEU A N 1
ATOM 3269 C CA . LEU A 1 398 ? 8.533 0.944 10.312 1.00 58.22 398 LEU A CA 1
ATOM 3270 C C . LEU A 1 398 ? 9.523 1.306 11.433 1.00 58.22 398 LEU A C 1
ATOM 3272 O O . LEU A 1 398 ? 9.192 1.145 12.603 1.00 58.22 398 LEU A O 1
ATOM 3276 N N . GLU A 1 399 ? 10.704 1.841 11.104 1.00 56.09 399 GLU A N 1
ATOM 3277 C CA . GLU A 1 399 ? 11.692 2.299 12.095 1.00 56.09 399 GLU A CA 1
ATOM 3278 C C . GLU A 1 399 ? 11.150 3.444 12.966 1.00 56.09 399 GLU A C 1
ATOM 3280 O O . GLU A 1 399 ? 11.552 3.580 14.118 1.00 56.09 399 GLU A O 1
ATOM 3285 N N . GLN A 1 400 ? 10.222 4.265 12.467 1.00 55.28 400 GLN A N 1
ATOM 3286 C CA . GLN A 1 400 ? 9.598 5.313 13.277 1.00 55.28 400 GLN A CA 1
ATOM 3287 C C . GLN A 1 400 ? 8.497 4.832 14.213 1.00 55.28 400 GLN A C 1
ATOM 3289 O O . GLN A 1 400 ? 8.290 5.455 15.249 1.00 55.28 400 GLN A O 1
ATOM 3294 N N . LEU A 1 401 ? 7.833 3.721 13.899 1.00 51.62 401 LEU A N 1
ATOM 3295 C CA . LEU A 1 401 ? 6.959 3.053 14.863 1.00 51.62 401 LEU A CA 1
ATOM 3296 C C . LEU A 1 401 ? 7.773 2.428 16.023 1.00 51.62 401 LEU A C 1
ATOM 3298 O O . LEU A 1 401 ? 7.208 2.127 17.071 1.00 51.62 401 LEU A O 1
ATOM 3302 N N . ASP A 1 402 ? 9.095 2.284 15.854 1.00 42.69 402 ASP A N 1
ATOM 3303 C CA . ASP A 1 402 ? 10.012 1.607 16.781 1.00 42.69 402 ASP A CA 1
ATOM 3304 C C . ASP A 1 402 ? 10.867 2.506 17.690 1.00 42.69 402 ASP A C 1
ATOM 3306 O O . ASP A 1 402 ? 11.423 2.000 18.666 1.00 42.69 402 ASP A O 1
ATOM 3310 N N . ASN A 1 403 ? 11.037 3.796 17.387 1.00 41.59 403 ASN A N 1
ATOM 3311 C CA . ASN A 1 403 ? 12.071 4.609 18.040 1.00 41.59 403 ASN A CA 1
ATOM 3312 C C . ASN A 1 403 ? 11.597 5.343 19.309 1.00 41.59 403 ASN A C 1
ATOM 3314 O O . ASN A 1 403 ? 10.728 6.211 19.252 1.00 41.59 403 ASN A O 1
ATOM 3318 N N . ASP A 1 404 ? 12.285 5.089 20.429 1.00 34.88 404 ASP A N 1
ATOM 3319 C CA . ASP A 1 404 ? 12.344 6.010 21.572 1.00 34.88 404 ASP A CA 1
ATOM 3320 C C . ASP A 1 404 ? 13.240 7.233 21.249 1.00 34.88 404 ASP A C 1
ATOM 3322 O O . ASP A 1 404 ? 14.214 7.154 20.496 1.00 34.88 404 ASP A O 1
ATOM 3326 N N . MET A 1 405 ? 12.895 8.388 21.825 1.00 32.44 405 MET A N 1
ATOM 3327 C CA . MET A 1 405 ? 13.322 9.728 21.381 1.00 32.44 405 MET A CA 1
ATOM 3328 C C . MET A 1 405 ? 14.787 10.106 21.695 1.00 32.44 405 MET A C 1
ATOM 3330 O O . MET A 1 405 ? 15.253 9.909 22.819 1.00 32.44 405 MET A O 1
ATOM 3334 N N . ILE A 1 406 ? 15.470 10.807 20.771 1.00 25.67 406 ILE A N 1
ATOM 3335 C CA . ILE A 1 406 ? 16.720 11.559 21.039 1.00 25.67 406 ILE A CA 1
ATOM 3336 C C . ILE A 1 406 ? 16.729 12.904 20.284 1.00 25.67 406 ILE A C 1
ATOM 3338 O O . ILE A 1 406 ? 16.501 12.954 19.079 1.00 25.67 406 ILE A O 1
ATOM 3342 N N . ALA A 1 407 ? 17.069 13.983 21.001 1.00 28.52 407 ALA A N 1
ATOM 3343 C CA . ALA A 1 407 ? 17.111 15.370 20.519 1.00 28.52 407 ALA A CA 1
ATOM 3344 C C . ALA A 1 407 ? 18.076 15.618 19.325 1.00 28.52 407 ALA A C 1
ATOM 3346 O O . ALA A 1 407 ? 19.081 14.913 19.180 1.00 28.52 407 ALA A O 1
ATOM 3347 N N . PRO A 1 408 ? 17.855 16.663 18.497 1.00 30.84 408 PRO A N 1
ATOM 3348 C CA . PRO A 1 408 ? 18.518 16.796 17.206 1.00 30.84 408 PRO A CA 1
ATOM 3349 C C . PRO A 1 408 ? 19.918 17.421 17.312 1.00 30.84 408 PRO A C 1
ATOM 3351 O O . PRO A 1 408 ? 20.127 18.463 17.941 1.00 30.84 408 PRO A O 1
ATOM 3354 N N . GLU A 1 409 ? 20.887 16.836 16.604 1.00 30.66 409 GLU A N 1
ATOM 3355 C CA . GLU A 1 409 ? 22.196 17.461 16.389 1.00 30.66 409 GLU A CA 1
ATOM 3356 C C . GLU A 1 409 ? 22.103 18.668 15.441 1.00 30.66 409 GLU A C 1
ATOM 3358 O O . GLU A 1 409 ? 21.453 18.633 14.394 1.00 30.66 409 GLU A O 1
ATOM 3363 N N . LYS A 1 410 ? 22.844 19.735 15.760 1.00 32.34 410 LYS A N 1
ATOM 3364 C CA . LYS A 1 410 ? 23.020 20.881 14.859 1.00 32.34 410 LYS A CA 1
ATOM 3365 C C . LYS A 1 410 ? 23.961 20.504 13.712 1.00 32.34 410 LYS A C 1
ATOM 3367 O O . LYS A 1 410 ? 25.141 20.254 13.946 1.00 32.34 410 LYS A O 1
ATOM 3372 N N . LEU A 1 411 ? 23.453 20.527 12.479 1.00 32.72 411 LEU A N 1
ATOM 3373 C CA . LEU A 1 411 ? 24.238 20.283 11.264 1.00 32.72 411 LEU A CA 1
ATOM 3374 C C . LEU A 1 411 ? 25.443 21.235 11.159 1.00 32.72 411 LEU A C 1
ATOM 3376 O O . LEU A 1 411 ? 25.288 22.456 11.120 1.00 32.72 411 LEU A O 1
ATOM 3380 N N . VAL A 1 412 ? 26.645 20.664 11.040 1.00 28.89 412 VAL A N 1
ATOM 3381 C CA . VAL A 1 412 ? 27.883 21.396 10.731 1.00 28.89 412 VAL A CA 1
ATOM 3382 C C . VAL A 1 412 ? 28.233 21.172 9.262 1.00 28.89 412 VAL A C 1
ATOM 3384 O O . VAL A 1 412 ? 28.491 20.048 8.838 1.00 28.89 412 VAL A O 1
ATOM 3387 N N . VAL A 1 413 ? 28.260 22.252 8.480 1.00 28.53 413 VAL A N 1
ATOM 3388 C CA . VAL A 1 413 ? 28.549 22.210 7.037 1.00 28.53 413 VAL A CA 1
ATOM 3389 C C . VAL A 1 413 ? 30.016 21.833 6.793 1.00 28.53 413 VAL A C 1
ATOM 3391 O O . VAL A 1 413 ? 30.921 22.599 7.132 1.00 28.53 413 VAL A O 1
ATOM 3394 N N . SER A 1 414 ? 30.263 20.683 6.160 1.00 27.44 414 SER A N 1
ATOM 3395 C CA . SER A 1 414 ? 31.599 20.247 5.728 1.00 27.44 414 SER A CA 1
ATOM 3396 C C . SER A 1 414 ? 31.811 20.457 4.216 1.00 27.44 414 SER A C 1
ATOM 3398 O O . SER A 1 414 ? 30.874 20.691 3.452 1.00 27.44 414 SER A O 1
ATOM 3400 N N . LYS A 1 415 ? 33.076 20.507 3.774 1.00 27.06 415 LYS A N 1
ATOM 3401 C CA . LYS A 1 415 ? 33.444 20.983 2.426 1.00 27.06 415 LYS A CA 1
ATOM 3402 C C . LYS A 1 415 ? 33.333 19.901 1.345 1.00 27.06 415 LYS A C 1
ATOM 3404 O O . LYS A 1 415 ? 33.715 18.756 1.554 1.00 27.06 415 LYS A O 1
ATOM 3409 N N . ARG A 1 416 ? 32.902 20.339 0.154 1.00 24.66 416 ARG A N 1
ATOM 3410 C CA . ARG A 1 416 ? 32.776 19.556 -1.090 1.00 24.66 416 ARG A CA 1
ATOM 3411 C C . ARG A 1 416 ? 34.019 18.726 -1.438 1.00 24.66 416 ARG A C 1
ATOM 3413 O O . ARG A 1 416 ? 35.130 19.252 -1.436 1.00 24.66 416 ARG A O 1
ATOM 3420 N N . VAL A 1 417 ? 33.770 17.516 -1.936 1.00 23.77 417 VAL A N 1
ATOM 3421 C CA . VAL A 1 417 ? 34.663 16.751 -2.822 1.00 23.77 417 VAL A CA 1
ATOM 3422 C C . VAL A 1 417 ? 33.898 16.470 -4.122 1.00 23.77 417 VAL A C 1
ATOM 3424 O O . VAL A 1 417 ? 32.685 16.272 -4.089 1.00 23.77 417 VAL A O 1
ATOM 3427 N N . THR A 1 418 ? 34.582 16.503 -5.267 1.00 24.92 418 THR A N 1
ATOM 3428 C CA . THR A 1 418 ? 33.972 16.413 -6.607 1.00 24.92 418 THR A CA 1
ATOM 3429 C C . THR A 1 418 ? 34.417 15.133 -7.313 1.00 24.92 418 THR A C 1
ATOM 3431 O O . THR A 1 418 ? 35.610 14.840 -7.321 1.00 24.92 418 THR A O 1
ATOM 3434 N N . VAL A 1 419 ? 33.494 14.414 -7.963 1.00 23.55 419 VAL A N 1
ATOM 3435 C CA . VAL A 1 419 ? 33.782 13.236 -8.809 1.00 23.55 419 VAL A CA 1
ATOM 3436 C C . VAL A 1 419 ? 33.030 13.379 -10.153 1.00 23.55 419 VAL A C 1
ATOM 3438 O O . VAL A 1 419 ? 31.951 13.979 -10.154 1.00 23.55 419 VAL A O 1
ATOM 3441 N N . PRO A 1 420 ? 33.576 12.936 -11.310 1.00 25.05 420 PRO A N 1
ATOM 3442 C CA . PRO A 1 420 ? 32.998 13.232 -12.629 1.00 25.05 420 PRO A CA 1
ATOM 3443 C C . PRO A 1 420 ? 31.715 12.451 -12.958 1.00 25.05 420 PRO A C 1
ATOM 3445 O O . PRO A 1 420 ? 31.440 11.402 -12.385 1.00 25.05 420 PRO A O 1
ATOM 3448 N N . SER A 1 421 ? 30.954 12.954 -13.935 1.00 30.34 421 SER A N 1
ATOM 3449 C CA . SER A 1 421 ? 29.659 12.402 -14.361 1.00 30.34 421 SER A CA 1
ATOM 3450 C C . SER A 1 421 ? 29.714 11.725 -15.735 1.00 30.34 421 SER A C 1
ATOM 3452 O O . SER A 1 421 ? 30.499 12.119 -16.596 1.00 30.34 421 SER A O 1
ATOM 3454 N N . LEU A 1 422 ? 28.809 10.765 -15.965 1.00 27.48 422 LEU A N 1
ATOM 3455 C CA . LEU A 1 422 ? 28.465 10.244 -17.291 1.00 27.48 422 LEU A CA 1
ATOM 3456 C C . LEU A 1 422 ? 26.941 10.309 -17.506 1.00 27.48 422 LEU A C 1
ATOM 3458 O O . LEU A 1 422 ? 26.158 9.892 -16.656 1.00 27.48 422 LEU A O 1
ATOM 3462 N N . ARG A 1 423 ? 26.537 10.870 -18.653 1.00 27.52 423 ARG A N 1
ATOM 3463 C CA . ARG A 1 423 ? 25.164 10.901 -19.207 1.00 27.52 423 ARG A CA 1
ATOM 3464 C C . ARG A 1 423 ? 24.982 9.649 -20.095 1.00 27.52 423 ARG A C 1
ATOM 3466 O O . ARG A 1 423 ? 25.952 9.284 -20.745 1.00 27.52 423 ARG A O 1
ATOM 3473 N N . ALA A 1 424 ? 23.888 8.877 -20.119 1.00 34.78 424 ALA A N 1
ATOM 3474 C CA . ALA A 1 424 ? 22.428 9.115 -20.160 1.00 34.78 424 ALA A CA 1
ATOM 3475 C C . ALA A 1 424 ? 21.836 9.002 -21.585 1.00 34.78 424 ALA A C 1
ATOM 3477 O O . ALA A 1 424 ? 22.329 9.687 -22.475 1.00 34.78 424 ALA A O 1
ATOM 3478 N N . GLN A 1 425 ? 20.778 8.176 -21.734 1.00 36.78 425 GLN A N 1
ATOM 3479 C CA . GLN A 1 425 ? 19.712 8.081 -22.774 1.00 36.78 425 GLN A CA 1
ATOM 3480 C C . GLN A 1 425 ? 19.256 6.605 -22.903 1.00 36.78 425 GLN A C 1
ATOM 3482 O O . GLN A 1 425 ? 20.108 5.726 -22.878 1.00 36.78 425 GLN A O 1
ATOM 3487 N N . ASN A 1 426 ? 17.978 6.214 -23.031 1.00 31.72 426 ASN A N 1
ATOM 3488 C CA . ASN A 1 426 ? 16.658 6.891 -22.975 1.00 31.72 426 ASN A CA 1
ATOM 3489 C C . ASN A 1 426 ? 15.789 6.173 -21.884 1.00 31.72 426 ASN A C 1
ATOM 3491 O O . ASN A 1 426 ? 16.288 5.251 -21.250 1.00 31.72 426 ASN A O 1
ATOM 3495 N N . GLU A 1 427 ? 14.564 6.514 -21.449 1.00 45.62 427 GLU A N 1
ATOM 3496 C CA . GLU A 1 427 ? 13.359 7.162 -22.022 1.00 45.62 427 GLU A CA 1
ATOM 3497 C C . GLU A 1 427 ? 12.606 6.313 -23.082 1.00 45.62 427 GLU A C 1
ATOM 3499 O O . GLU A 1 427 ? 13.224 5.619 -23.877 1.00 45.62 427 GLU A O 1
ATOM 3504 N N . LYS A 1 428 ? 11.261 6.278 -23.165 1.00 35.91 428 LYS A N 1
ATOM 3505 C CA . LYS A 1 428 ? 10.202 7.065 -22.478 1.00 35.91 428 LYS A CA 1
ATOM 3506 C C . LYS A 1 428 ? 8.874 6.310 -22.226 1.00 35.91 428 LYS A C 1
ATOM 3508 O O . LYS A 1 428 ? 8.066 6.791 -21.442 1.00 35.91 428 LYS A O 1
ATOM 3513 N N . ASN A 1 429 ? 8.654 5.134 -22.829 1.00 34.56 429 ASN A N 1
ATOM 3514 C CA . ASN A 1 429 ? 7.384 4.382 -22.710 1.00 34.56 429 ASN A CA 1
ATOM 3515 C C . ASN A 1 429 ? 7.299 3.461 -21.474 1.00 34.56 429 ASN A C 1
ATOM 3517 O O . ASN A 1 429 ? 6.238 2.929 -21.163 1.00 34.56 429 ASN A O 1
ATOM 3521 N N . ASP A 1 430 ? 8.407 3.285 -20.758 1.00 37.44 430 ASP A N 1
ATOM 3522 C CA . ASP A 1 430 ? 8.594 2.221 -19.762 1.00 37.44 430 ASP A CA 1
ATOM 3523 C C . ASP A 1 430 ? 7.997 2.537 -18.370 1.00 37.44 430 ASP A C 1
ATOM 3525 O O . ASP A 1 430 ? 7.897 1.670 -17.505 1.00 37.44 430 ASP A O 1
ATOM 3529 N N . LEU A 1 431 ? 7.638 3.801 -18.111 1.00 38.00 431 LEU A N 1
ATOM 3530 C CA . LEU A 1 431 ? 7.308 4.296 -16.764 1.00 38.00 431 LEU A CA 1
ATOM 3531 C C . LEU A 1 431 ? 5.875 3.969 -16.319 1.00 38.00 431 LEU A C 1
ATOM 3533 O O . LEU A 1 431 ? 5.668 3.613 -15.161 1.00 38.00 431 LEU A O 1
ATOM 3537 N N . LEU A 1 432 ? 4.901 4.038 -17.232 1.00 38.88 432 LEU A N 1
ATOM 3538 C CA . LEU A 1 432 ? 3.486 3.806 -16.908 1.00 38.88 432 LEU A CA 1
ATOM 3539 C C . LEU A 1 432 ? 3.183 2.319 -16.651 1.00 38.88 432 LEU A C 1
ATOM 3541 O O . LEU A 1 432 ? 2.320 1.982 -15.844 1.00 38.88 432 LEU A O 1
ATOM 3545 N N . ILE A 1 433 ? 3.928 1.432 -17.318 1.00 39.62 433 ILE A N 1
ATOM 3546 C CA . ILE A 1 433 ? 3.901 -0.013 -17.066 1.00 39.62 433 ILE A CA 1
ATOM 3547 C C . ILE A 1 433 ? 4.685 -0.329 -15.783 1.00 39.62 433 ILE A C 1
ATOM 3549 O O . ILE A 1 433 ? 4.214 -1.127 -14.976 1.00 39.62 433 ILE A O 1
ATOM 3553 N N . ARG A 1 434 ? 5.823 0.345 -15.530 1.00 34.88 434 ARG A N 1
ATOM 3554 C CA . ARG A 1 434 ? 6.583 0.177 -14.280 1.00 34.88 434 ARG A CA 1
ATOM 3555 C C . ARG A 1 434 ? 5.784 0.496 -13.021 1.00 34.88 434 ARG A C 1
ATOM 3557 O O . ARG A 1 434 ? 5.903 -0.288 -12.097 1.00 34.88 434 ARG A O 1
ATOM 3564 N N . ARG A 1 435 ? 5.006 1.587 -12.953 1.00 39.31 435 ARG A N 1
ATOM 3565 C CA . ARG A 1 435 ? 4.254 1.951 -11.727 1.00 39.31 435 ARG A CA 1
ATOM 3566 C C . ARG A 1 435 ? 3.304 0.814 -11.314 1.00 39.31 435 ARG A C 1
ATOM 3568 O O . ARG A 1 435 ? 3.543 0.175 -10.301 1.00 39.31 435 ARG A O 1
ATOM 3575 N N . ARG A 1 436 ? 2.407 0.398 -12.218 1.00 36.34 436 ARG A N 1
ATOM 3576 C CA . ARG A 1 436 ? 1.503 -0.752 -12.005 1.00 36.34 436 ARG A CA 1
ATOM 3577 C C . ARG A 1 436 ? 2.223 -2.088 -11.772 1.00 36.34 436 ARG A C 1
ATOM 3579 O O . ARG A 1 436 ? 1.678 -2.960 -11.103 1.00 36.34 436 ARG A O 1
ATOM 3586 N N . LEU A 1 437 ? 3.427 -2.279 -12.323 1.00 33.31 437 LEU A N 1
ATOM 3587 C CA . LEU A 1 437 ? 4.269 -3.437 -12.002 1.00 33.31 437 LEU A CA 1
ATOM 3588 C C . LEU A 1 437 ? 4.934 -3.335 -10.626 1.00 33.31 437 LEU A C 1
ATOM 3590 O O . LEU A 1 437 ? 5.187 -4.384 -10.053 1.00 33.31 437 LEU A O 1
ATOM 3594 N N . ILE A 1 438 ? 5.220 -2.137 -10.111 1.00 40.28 438 ILE A N 1
ATOM 3595 C CA . ILE A 1 438 ? 5.786 -1.898 -8.776 1.00 40.28 438 ILE A CA 1
ATOM 3596 C C . ILE A 1 438 ? 4.716 -2.142 -7.717 1.00 40.28 438 ILE A C 1
ATOM 3598 O O . ILE A 1 438 ? 4.950 -2.955 -6.834 1.00 40.28 438 ILE A O 1
ATOM 3602 N N . ASP A 1 439 ? 3.520 -1.571 -7.857 1.00 36.28 439 ASP A N 1
ATOM 3603 C CA . ASP A 1 439 ? 2.436 -1.759 -6.878 1.00 36.28 439 ASP A CA 1
ATOM 3604 C C . ASP A 1 439 ? 2.012 -3.239 -6.820 1.00 36.28 439 ASP A C 1
ATOM 3606 O O . ASP A 1 439 ? 1.863 -3.843 -5.755 1.00 36.28 439 ASP A O 1
ATOM 3610 N N . ALA A 1 440 ? 1.934 -3.883 -7.991 1.00 34.97 440 ALA A N 1
ATOM 3611 C CA . ALA A 1 440 ? 1.719 -5.320 -8.079 1.00 34.97 440 ALA A CA 1
ATOM 3612 C C . ALA A 1 440 ? 2.948 -6.150 -7.662 1.00 34.97 440 ALA A C 1
ATOM 3614 O O . ALA A 1 440 ? 2.770 -7.328 -7.374 1.00 34.97 440 ALA A O 1
ATOM 3615 N N . ALA A 1 441 ? 4.168 -5.601 -7.649 1.00 34.81 441 ALA A N 1
ATOM 3616 C CA . ALA A 1 441 ? 5.363 -6.268 -7.123 1.00 34.81 441 ALA A CA 1
ATOM 3617 C C . ALA A 1 441 ? 5.510 -6.094 -5.607 1.00 34.81 441 ALA A C 1
ATOM 3619 O O . ALA A 1 441 ? 6.123 -6.946 -4.982 1.00 34.81 441 ALA A O 1
ATOM 3620 N N . GLU A 1 442 ? 4.931 -5.058 -5.001 1.00 38.28 442 GLU A N 1
ATOM 3621 C CA . GLU A 1 442 ? 4.917 -4.867 -3.547 1.00 38.28 442 GLU A CA 1
ATOM 3622 C C . GLU A 1 442 ? 3.957 -5.844 -2.867 1.00 38.28 442 GLU A C 1
ATOM 3624 O O . GLU A 1 442 ? 4.358 -6.522 -1.927 1.00 38.28 442 GLU A O 1
ATOM 3629 N N . GLY A 1 443 ? 2.758 -6.055 -3.423 1.00 36.94 443 GLY A N 1
ATOM 3630 C CA . GLY A 1 443 ? 1.887 -7.156 -2.983 1.00 36.94 443 GLY A CA 1
ATOM 3631 C C . GLY A 1 443 ? 2.481 -8.554 -3.225 1.00 36.94 443 GLY A C 1
ATOM 3632 O O . GLY A 1 443 ? 2.134 -9.500 -2.525 1.00 36.94 443 GLY A O 1
ATOM 3633 N N . ARG A 1 444 ? 3.404 -8.688 -4.189 1.00 43.44 444 ARG A N 1
ATOM 3634 C CA . ARG A 1 444 ? 4.201 -9.911 -4.399 1.00 43.44 444 ARG A CA 1
ATOM 3635 C C . ARG A 1 444 ? 5.416 -9.997 -3.474 1.00 43.44 444 ARG A C 1
ATOM 3637 O O . ARG A 1 444 ? 5.873 -11.097 -3.212 1.00 43.44 444 ARG A O 1
ATOM 3644 N N . LEU A 1 445 ? 5.955 -8.878 -2.988 1.00 45.06 445 LEU A N 1
ATOM 3645 C CA . LEU A 1 445 ? 7.156 -8.847 -2.146 1.00 45.06 445 LEU A CA 1
ATOM 3646 C C . LEU A 1 445 ? 6.900 -9.481 -0.780 1.00 45.06 445 LEU A C 1
ATOM 3648 O O . LEU A 1 445 ? 7.764 -10.217 -0.316 1.00 45.06 445 LEU A O 1
ATOM 3652 N N . ASP A 1 446 ? 5.721 -9.268 -0.191 1.00 51.47 446 ASP A N 1
ATOM 3653 C CA . ASP A 1 446 ? 5.317 -9.960 1.039 1.00 51.47 446 ASP A CA 1
ATOM 3654 C C . ASP A 1 446 ? 5.268 -11.485 0.811 1.00 51.47 446 ASP A C 1
ATOM 3656 O O . ASP A 1 446 ? 5.903 -12.240 1.543 1.00 51.47 446 ASP A O 1
ATOM 3660 N N . GLY A 1 447 ? 4.634 -11.942 -0.278 1.00 62.41 447 GLY A N 1
ATOM 3661 C CA . GLY A 1 447 ? 4.609 -13.364 -0.652 1.00 62.41 447 GLY A CA 1
ATOM 3662 C C . GLY A 1 447 ? 5.987 -13.942 -1.008 1.00 62.41 447 GLY A C 1
ATOM 3663 O O . GLY A 1 447 ? 6.268 -15.092 -0.699 1.00 62.41 447 GLY A O 1
ATOM 3664 N N . VAL A 1 448 ? 6.881 -13.150 -1.606 1.00 69.62 448 VAL A N 1
ATOM 3665 C CA . VAL A 1 448 ? 8.281 -13.531 -1.867 1.00 69.62 448 VAL A CA 1
ATOM 3666 C C . VAL A 1 448 ? 9.072 -13.676 -0.564 1.00 69.62 448 VAL A C 1
ATOM 3668 O O . VAL A 1 448 ? 9.915 -14.564 -0.478 1.00 69.62 448 VAL A O 1
ATOM 3671 N N . ILE A 1 449 ? 8.819 -12.837 0.447 1.00 69.88 449 ILE A N 1
ATOM 3672 C CA . ILE A 1 449 ? 9.438 -12.970 1.777 1.00 69.88 449 ILE A CA 1
ATOM 3673 C C . ILE A 1 449 ? 8.933 -14.243 2.463 1.00 69.88 449 ILE A C 1
ATOM 3675 O O . ILE A 1 449 ? 9.751 -15.029 2.932 1.00 69.88 449 ILE A O 1
ATOM 3679 N N . GLU A 1 450 ? 7.621 -14.497 2.447 1.00 74.62 450 GLU A N 1
ATOM 3680 C CA . GLU A 1 450 ? 7.052 -15.741 2.980 1.00 74.62 450 GLU A CA 1
ATOM 3681 C C . GLU A 1 450 ? 7.628 -16.979 2.266 1.00 74.62 450 GLU A C 1
ATOM 3683 O O . GLU A 1 450 ? 8.007 -17.946 2.923 1.00 74.62 450 GLU A O 1
ATOM 3688 N N . GLU A 1 451 ? 7.766 -16.958 0.938 1.00 84.69 451 GLU A N 1
ATOM 3689 C CA . GLU A 1 451 ? 8.406 -18.042 0.175 1.00 84.69 451 GLU A CA 1
ATOM 3690 C C . GLU A 1 451 ? 9.887 -18.243 0.530 1.00 84.69 451 GLU A C 1
ATOM 3692 O O . GLU A 1 451 ? 10.357 -19.383 0.542 1.00 84.69 451 GLU A O 1
ATOM 3697 N N . PHE A 1 452 ? 10.621 -17.166 0.830 1.00 81.38 452 PHE A N 1
ATOM 3698 C CA . PHE A 1 452 ? 12.005 -17.257 1.293 1.00 81.38 452 PHE A CA 1
ATOM 3699 C C . PHE A 1 452 ? 12.109 -17.885 2.682 1.00 81.38 452 PHE A C 1
ATOM 3701 O O . PHE A 1 452 ? 12.896 -18.812 2.852 1.00 81.38 452 PHE A O 1
ATOM 3708 N N . ASP A 1 453 ? 11.298 -17.443 3.646 1.00 79.19 453 ASP A N 1
ATOM 3709 C CA . ASP A 1 453 ? 11.311 -17.994 5.006 1.00 79.19 453 ASP A CA 1
ATOM 3710 C C . ASP A 1 453 ? 11.051 -19.515 4.990 1.00 79.19 453 ASP A C 1
ATOM 3712 O O . ASP A 1 453 ? 11.816 -20.280 5.582 1.00 79.19 453 ASP A O 1
ATOM 3716 N N . HIS A 1 454 ? 10.046 -19.975 4.230 1.00 85.12 454 HIS A N 1
ATOM 3717 C CA . HIS A 1 454 ? 9.732 -21.405 4.108 1.00 85.12 454 HIS A CA 1
ATOM 3718 C C . HIS A 1 454 ? 10.842 -22.212 3.419 1.00 85.12 454 HIS A C 1
ATOM 3720 O O . HIS A 1 454 ? 11.156 -23.318 3.861 1.00 85.12 454 HIS A O 1
ATOM 3726 N N . VAL A 1 455 ? 11.439 -21.710 2.328 1.00 85.75 455 VAL A N 1
ATOM 3727 C CA . VAL A 1 455 ? 12.472 -22.484 1.619 1.00 85.75 455 VAL A CA 1
ATOM 3728 C C . VAL A 1 455 ? 13.818 -22.470 2.344 1.00 85.75 455 VAL A C 1
ATOM 3730 O O . VAL A 1 455 ? 14.550 -23.453 2.261 1.00 85.75 455 VAL A O 1
ATOM 3733 N N . PHE A 1 456 ? 14.132 -21.420 3.109 1.00 83.50 456 PHE A N 1
ATOM 3734 C CA . PHE A 1 456 ? 15.296 -21.408 3.997 1.00 83.50 456 PHE A CA 1
ATOM 3735 C C . PHE A 1 456 ? 15.124 -22.385 5.168 1.00 83.50 456 PHE A C 1
ATOM 3737 O O . PHE A 1 456 ? 16.070 -23.102 5.489 1.00 83.50 456 PHE A O 1
ATOM 3744 N N . GLU A 1 457 ? 13.926 -22.482 5.758 1.00 85.69 457 GLU A N 1
ATOM 3745 C CA . GLU A 1 457 ? 13.622 -23.517 6.757 1.00 85.69 457 GLU A CA 1
ATOM 3746 C C . GLU A 1 457 ? 13.729 -24.926 6.153 1.00 85.69 457 GLU A C 1
ATOM 3748 O O . GLU A 1 457 ? 14.350 -25.801 6.754 1.00 85.69 457 GLU A O 1
ATOM 3753 N N . LEU A 1 458 ? 13.197 -25.144 4.943 1.00 89.38 458 LEU A N 1
ATOM 3754 C CA . LEU A 1 458 ? 13.270 -26.432 4.249 1.00 89.38 458 LEU A CA 1
ATOM 3755 C C . LEU A 1 458 ? 14.718 -26.839 3.931 1.00 89.38 458 LEU A C 1
ATOM 3757 O O . LEU A 1 458 ? 15.152 -27.912 4.356 1.00 89.38 458 LEU A O 1
ATOM 3761 N N . LEU A 1 459 ? 15.459 -26.003 3.195 1.00 86.44 459 LEU A N 1
ATOM 3762 C CA . LEU A 1 459 ? 16.827 -26.298 2.750 1.00 86.44 459 LEU A CA 1
ATOM 3763 C C . LEU A 1 459 ? 17.825 -26.333 3.915 1.00 86.44 459 LEU A C 1
ATOM 3765 O O . LEU A 1 459 ? 18.785 -27.096 3.857 1.00 86.44 459 LEU A O 1
ATOM 3769 N N . GLY A 1 460 ? 17.565 -25.610 5.010 1.00 84.69 460 GLY A N 1
ATOM 3770 C CA . GLY A 1 460 ? 18.383 -25.648 6.227 1.00 84.69 460 GLY A CA 1
ATOM 3771 C C . GLY A 1 460 ? 18.491 -27.032 6.889 1.00 84.69 460 GLY A C 1
ATOM 3772 O O . GLY A 1 460 ? 19.417 -27.262 7.665 1.00 84.69 460 GLY A O 1
ATOM 3773 N N . ASN A 1 461 ? 17.603 -27.976 6.554 1.00 88.56 461 ASN A N 1
ATOM 3774 C CA . ASN A 1 461 ? 17.694 -29.371 7.005 1.00 88.56 461 ASN A CA 1
ATOM 3775 C C . ASN A 1 461 ? 18.714 -30.209 6.208 1.00 88.56 461 ASN A C 1
ATOM 3777 O O . ASN A 1 461 ? 19.065 -31.308 6.638 1.00 88.56 461 ASN A O 1
ATOM 3781 N N . TYR A 1 462 ? 19.194 -29.711 5.064 1.00 90.69 462 TYR A N 1
ATOM 3782 C CA . TYR A 1 462 ? 19.963 -30.471 4.078 1.00 90.69 462 TYR A CA 1
ATOM 3783 C C . TYR A 1 462 ? 21.335 -29.822 3.825 1.00 90.69 462 TYR A C 1
ATOM 3785 O O . TYR A 1 462 ? 21.501 -29.061 2.877 1.00 90.69 462 TYR A O 1
ATOM 3793 N N . PRO A 1 463 ? 22.366 -30.132 4.632 1.00 83.19 463 PRO A N 1
ATOM 3794 C CA . PRO A 1 463 ? 23.670 -29.464 4.565 1.00 83.19 463 PRO A CA 1
ATOM 3795 C C . PRO A 1 463 ? 24.568 -29.939 3.407 1.00 83.19 463 PRO A C 1
ATOM 3797 O O . PRO A 1 463 ? 25.754 -29.631 3.407 1.00 83.19 463 PRO A O 1
ATOM 3800 N N . ARG A 1 464 ? 24.056 -30.769 2.491 1.00 92.19 464 ARG A N 1
ATOM 3801 C CA . ARG A 1 464 ? 24.709 -31.223 1.253 1.00 92.19 464 ARG A CA 1
ATOM 3802 C C . ARG A 1 464 ? 23.628 -31.332 0.194 1.00 92.19 464 ARG A C 1
ATOM 3804 O O . ARG A 1 464 ? 22.815 -32.252 0.264 1.00 92.19 464 ARG A O 1
ATOM 3811 N N . THR A 1 465 ? 23.604 -30.418 -0.762 1.00 94.38 465 THR A N 1
ATOM 3812 C CA . THR A 1 465 ? 22.591 -30.389 -1.823 1.00 94.38 465 THR A CA 1
ATOM 3813 C C . THR A 1 465 ? 23.259 -30.420 -3.190 1.00 94.38 465 THR A C 1
ATOM 3815 O O . THR A 1 465 ? 24.357 -29.902 -3.384 1.00 94.38 465 THR A O 1
ATOM 3818 N N . VAL A 1 466 ? 22.600 -31.044 -4.161 1.00 96.50 466 VAL A N 1
ATOM 3819 C CA . VAL A 1 466 ? 22.989 -30.970 -5.571 1.00 96.50 466 VAL A CA 1
ATOM 3820 C C . VAL A 1 466 ? 21.754 -30.631 -6.392 1.00 96.50 466 VAL A C 1
ATOM 3822 O O . VAL A 1 466 ? 20.755 -31.353 -6.340 1.00 96.50 466 VAL A O 1
ATOM 3825 N N . THR A 1 467 ? 21.796 -29.524 -7.133 1.00 97.12 467 THR A N 1
ATOM 3826 C CA . THR A 1 467 ? 20.642 -29.085 -7.929 1.00 97.12 467 THR A CA 1
ATOM 3827 C C . THR A 1 467 ? 20.760 -29.604 -9.356 1.00 97.12 467 THR A C 1
ATOM 3829 O O . THR A 1 467 ? 21.762 -29.367 -10.034 1.00 97.12 467 THR A O 1
ATOM 3832 N N . ILE A 1 468 ? 19.729 -30.310 -9.825 1.00 97.88 468 ILE A N 1
ATOM 3833 C CA . ILE A 1 468 ? 19.690 -30.939 -11.148 1.00 97.88 468 ILE A CA 1
ATOM 3834 C C . ILE A 1 468 ? 18.628 -30.274 -12.033 1.00 97.88 468 ILE A C 1
ATOM 3836 O O . ILE A 1 468 ? 17.438 -30.230 -11.706 1.00 97.88 468 ILE A O 1
ATOM 3840 N N . PHE A 1 469 ? 19.068 -29.803 -13.201 1.00 97.12 469 PHE A N 1
ATOM 3841 C CA . PHE A 1 469 ? 18.258 -29.130 -14.214 1.00 97.12 469 PHE A CA 1
ATOM 3842 C C . PHE A 1 469 ? 18.229 -29.918 -15.531 1.00 97.12 469 PHE A C 1
ATOM 3844 O O . PHE A 1 469 ? 19.188 -30.595 -15.899 1.00 97.12 469 PHE A O 1
ATOM 3851 N N . GLY A 1 470 ? 17.145 -29.778 -16.297 1.00 95.69 470 GLY A N 1
ATOM 3852 C CA . GLY A 1 470 ? 17.053 -30.314 -17.657 1.00 95.69 470 GLY A CA 1
ATOM 3853 C C . GLY A 1 470 ? 15.649 -30.224 -18.249 1.00 95.69 470 GLY A C 1
ATOM 3854 O O . GLY A 1 470 ? 14.771 -29.545 -17.715 1.00 95.69 470 GLY A O 1
ATOM 3855 N N . SER A 1 471 ? 15.430 -30.899 -19.378 1.00 94.31 471 SER A N 1
ATOM 3856 C CA . SER A 1 471 ? 14.153 -30.856 -20.098 1.00 94.31 471 SER A CA 1
ATOM 3857 C C . SER A 1 471 ? 12.981 -31.481 -19.326 1.00 94.31 471 SER A C 1
ATOM 3859 O O . SER A 1 471 ? 12.969 -32.680 -19.049 1.00 94.31 471 SER A O 1
ATOM 3861 N N . ALA A 1 472 ? 11.919 -30.694 -19.127 1.00 89.75 472 ALA A N 1
ATOM 3862 C CA . ALA A 1 472 ? 10.619 -31.166 -18.634 1.00 89.75 472 ALA A CA 1
ATOM 3863 C C . ALA A 1 472 ? 9.827 -32.024 -19.649 1.00 89.75 472 ALA A C 1
ATOM 3865 O O . ALA A 1 472 ? 8.753 -32.524 -19.336 1.00 89.75 472 ALA A O 1
ATOM 3866 N N . ARG A 1 473 ? 10.316 -32.145 -20.895 1.00 90.19 473 ARG A N 1
ATOM 3867 C CA . ARG A 1 473 ? 9.595 -32.758 -22.030 1.00 90.19 473 ARG A CA 1
ATOM 3868 C C . ARG A 1 473 ? 10.149 -34.116 -22.465 1.00 90.19 473 ARG A C 1
ATOM 3870 O O . ARG A 1 473 ? 9.653 -34.689 -23.433 1.00 90.19 473 ARG A O 1
ATOM 3877 N N . LYS A 1 474 ? 11.223 -34.594 -21.833 1.00 90.25 474 LYS A N 1
ATOM 3878 C CA . LYS A 1 474 ? 11.812 -35.901 -22.148 1.00 90.25 474 LYS A CA 1
ATOM 3879 C C . LYS A 1 474 ? 11.024 -37.007 -21.436 1.00 90.25 474 LYS A C 1
ATOM 3881 O O . LYS A 1 474 ? 10.753 -36.844 -20.252 1.00 90.25 474 LYS A O 1
ATOM 3886 N N . PRO A 1 475 ? 10.630 -38.096 -22.118 1.00 90.19 475 PRO A N 1
ATOM 3887 C CA . PRO A 1 475 ? 9.971 -39.219 -21.459 1.00 90.19 475 PRO A CA 1
ATOM 3888 C C . PRO A 1 475 ? 10.989 -39.982 -20.603 1.00 90.19 475 PRO A C 1
ATOM 3890 O O . PRO A 1 475 ? 12.153 -40.049 -20.979 1.00 90.19 475 PRO A O 1
ATOM 3893 N N . LEU A 1 476 ? 10.556 -40.598 -19.499 1.00 87.75 476 LEU A N 1
ATOM 3894 C CA . LEU A 1 476 ? 11.441 -41.272 -18.529 1.00 87.75 476 LEU A CA 1
ATOM 3895 C C . LEU A 1 476 ? 12.279 -42.439 -19.084 1.00 87.75 476 LEU A C 1
ATOM 3897 O O . LEU A 1 476 ? 13.162 -42.931 -18.391 1.00 87.75 476 LEU A O 1
ATOM 3901 N N . ASN A 1 477 ? 12.000 -42.903 -20.304 1.00 87.06 477 ASN A N 1
ATOM 3902 C CA . ASN A 1 477 ? 12.746 -43.956 -20.992 1.00 87.06 477 ASN A CA 1
ATOM 3903 C C . ASN A 1 477 ? 13.751 -43.427 -22.037 1.00 87.06 477 ASN A C 1
ATOM 3905 O O . ASN A 1 477 ? 14.269 -44.216 -22.825 1.00 87.06 477 ASN A O 1
ATOM 3909 N N . ASP A 1 478 ? 14.010 -42.118 -22.067 1.00 94.88 478 ASP A N 1
ATOM 3910 C CA . ASP A 1 478 ? 15.044 -41.481 -22.887 1.00 94.88 478 ASP A CA 1
ATOM 3911 C C . ASP A 1 478 ? 16.430 -41.612 -22.226 1.00 94.88 478 ASP A C 1
ATOM 3913 O O . ASP A 1 478 ? 16.549 -41.612 -20.997 1.00 94.88 478 ASP A O 1
ATOM 3917 N N . ASP A 1 479 ? 17.499 -41.673 -23.021 1.00 93.56 479 ASP A N 1
ATOM 3918 C CA . ASP A 1 479 ? 18.868 -41.807 -22.496 1.00 93.56 479 ASP A CA 1
ATOM 3919 C C . ASP A 1 479 ? 19.255 -40.647 -21.562 1.00 93.56 479 ASP A C 1
ATOM 3921 O O . ASP A 1 479 ? 19.932 -40.853 -20.556 1.00 93.56 479 ASP A O 1
ATOM 3925 N N . ILE A 1 480 ? 18.751 -39.434 -21.822 1.00 95.38 480 ILE A N 1
ATOM 3926 C CA . ILE A 1 480 ? 18.999 -38.267 -20.964 1.00 95.38 480 ILE A CA 1
ATOM 3927 C C . ILE A 1 480 ? 18.352 -38.443 -19.582 1.00 95.38 480 ILE A C 1
ATOM 3929 O O . ILE A 1 480 ? 18.972 -38.122 -18.569 1.00 95.38 480 ILE A O 1
ATOM 3933 N N . THR A 1 481 ? 17.125 -38.967 -19.520 1.00 96.81 481 THR A N 1
ATOM 3934 C CA . THR A 1 481 ? 16.449 -39.246 -18.242 1.00 96.81 481 THR A CA 1
ATOM 3935 C C . THR A 1 481 ? 17.076 -40.432 -17.514 1.00 96.81 481 THR A C 1
ATOM 3937 O O . THR A 1 481 ? 17.214 -40.376 -16.296 1.00 96.81 481 THR A O 1
ATOM 3940 N N . ASN A 1 482 ? 17.539 -41.459 -18.234 1.00 96.69 482 ASN A N 1
ATOM 3941 C CA . ASN A 1 482 ? 18.260 -42.588 -17.639 1.00 96.69 482 ASN A CA 1
ATOM 3942 C C . ASN A 1 482 ? 19.573 -42.134 -16.971 1.00 96.69 482 ASN A C 1
ATOM 3944 O O . ASN A 1 482 ? 19.869 -42.543 -15.847 1.00 96.69 482 ASN A O 1
ATOM 3948 N N . ASN A 1 483 ? 20.325 -41.237 -17.618 1.00 96.62 483 ASN A N 1
ATOM 3949 C CA . ASN A 1 483 ? 21.550 -40.674 -17.048 1.00 96.62 483 ASN A CA 1
ATOM 3950 C C . ASN A 1 483 ? 21.257 -39.767 -15.841 1.00 96.62 483 ASN A C 1
ATOM 3952 O O . ASN A 1 483 ? 21.940 -39.870 -14.823 1.00 96.62 483 ASN A O 1
ATOM 3956 N N . ALA A 1 484 ? 20.207 -38.938 -15.904 1.00 98.06 484 ALA A N 1
ATOM 3957 C CA . ALA A 1 484 ? 19.772 -38.115 -14.771 1.00 98.06 484 ALA A CA 1
ATOM 3958 C C . ALA A 1 484 ? 19.361 -38.952 -13.551 1.00 98.06 484 ALA A C 1
ATOM 3960 O O . ALA A 1 484 ? 19.756 -38.634 -12.430 1.00 98.06 484 ALA A O 1
ATOM 3961 N N . TYR A 1 485 ? 18.638 -40.051 -13.777 1.00 98.44 485 TYR A N 1
ATOM 3962 C CA . TYR A 1 485 ? 18.286 -41.022 -12.744 1.00 98.44 485 TYR A CA 1
ATOM 3963 C C . TYR A 1 485 ? 19.532 -41.643 -12.094 1.00 98.44 485 TYR A C 1
ATOM 3965 O O . TYR A 1 485 ? 19.660 -41.617 -10.872 1.00 98.44 485 TYR A O 1
ATOM 3973 N N . GLU A 1 486 ? 20.480 -42.166 -12.878 1.00 98.06 486 GLU A N 1
ATOM 3974 C CA . GLU A 1 486 ? 21.653 -42.860 -12.325 1.00 98.06 486 GLU A CA 1
ATOM 3975 C C . GLU A 1 486 ? 22.643 -41.904 -11.634 1.00 98.06 486 GLU A C 1
ATOM 3977 O O . GLU A 1 486 ? 23.213 -42.261 -10.603 1.00 98.06 486 GLU A O 1
ATOM 3982 N N . ILE A 1 487 ? 22.811 -40.675 -12.136 1.00 98.12 487 ILE A N 1
ATOM 3983 C CA . ILE A 1 487 ? 23.633 -39.645 -11.479 1.00 98.12 487 ILE A CA 1
ATOM 3984 C C . ILE A 1 487 ? 22.995 -39.209 -10.149 1.00 98.12 487 ILE A C 1
ATOM 3986 O O . ILE A 1 487 ? 23.671 -39.214 -9.120 1.00 98.12 487 ILE A O 1
ATOM 3990 N N . ALA A 1 488 ? 21.689 -38.914 -10.124 1.00 98.19 488 ALA A N 1
ATOM 3991 C CA . ALA A 1 488 ? 20.979 -38.567 -8.888 1.00 98.19 488 ALA A CA 1
ATOM 3992 C C . ALA A 1 488 ? 21.012 -39.705 -7.854 1.00 98.19 488 ALA A C 1
ATOM 3994 O O . ALA A 1 488 ? 21.245 -39.474 -6.668 1.00 98.19 488 ALA A O 1
ATOM 3995 N N . ARG A 1 489 ? 20.861 -40.951 -8.316 1.00 98.12 489 ARG A N 1
ATOM 3996 C CA . ARG A 1 489 ? 20.966 -42.156 -7.488 1.00 98.12 489 ARG A CA 1
ATOM 3997 C C . ARG A 1 489 ? 22.343 -42.291 -6.831 1.00 98.12 489 ARG A C 1
ATOM 3999 O O . ARG A 1 489 ? 22.426 -42.697 -5.675 1.00 98.12 489 ARG A O 1
ATOM 4006 N N . ARG A 1 490 ? 23.427 -41.943 -7.535 1.00 98.06 490 ARG A N 1
ATOM 4007 C CA . ARG A 1 490 ? 24.793 -41.939 -6.975 1.00 98.06 490 ARG A CA 1
ATOM 4008 C C . ARG A 1 490 ? 25.015 -40.809 -5.975 1.00 98.06 490 ARG A C 1
ATOM 4010 O O . ARG A 1 490 ? 25.645 -41.052 -4.954 1.00 98.06 490 ARG A O 1
ATOM 4017 N N . PHE A 1 491 ? 24.462 -39.622 -6.221 1.00 98.00 491 PHE A N 1
ATOM 4018 C CA . PHE A 1 491 ? 24.494 -38.525 -5.250 1.00 98.00 491 PHE A CA 1
ATOM 4019 C C . PHE A 1 491 ? 23.773 -38.874 -3.941 1.00 98.00 491 PHE A C 1
ATOM 4021 O O . PHE A 1 491 ? 24.321 -38.639 -2.866 1.00 98.00 491 PHE A O 1
ATOM 4028 N N . ALA A 1 492 ? 22.611 -39.525 -4.023 1.00 96.56 492 ALA A N 1
ATOM 4029 C CA . ALA A 1 492 ? 21.883 -40.004 -2.850 1.00 96.56 492 ALA A CA 1
ATOM 4030 C C . ALA A 1 492 ? 22.664 -41.063 -2.039 1.00 96.56 492 ALA A C 1
ATOM 4032 O O . ALA A 1 492 ? 22.675 -40.997 -0.813 1.00 96.56 492 ALA A O 1
ATOM 4033 N N . HIS A 1 493 ? 23.389 -41.984 -2.695 1.00 96.56 493 HIS A N 1
ATOM 4034 C CA . HIS A 1 493 ? 24.291 -42.946 -2.019 1.00 96.56 493 HIS A CA 1
ATOM 4035 C C . HIS A 1 493 ? 25.520 -42.305 -1.351 1.00 96.56 493 HIS A C 1
ATOM 4037 O O . HIS A 1 493 ? 26.244 -42.978 -0.622 1.00 96.56 493 HIS A O 1
ATOM 4043 N N . GLU A 1 494 ? 25.771 -41.022 -1.605 1.00 95.19 494 GLU A N 1
ATOM 4044 C CA . GLU A 1 494 ? 26.859 -40.227 -1.024 1.00 95.19 494 GLU A CA 1
ATOM 4045 C C . GLU A 1 494 ? 26.314 -39.151 -0.059 1.00 95.19 494 GLU A C 1
ATOM 4047 O O . GLU A 1 494 ? 27.000 -38.173 0.246 1.00 95.19 494 GLU A O 1
ATOM 4052 N N . ASP A 1 495 ? 25.065 -39.328 0.391 1.00 93.88 495 ASP A N 1
ATOM 4053 C CA . ASP A 1 495 ? 24.248 -38.435 1.223 1.00 93.88 495 ASP A CA 1
ATOM 4054 C C . ASP A 1 495 ? 24.225 -36.955 0.781 1.00 93.88 495 ASP A C 1
ATOM 4056 O O . ASP A 1 495 ? 24.306 -36.032 1.597 1.00 93.88 495 ASP A O 1
ATOM 4060 N N . PHE A 1 496 ? 24.089 -36.724 -0.529 1.00 96.12 496 PHE A N 1
ATOM 4061 C CA . PHE A 1 496 ? 23.634 -35.441 -1.073 1.00 96.12 496 PHE A CA 1
ATOM 4062 C C . PHE A 1 496 ? 22.120 -35.483 -1.298 1.00 96.12 496 PHE A C 1
ATOM 4064 O O . PHE A 1 496 ? 21.611 -36.382 -1.971 1.00 96.12 496 PHE A O 1
ATOM 4071 N N . ALA A 1 497 ? 21.409 -34.479 -0.787 1.00 96.31 497 ALA A N 1
ATOM 4072 C CA . ALA A 1 497 ? 20.011 -34.247 -1.116 1.00 96.31 497 ALA A CA 1
ATOM 4073 C C . ALA A 1 497 ? 19.900 -33.735 -2.561 1.00 96.31 497 ALA A C 1
ATOM 4075 O O . ALA A 1 497 ? 20.548 -32.756 -2.941 1.00 96.31 497 ALA A O 1
ATOM 4076 N N . VAL A 1 498 ? 19.078 -34.389 -3.379 1.00 97.81 498 VAL A N 1
ATOM 4077 C CA . VAL A 1 498 ? 18.899 -34.018 -4.787 1.00 97.81 498 VAL A CA 1
ATOM 4078 C C . VAL A 1 498 ? 17.769 -33.004 -4.902 1.00 97.81 498 VAL A C 1
ATOM 4080 O O . VAL A 1 498 ? 16.608 -33.325 -4.652 1.00 97.81 498 VAL A O 1
ATOM 4083 N N . VAL A 1 499 ? 18.103 -31.782 -5.309 1.00 97.00 499 VAL A N 1
ATOM 4084 C CA . VAL A 1 499 ? 17.154 -30.685 -5.526 1.00 97.00 499 VAL A CA 1
ATOM 4085 C C . VAL A 1 499 ? 16.803 -30.611 -7.009 1.00 97.00 499 VAL A C 1
ATOM 4087 O O . VAL A 1 499 ? 17.679 -30.615 -7.872 1.00 97.00 499 VAL A O 1
ATOM 4090 N N . THR A 1 500 ? 15.517 -30.515 -7.338 1.00 95.94 500 THR A N 1
ATOM 4091 C CA . THR A 1 500 ? 15.061 -30.295 -8.718 1.00 95.94 500 THR A CA 1
ATOM 4092 C C . THR A 1 500 ? 13.936 -29.265 -8.763 1.00 95.94 500 THR A C 1
ATOM 4094 O O . THR A 1 500 ? 13.366 -28.875 -7.743 1.00 95.94 500 THR A O 1
ATOM 4097 N N . GLY A 1 501 ? 13.549 -28.863 -9.974 1.00 92.31 501 GLY A N 1
ATOM 4098 C CA . GLY A 1 501 ? 12.372 -28.027 -10.194 1.00 92.31 501 GLY A CA 1
ATOM 4099 C C . GLY A 1 501 ? 11.013 -28.721 -9.983 1.00 92.31 501 GLY A C 1
ATOM 4100 O O . GLY A 1 501 ? 9.993 -28.107 -10.293 1.00 92.31 501 GLY A O 1
ATOM 4101 N N . GLY A 1 502 ? 10.979 -29.982 -9.531 1.00 90.62 502 GLY A N 1
ATOM 4102 C CA . GLY A 1 502 ? 9.775 -30.733 -9.143 1.00 90.62 502 GLY A CA 1
ATOM 4103 C C . GLY A 1 502 ? 8.834 -31.174 -10.273 1.00 90.62 502 GLY A C 1
ATOM 4104 O O . GLY A 1 502 ? 7.844 -31.845 -9.998 1.00 90.62 502 GLY A O 1
ATOM 4105 N N . GLY A 1 503 ? 9.107 -30.805 -11.529 1.00 90.94 503 GLY A N 1
ATOM 4106 C CA . GLY A 1 503 ? 8.290 -31.181 -12.688 1.00 90.94 503 GLY A CA 1
ATOM 4107 C C . GLY A 1 503 ? 8.616 -32.565 -13.267 1.00 90.94 503 GLY A C 1
ATOM 4108 O O . GLY A 1 503 ? 9.373 -33.339 -12.682 1.00 90.94 503 GLY A O 1
ATOM 4109 N N . HIS A 1 504 ? 8.062 -32.839 -14.450 1.00 91.69 504 HIS A N 1
ATOM 4110 C CA . HIS A 1 504 ? 8.243 -34.080 -15.223 1.00 91.69 504 HIS A CA 1
ATOM 4111 C C . HIS A 1 504 ? 9.615 -34.193 -15.910 1.00 91.69 504 HIS A C 1
ATOM 4113 O O . HIS A 1 504 ? 10.406 -33.244 -15.941 1.00 91.69 504 HIS A O 1
ATOM 4119 N N . GLY A 1 505 ? 9.891 -35.354 -16.508 1.00 94.88 505 GLY A N 1
ATOM 4120 C CA . GLY A 1 505 ? 11.035 -35.567 -17.398 1.00 94.88 505 GLY A CA 1
ATOM 4121 C C . GLY A 1 505 ? 12.366 -35.666 -16.659 1.00 94.88 505 GLY A C 1
ATOM 4122 O O . GLY A 1 505 ? 12.523 -36.537 -15.813 1.00 94.88 505 GLY A O 1
ATOM 4123 N N . VAL A 1 506 ? 13.352 -34.812 -16.967 1.00 97.25 506 VAL A N 1
ATOM 4124 C CA . VAL A 1 506 ? 14.666 -34.872 -16.287 1.00 97.25 506 VAL A CA 1
ATOM 4125 C C . VAL A 1 506 ? 14.538 -34.656 -14.780 1.00 97.25 506 VAL A C 1
ATOM 4127 O O . VAL A 1 506 ? 15.183 -35.365 -14.016 1.00 97.25 506 VAL A O 1
ATOM 4130 N N . MET A 1 507 ? 13.699 -33.707 -14.352 1.00 95.88 507 MET A N 1
ATOM 4131 C CA . MET A 1 507 ? 13.486 -33.410 -12.930 1.00 95.88 507 MET A CA 1
ATOM 4132 C C . MET A 1 507 ? 12.904 -34.627 -12.202 1.00 95.88 507 MET A C 1
ATOM 4134 O O . MET A 1 507 ? 13.452 -35.066 -11.198 1.00 95.88 507 MET A O 1
ATOM 4138 N N . GLU A 1 508 ? 11.858 -35.225 -12.770 1.00 97.12 508 GLU A N 1
ATOM 4139 C CA . GLU A 1 508 ? 11.234 -36.455 -12.281 1.00 97.12 508 GLU A CA 1
ATOM 4140 C C . GLU A 1 508 ? 12.201 -37.641 -12.262 1.00 97.12 508 GLU A C 1
ATOM 4142 O O . GLU A 1 508 ? 12.269 -38.347 -11.262 1.00 97.12 508 GLU A O 1
ATOM 4147 N N . ALA A 1 509 ? 12.997 -37.837 -13.315 1.00 98.00 509 ALA A N 1
ATOM 4148 C CA . ALA A 1 509 ? 13.992 -38.902 -13.365 1.00 98.00 509 ALA A CA 1
ATOM 4149 C C . ALA A 1 509 ? 15.066 -38.741 -12.276 1.00 98.00 509 ALA A C 1
ATOM 4151 O O . ALA A 1 509 ? 15.431 -39.725 -11.632 1.00 98.00 509 ALA A O 1
ATOM 4152 N N . ALA A 1 510 ? 15.528 -37.512 -12.023 1.00 98.12 510 ALA A N 1
ATOM 4153 C CA . ALA A 1 510 ? 16.484 -37.224 -10.956 1.00 98.12 510 ALA A CA 1
ATOM 4154 C C . ALA A 1 510 ? 15.860 -37.418 -9.560 1.00 98.12 510 ALA A C 1
ATOM 4156 O O . ALA A 1 510 ? 16.448 -38.103 -8.722 1.00 98.12 510 ALA A O 1
ATOM 4157 N N . ASN A 1 511 ? 14.644 -36.904 -9.323 1.00 98.25 511 ASN A N 1
ATOM 4158 C CA . ASN A 1 511 ? 13.913 -37.145 -8.073 1.00 98.25 511 ASN A CA 1
ATOM 4159 C C . ASN A 1 511 ? 13.716 -38.648 -7.826 1.00 98.25 511 ASN A C 1
ATOM 4161 O O . ASN A 1 511 ? 13.997 -39.139 -6.736 1.00 98.25 511 ASN A O 1
ATOM 4165 N N . LYS A 1 512 ? 13.315 -39.396 -8.859 1.00 98.12 512 LYS A N 1
ATOM 4166 C CA . LYS A 1 512 ? 13.157 -40.853 -8.814 1.00 98.12 512 LYS A CA 1
ATOM 4167 C C . LYS A 1 512 ? 14.470 -41.576 -8.512 1.00 98.12 512 LYS A C 1
ATOM 4169 O O . LYS A 1 512 ? 14.464 -42.532 -7.746 1.00 98.12 512 LYS A O 1
ATOM 4174 N N . GLY A 1 513 ? 15.592 -41.118 -9.071 1.00 98.00 513 GLY A N 1
ATOM 4175 C CA . GLY A 1 513 ? 16.921 -41.676 -8.803 1.00 98.00 513 GLY A CA 1
ATOM 4176 C C . GLY A 1 513 ? 17.324 -41.570 -7.334 1.00 98.00 513 GLY A C 1
ATOM 4177 O O . GLY A 1 513 ? 17.783 -42.552 -6.749 1.00 98.00 513 GLY A O 1
ATOM 4178 N N . ALA A 1 514 ? 17.096 -40.405 -6.726 1.00 98.06 514 ALA A N 1
ATOM 4179 C CA . ALA A 1 514 ? 17.339 -40.185 -5.302 1.00 98.06 514 ALA A CA 1
ATOM 4180 C C . ALA A 1 514 ? 16.359 -40.967 -4.409 1.00 98.06 514 ALA A C 1
ATOM 4182 O O . ALA A 1 514 ? 16.778 -41.641 -3.466 1.00 98.06 514 ALA A O 1
ATOM 4183 N N . TYR A 1 515 ? 15.069 -40.945 -4.756 1.00 97.75 515 TYR A N 1
ATOM 4184 C CA . TYR A 1 515 ? 14.006 -41.651 -4.042 1.00 97.75 515 TYR A CA 1
ATOM 4185 C C . TYR A 1 515 ? 14.229 -43.172 -4.012 1.00 97.75 515 TYR A C 1
ATOM 4187 O O . TYR A 1 515 ? 14.182 -43.785 -2.947 1.00 97.75 515 TYR A O 1
ATOM 4195 N N . ASP A 1 516 ? 14.560 -43.785 -5.154 1.00 97.94 516 ASP A N 1
ATOM 4196 C CA . ASP A 1 516 ? 14.819 -45.229 -5.261 1.00 97.94 516 ASP A CA 1
ATOM 4197 C C . ASP A 1 516 ? 16.138 -45.657 -4.577 1.00 97.94 516 ASP A C 1
ATOM 4199 O O . ASP A 1 516 ? 16.340 -46.845 -4.308 1.00 97.94 516 ASP A O 1
ATOM 4203 N N . ALA A 1 517 ? 17.044 -44.716 -4.277 1.00 97.00 517 ALA A N 1
ATOM 4204 C CA . ALA A 1 517 ? 18.197 -44.947 -3.399 1.00 97.00 517 ALA A CA 1
ATOM 4205 C C . ALA A 1 517 ? 17.855 -44.848 -1.901 1.00 97.00 517 ALA A C 1
ATOM 4207 O O . ALA A 1 517 ? 18.669 -45.261 -1.077 1.00 97.00 517 ALA A O 1
ATOM 4208 N N . GLY A 1 518 ? 16.677 -44.324 -1.544 1.00 95.56 518 GLY A N 1
ATOM 4209 C CA . GLY A 1 518 ? 16.294 -44.016 -0.166 1.00 95.56 518 GLY A CA 1
ATOM 4210 C C . GLY A 1 518 ? 16.916 -42.728 0.386 1.00 95.56 518 GLY A C 1
ATOM 4211 O O . GLY A 1 518 ? 16.978 -42.577 1.603 1.00 95.56 518 GLY A O 1
ATOM 4212 N N . GLY A 1 519 ? 17.397 -41.833 -0.486 1.00 95.06 519 GLY A N 1
ATOM 4213 C CA . GLY A 1 519 ? 17.946 -40.529 -0.107 1.00 95.06 519 GLY A CA 1
ATOM 4214 C C . GLY A 1 519 ? 16.937 -39.385 -0.231 1.00 95.06 519 GLY A C 1
ATOM 4215 O O . GLY A 1 519 ? 15.804 -39.563 -0.684 1.00 95.06 519 GLY A O 1
ATOM 4216 N N . ASP A 1 520 ? 17.369 -38.186 0.155 1.00 97.06 520 ASP A N 1
ATOM 4217 C CA . ASP A 1 520 ? 16.534 -36.988 0.110 1.00 97.06 520 ASP A CA 1
ATOM 4218 C C . ASP A 1 520 ? 16.329 -36.470 -1.320 1.00 97.06 520 ASP A C 1
ATOM 4220 O O . ASP A 1 520 ? 17.276 -36.261 -2.081 1.00 97.06 520 ASP A O 1
ATOM 4224 N N . SER A 1 521 ? 15.063 -36.243 -1.675 1.00 97.12 521 SER A N 1
ATOM 4225 C CA . SER A 1 521 ? 14.612 -35.846 -3.007 1.00 97.12 521 SER A CA 1
ATOM 4226 C C . SER A 1 521 ? 13.681 -34.640 -2.887 1.00 97.12 521 SER A C 1
ATOM 4228 O O . SER A 1 521 ? 12.538 -34.760 -2.441 1.00 97.12 521 SER A O 1
ATOM 4230 N N . ILE A 1 522 ? 14.174 -33.464 -3.265 1.00 96.50 522 ILE A N 1
ATOM 4231 C CA . ILE A 1 522 ? 13.529 -32.176 -3.005 1.00 96.50 522 ILE A CA 1
ATOM 4232 C C . ILE A 1 522 ? 12.937 -31.619 -4.305 1.00 96.50 522 ILE A C 1
ATOM 4234 O O . ILE A 1 522 ? 13.633 -31.471 -5.312 1.00 96.50 522 ILE A O 1
ATOM 4238 N N . GLY A 1 523 ? 11.640 -31.300 -4.287 1.00 94.94 523 GLY A N 1
ATOM 4239 C CA . GLY A 1 523 ? 10.930 -30.678 -5.408 1.00 94.94 523 GLY A CA 1
ATOM 4240 C C . GLY A 1 523 ? 10.599 -29.208 -5.160 1.00 94.94 523 GLY A C 1
ATOM 4241 O O . GLY A 1 523 ? 9.637 -28.900 -4.459 1.00 94.94 523 GLY A O 1
ATOM 4242 N N . LEU A 1 524 ? 11.346 -28.293 -5.779 1.00 93.44 524 LEU A N 1
ATOM 4243 C CA . LEU A 1 524 ? 11.066 -26.855 -5.763 1.00 93.44 524 LEU A CA 1
ATOM 4244 C C . LEU A 1 524 ? 10.198 -26.493 -6.978 1.00 93.44 524 LEU A C 1
ATOM 4246 O O . LEU A 1 524 ? 10.694 -26.108 -8.040 1.00 93.44 524 LEU A O 1
ATOM 4250 N N . ASN A 1 525 ? 8.884 -26.675 -6.855 1.00 89.12 525 ASN A N 1
ATOM 4251 C CA . ASN A 1 525 ? 7.933 -26.514 -7.958 1.00 89.12 525 ASN A CA 1
ATOM 4252 C C . ASN A 1 525 ? 7.450 -25.057 -8.115 1.00 89.12 525 ASN A C 1
ATOM 4254 O O . ASN A 1 525 ? 7.573 -24.253 -7.197 1.00 89.12 525 ASN A O 1
ATOM 4258 N N . ILE A 1 526 ? 6.883 -24.710 -9.272 1.00 85.19 526 ILE A N 1
ATOM 4259 C CA . ILE A 1 526 ? 6.298 -23.390 -9.561 1.00 85.19 526 ILE A CA 1
ATOM 4260 C C . ILE A 1 526 ? 4.826 -23.544 -9.956 1.00 85.19 526 ILE A C 1
ATOM 4262 O O . ILE A 1 526 ? 4.463 -24.432 -10.726 1.00 85.19 526 ILE A O 1
ATOM 4266 N N . MET A 1 527 ? 3.961 -22.682 -9.428 1.00 77.94 527 MET A N 1
ATOM 4267 C CA . MET A 1 527 ? 2.557 -22.615 -9.816 1.00 77.94 527 MET A CA 1
ATOM 4268 C C . MET A 1 527 ? 2.432 -21.945 -11.190 1.00 77.94 527 MET A C 1
ATOM 4270 O O . MET A 1 527 ? 2.641 -20.741 -11.331 1.00 77.94 527 MET A O 1
ATOM 4274 N N . LEU A 1 528 ? 2.076 -22.727 -12.210 1.00 71.56 528 LEU A N 1
ATOM 4275 C CA . LEU A 1 528 ? 1.794 -22.231 -13.560 1.00 71.56 528 LEU A CA 1
ATOM 4276 C C . LEU A 1 528 ? 0.289 -22.309 -13.855 1.00 71.56 528 LEU A C 1
ATOM 4278 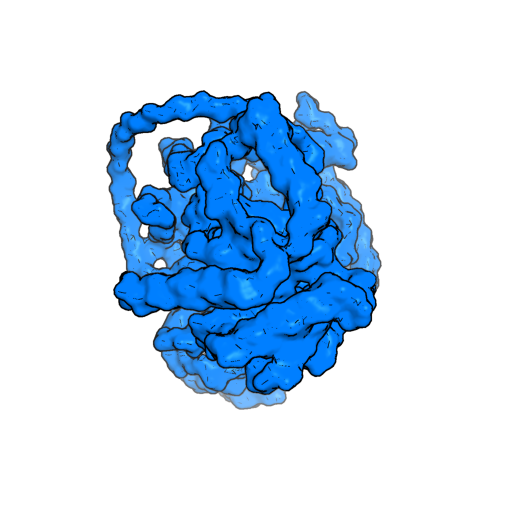O O . LEU A 1 528 ? -0.357 -23.255 -13.402 1.00 71.56 528 LEU A O 1
ATOM 4282 N N . PRO A 1 529 ? -0.281 -21.379 -14.652 1.00 50.69 529 PRO A N 1
ATOM 4283 C CA . PRO A 1 529 ? -1.700 -21.421 -15.022 1.00 50.69 529 PRO A CA 1
ATOM 4284 C C . PRO A 1 529 ? -2.116 -22.747 -15.673 1.00 50.69 529 PRO A C 1
ATOM 4286 O O . PRO A 1 529 ? -3.242 -23.204 -15.485 1.00 50.69 529 PRO A O 1
ATOM 4289 N N . HIS A 1 530 ? -1.189 -23.372 -16.405 1.00 49.56 530 HIS A N 1
ATOM 4290 C CA . HIS A 1 530 ? -1.308 -24.706 -16.982 1.00 49.56 530 HIS A CA 1
ATOM 4291 C C . HIS A 1 530 ? 0.051 -25.437 -16.913 1.00 49.56 530 HIS A C 1
ATOM 4293 O O . HIS A 1 530 ? 1.100 -24.798 -16.879 1.00 49.56 530 HIS A O 1
ATOM 4299 N N . GLU A 1 531 ? 0.012 -26.772 -16.999 1.00 49.72 531 GLU A N 1
ATOM 4300 C CA . GLU A 1 531 ? 1.111 -27.637 -17.485 1.00 49.72 531 GLU A CA 1
ATOM 4301 C C . GLU A 1 531 ? 2.254 -28.070 -16.528 1.00 49.72 531 GLU A C 1
ATOM 4303 O O . GLU A 1 531 ? 3.121 -28.819 -16.971 1.00 49.72 531 GLU A O 1
ATOM 4308 N N . GLN A 1 532 ? 2.254 -27.743 -15.223 1.00 61.19 532 GLN A N 1
ATOM 4309 C CA . GLN A 1 532 ? 3.259 -28.297 -14.283 1.00 61.19 532 GLN A CA 1
ATOM 4310 C C . GLN A 1 532 ? 2.674 -28.804 -12.948 1.00 61.19 532 GLN A C 1
ATOM 4312 O O . GLN A 1 532 ? 2.412 -28.039 -12.022 1.00 61.19 532 GLN A O 1
ATOM 4317 N N . SER A 1 533 ? 2.512 -30.128 -12.838 1.00 75.50 533 SER A N 1
ATOM 4318 C CA . SER A 1 533 ? 2.267 -30.834 -11.572 1.00 75.50 533 SER A CA 1
ATOM 4319 C C . SER A 1 533 ? 3.587 -31.223 -10.898 1.00 75.50 533 SER A C 1
ATOM 4321 O O . SER A 1 533 ? 4.591 -31.419 -11.581 1.00 75.50 533 SER A O 1
ATOM 4323 N N . LEU A 1 534 ? 3.573 -31.375 -9.570 1.00 87.94 534 LEU A N 1
ATOM 4324 C CA . LEU A 1 534 ? 4.671 -32.010 -8.834 1.00 87.94 534 LEU A CA 1
ATOM 4325 C C . LEU A 1 534 ? 4.753 -33.500 -9.223 1.00 87.94 534 LEU A C 1
ATOM 4327 O O . LEU A 1 534 ? 3.706 -34.129 -9.397 1.00 87.94 534 LEU A O 1
ATOM 4331 N N . ASN A 1 535 ? 5.957 -34.054 -9.375 1.00 90.62 535 ASN A N 1
ATOM 4332 C CA . ASN A 1 535 ? 6.144 -35.497 -9.573 1.00 90.62 535 ASN A CA 1
ATOM 4333 C C . ASN A 1 535 ? 6.032 -36.289 -8.252 1.00 90.62 535 ASN A C 1
ATOM 4335 O O . ASN A 1 535 ? 6.180 -35.734 -7.166 1.00 90.62 535 ASN A O 1
ATOM 4339 N N . GLU A 1 536 ? 5.763 -37.594 -8.338 1.00 93.19 536 GLU A N 1
ATOM 4340 C CA . GLU A 1 536 ? 5.470 -38.441 -7.165 1.00 93.19 536 GLU A CA 1
ATOM 4341 C C . GLU A 1 536 ? 6.717 -38.850 -6.349 1.00 93.19 536 GLU A C 1
ATOM 4343 O O . GLU A 1 536 ? 6.586 -39.478 -5.301 1.00 93.19 536 GLU A O 1
ATOM 4348 N N . TYR A 1 537 ? 7.926 -38.493 -6.798 1.00 96.38 537 TYR A N 1
ATOM 4349 C CA . TYR A 1 537 ? 9.197 -38.994 -6.255 1.00 96.38 537 TYR A CA 1
ATOM 4350 C C . TYR A 1 537 ? 9.925 -38.001 -5.335 1.00 96.38 537 TYR A C 1
ATOM 4352 O O . TYR A 1 537 ? 11.130 -38.123 -5.111 1.00 96.38 537 TYR A O 1
ATOM 4360 N N . THR A 1 538 ? 9.225 -37.001 -4.798 1.00 94.62 538 THR A N 1
ATOM 4361 C CA . THR A 1 538 ? 9.791 -36.019 -3.857 1.00 94.62 538 THR A CA 1
ATOM 4362 C C . THR A 1 538 ? 9.540 -36.434 -2.406 1.00 94.62 538 THR A C 1
ATOM 4364 O O . THR A 1 538 ? 8.385 -36.618 -2.021 1.00 94.62 538 THR A O 1
ATOM 4367 N N . THR A 1 539 ? 10.586 -36.530 -1.582 1.00 94.88 539 THR A N 1
ATOM 4368 C CA . THR A 1 539 ? 10.468 -36.735 -0.124 1.00 94.88 539 THR A CA 1
ATOM 4369 C C . THR A 1 539 ? 10.116 -35.441 0.610 1.00 94.88 539 THR A C 1
ATOM 4371 O O . THR A 1 539 ? 9.410 -35.483 1.614 1.00 94.88 539 THR A O 1
ATOM 4374 N N . ALA A 1 540 ? 10.534 -34.291 0.073 1.00 93.56 540 ALA A N 1
ATOM 4375 C CA . ALA A 1 540 ? 10.114 -32.965 0.515 1.00 93.56 540 ALA A CA 1
ATOM 4376 C C . ALA A 1 540 ? 9.876 -32.044 -0.692 1.00 93.56 540 ALA A C 1
ATOM 4378 O O . ALA A 1 540 ? 10.446 -32.239 -1.765 1.00 93.56 540 ALA A O 1
ATOM 4379 N N . ASN A 1 541 ? 9.010 -31.043 -0.555 1.00 92.94 541 ASN A N 1
ATOM 4380 C CA . ASN A 1 541 ? 8.704 -30.120 -1.646 1.00 92.94 541 ASN A CA 1
ATOM 4381 C C . ASN A 1 541 ? 8.242 -28.756 -1.132 1.00 92.94 541 ASN A C 1
ATOM 4383 O O . ASN A 1 541 ? 7.768 -28.629 -0.005 1.00 92.94 541 ASN A O 1
ATOM 4387 N N . PHE A 1 542 ? 8.358 -27.752 -1.996 1.00 91.44 542 PHE A N 1
ATOM 4388 C CA . PHE A 1 542 ? 7.743 -26.444 -1.818 1.00 91.44 542 PHE A CA 1
ATOM 4389 C C . PHE A 1 542 ? 7.220 -25.951 -3.172 1.00 91.44 542 PHE A C 1
ATOM 4391 O O . PHE A 1 542 ? 7.876 -26.138 -4.201 1.00 91.44 542 PHE A O 1
ATOM 4398 N N . GLN A 1 543 ? 6.031 -25.345 -3.187 1.00 90.56 543 GLN A N 1
ATOM 4399 C CA . GLN A 1 543 ? 5.420 -24.799 -4.398 1.00 90.56 543 GLN A CA 1
ATOM 4400 C C . GLN A 1 543 ? 5.445 -23.273 -4.351 1.00 90.56 543 GLN A C 1
ATOM 4402 O O . GLN A 1 543 ? 4.645 -22.644 -3.665 1.00 90.56 543 GLN A O 1
ATOM 4407 N N . PHE A 1 544 ? 6.342 -22.687 -5.135 1.00 87.50 544 PHE A N 1
ATOM 4408 C CA . PHE A 1 544 ? 6.426 -21.247 -5.324 1.00 87.50 544 PHE A CA 1
ATOM 4409 C C . PHE A 1 544 ? 5.257 -20.720 -6.161 1.00 87.50 544 PHE A C 1
ATOM 4411 O O . PHE A 1 544 ? 4.779 -21.380 -7.086 1.00 87.50 544 PHE A O 1
ATOM 4418 N N . THR A 1 545 ? 4.867 -19.478 -5.900 1.00 82.62 545 THR A N 1
ATOM 4419 C CA . THR A 1 545 ? 4.031 -18.644 -6.774 1.00 82.62 545 THR A CA 1
ATOM 4420 C C . THR A 1 545 ? 4.866 -17.629 -7.564 1.00 82.62 545 THR A C 1
ATOM 4422 O O . THR A 1 545 ? 4.458 -17.220 -8.653 1.00 82.62 545 THR A O 1
ATOM 4425 N N . HIS A 1 546 ? 6.072 -17.282 -7.095 1.00 81.38 546 HIS A N 1
ATOM 4426 C CA . HIS A 1 546 ? 6.992 -16.382 -7.797 1.00 81.38 546 HIS A CA 1
ATOM 4427 C C . HIS A 1 546 ? 8.219 -17.109 -8.371 1.00 81.38 546 HIS A C 1
ATOM 4429 O O . HIS A 1 546 ? 8.873 -17.916 -7.719 1.00 81.38 546 HIS A O 1
ATOM 4435 N N . PHE A 1 547 ? 8.593 -16.766 -9.608 1.00 78.19 547 PHE A N 1
ATOM 4436 C CA . PHE A 1 547 ? 9.799 -17.306 -10.251 1.00 78.19 547 PHE A CA 1
ATOM 4437 C C . PHE A 1 547 ? 11.109 -16.850 -9.590 1.00 78.19 547 PHE A C 1
ATOM 4439 O O . PHE A 1 547 ? 12.089 -17.583 -9.626 1.00 78.19 547 PHE A O 1
ATOM 4446 N N . PHE A 1 548 ? 11.146 -15.643 -9.017 1.00 77.75 548 PHE A N 1
ATOM 4447 C CA . PHE A 1 548 ? 12.378 -15.045 -8.489 1.00 77.75 548 PHE A CA 1
ATOM 4448 C C . PHE A 1 548 ? 12.873 -15.730 -7.207 1.00 77.75 548 PHE A C 1
ATOM 4450 O O . PHE A 1 548 ? 14.034 -16.119 -7.128 1.00 77.75 548 PHE A O 1
ATOM 4457 N N . SER A 1 549 ? 11.987 -15.915 -6.228 1.00 82.06 549 SER A N 1
ATOM 4458 C CA . SER A 1 549 ? 12.256 -16.664 -4.992 1.00 82.06 549 SER A CA 1
ATOM 4459 C C . SER A 1 549 ? 12.680 -18.101 -5.301 1.00 82.06 549 SER A C 1
ATOM 4461 O O . SER A 1 549 ? 13.676 -18.576 -4.757 1.00 82.06 549 SER A O 1
ATOM 4463 N N . ARG A 1 550 ? 11.999 -18.750 -6.256 1.00 89.38 550 ARG A N 1
ATOM 4464 C CA . ARG A 1 550 ? 12.364 -20.080 -6.757 1.00 89.38 550 ARG A CA 1
ATOM 4465 C C . ARG A 1 550 ? 13.766 -20.134 -7.356 1.00 89.38 550 ARG A C 1
ATOM 4467 O O . ARG A 1 550 ? 14.526 -21.011 -6.969 1.00 89.38 550 ARG A O 1
ATOM 4474 N N . LYS A 1 551 ? 14.105 -19.224 -8.276 1.00 88.25 551 LYS A N 1
ATOM 4475 C CA . LYS A 1 551 ? 15.441 -19.136 -8.894 1.00 88.25 551 LYS A CA 1
ATOM 4476 C C . LYS A 1 551 ? 16.524 -19.026 -7.829 1.00 88.25 551 LYS A C 1
ATOM 4478 O O . LYS A 1 551 ? 17.385 -19.896 -7.743 1.00 88.25 551 LYS A O 1
ATOM 4483 N N . VAL A 1 552 ? 16.387 -18.045 -6.930 1.00 84.75 552 VAL A N 1
ATOM 4484 C CA . VAL A 1 552 ? 17.320 -17.859 -5.812 1.00 84.75 552 VAL A CA 1
ATOM 4485 C C . VAL A 1 552 ? 17.454 -19.145 -4.994 1.00 84.75 552 VAL A C 1
ATOM 4487 O O . VAL A 1 552 ? 18.579 -19.572 -4.763 1.00 84.75 552 VAL A O 1
ATOM 4490 N N . ALA A 1 553 ? 16.349 -19.809 -4.635 1.00 87.38 553 ALA A N 1
ATOM 4491 C CA . ALA A 1 553 ? 16.366 -21.070 -3.891 1.00 87.38 553 ALA A CA 1
ATOM 4492 C C . ALA A 1 553 ? 17.009 -22.249 -4.649 1.00 87.38 553 ALA A C 1
ATOM 4494 O O . ALA A 1 553 ? 17.659 -23.085 -4.031 1.00 87.38 553 ALA A O 1
ATOM 4495 N N . MET A 1 554 ? 16.864 -22.325 -5.976 1.00 88.06 554 MET A N 1
ATOM 4496 C CA . MET A 1 554 ? 17.524 -23.346 -6.803 1.00 88.06 554 MET A CA 1
ATOM 4497 C C . MET A 1 554 ? 19.033 -23.085 -6.976 1.00 88.06 554 MET A C 1
ATOM 4499 O O . MET A 1 554 ? 19.792 -24.031 -7.189 1.00 88.06 554 MET A O 1
ATOM 4503 N N . THR A 1 555 ? 19.463 -21.826 -6.839 1.00 84.50 555 THR A N 1
ATOM 4504 C CA . THR A 1 555 ? 20.873 -21.382 -6.809 1.00 84.50 555 THR A CA 1
ATOM 4505 C C . THR A 1 555 ? 21.449 -21.218 -5.391 1.00 84.50 555 THR A C 1
ATOM 4507 O O . THR A 1 555 ? 22.545 -20.680 -5.230 1.00 84.50 555 THR A O 1
ATOM 4510 N N . LEU A 1 556 ? 20.706 -21.609 -4.348 1.00 73.38 556 LEU A N 1
ATOM 4511 C CA . LEU A 1 556 ? 21.090 -21.372 -2.957 1.00 73.38 556 LEU A CA 1
ATOM 4512 C C . LEU A 1 556 ? 22.003 -22.492 -2.448 1.00 73.38 556 LEU A C 1
ATOM 4514 O O . LEU A 1 556 ? 21.538 -23.600 -2.202 1.00 73.38 556 LEU A O 1
ATOM 4518 N N . ASP A 1 557 ? 23.279 -22.154 -2.253 1.00 65.94 557 ASP A N 1
ATOM 4519 C CA . ASP A 1 557 ? 24.288 -22.942 -1.524 1.00 65.94 557 ASP A CA 1
ATOM 4520 C C . ASP A 1 557 ? 24.320 -24.446 -1.873 1.00 65.94 557 ASP A C 1
ATOM 4522 O O . ASP A 1 557 ? 24.338 -25.324 -1.012 1.00 65.94 557 ASP A O 1
ATOM 4526 N N . GLY A 1 558 ? 24.296 -24.740 -3.177 1.00 79.19 558 GLY A N 1
ATOM 4527 C CA . GLY A 1 558 ? 24.476 -26.087 -3.707 1.00 79.19 558 GLY A CA 1
ATOM 4528 C C . GLY A 1 558 ? 25.942 -26.517 -3.733 1.00 79.19 558 GLY A C 1
ATOM 4529 O O . GLY A 1 558 ? 26.791 -25.809 -4.276 1.00 79.19 558 GLY A O 1
ATOM 4530 N N . SER A 1 559 ? 26.227 -27.739 -3.274 1.00 90.50 559 SER A N 1
ATOM 4531 C CA . SER A 1 559 ? 27.536 -28.397 -3.429 1.00 90.50 559 SER A CA 1
ATOM 4532 C C . SER A 1 559 ? 27.920 -28.632 -4.901 1.00 90.50 559 SER A C 1
ATOM 4534 O O . SER A 1 559 ? 29.075 -28.932 -5.202 1.00 90.50 559 SER A O 1
ATOM 4536 N N . GLY A 1 560 ? 26.957 -28.530 -5.824 1.00 94.56 560 GLY A N 1
ATOM 4537 C CA . GLY A 1 560 ? 27.159 -28.558 -7.271 1.00 94.56 560 GLY A CA 1
ATOM 4538 C C . GLY A 1 560 ? 25.855 -28.382 -8.057 1.00 94.56 560 GLY A C 1
ATOM 4539 O O . GLY A 1 560 ? 24.763 -28.648 -7.548 1.00 94.56 560 GLY A O 1
ATOM 4540 N N . TYR A 1 561 ? 25.979 -27.967 -9.320 1.00 97.06 561 TYR A N 1
ATOM 4541 C CA . TYR A 1 561 ? 24.860 -27.694 -10.227 1.00 97.06 561 TYR A CA 1
ATOM 4542 C C . TYR A 1 561 ? 25.004 -28.514 -11.512 1.00 97.06 561 TYR A C 1
ATOM 4544 O O . TYR A 1 561 ? 25.967 -28.337 -12.261 1.00 97.06 561 TYR A O 1
ATOM 4552 N N . ILE A 1 562 ? 24.055 -29.414 -11.781 1.00 98.12 562 ILE A N 1
ATOM 4553 C CA . ILE A 1 562 ? 24.134 -30.383 -12.885 1.00 98.12 562 ILE A CA 1
ATOM 4554 C C . ILE A 1 562 ? 23.081 -30.064 -13.951 1.00 98.12 562 ILE A C 1
ATOM 4556 O O . ILE A 1 562 ? 21.882 -30.051 -13.672 1.00 98.12 562 ILE A O 1
ATOM 4560 N N . TYR A 1 563 ? 23.521 -29.853 -15.190 1.00 98.19 563 TYR A N 1
ATOM 4561 C CA . TYR A 1 563 ? 22.682 -29.434 -16.312 1.00 98.19 563 TYR A CA 1
ATOM 4562 C C . TYR A 1 563 ? 22.639 -30.498 -17.413 1.00 98.19 563 TYR A C 1
ATOM 4564 O O . TYR A 1 563 ? 23.590 -30.682 -18.173 1.00 98.19 563 TYR A O 1
ATOM 4572 N N . PHE A 1 564 ? 21.499 -31.170 -17.541 1.00 98.31 564 PHE A N 1
ATOM 4573 C CA . PHE A 1 564 ? 21.193 -32.072 -18.653 1.00 98.31 564 PHE A CA 1
ATOM 4574 C C . PHE A 1 564 ? 20.584 -31.311 -19.843 1.00 98.31 564 PHE A C 1
ATOM 4576 O O . PHE A 1 564 ? 20.069 -30.204 -19.663 1.00 98.31 564 PHE A O 1
ATOM 4583 N N . PRO A 1 565 ? 20.556 -31.901 -21.056 1.00 97.81 565 PRO A N 1
ATOM 4584 C CA . PRO A 1 565 ? 19.985 -31.264 -22.237 1.00 97.81 565 PRO A CA 1
ATOM 4585 C C . PRO A 1 565 ? 18.557 -30.753 -22.007 1.00 97.81 565 PRO A C 1
ATOM 4587 O O . PRO A 1 565 ? 17.674 -31.464 -21.510 1.00 97.81 565 PRO A O 1
ATOM 4590 N N . GLY A 1 566 ? 18.336 -29.490 -22.367 1.00 95.38 566 GLY A N 1
ATOM 4591 C CA . GLY A 1 566 ? 17.207 -28.712 -21.873 1.00 95.38 566 GLY A CA 1
ATOM 4592 C C . GLY A 1 566 ? 16.729 -27.615 -22.818 1.00 95.38 566 GLY A C 1
ATOM 4593 O O . GLY A 1 566 ? 17.300 -27.374 -23.878 1.00 95.38 566 GLY A O 1
ATOM 4594 N N . GLY A 1 567 ? 15.618 -26.979 -22.443 1.00 92.12 567 GLY A N 1
ATOM 4595 C CA . GLY A 1 567 ? 15.028 -25.860 -23.183 1.00 92.12 567 GLY A CA 1
ATOM 4596 C C . GLY A 1 567 ? 15.419 -24.505 -22.594 1.00 92.12 567 GLY A C 1
ATOM 4597 O O . GLY A 1 567 ? 16.367 -24.403 -21.820 1.00 92.12 567 GLY A O 1
ATOM 4598 N N . PHE A 1 568 ? 14.634 -23.466 -22.899 1.00 90.38 568 PHE A N 1
ATOM 4599 C CA . PHE A 1 568 ? 14.890 -22.111 -22.395 1.00 90.38 568 PHE A CA 1
ATOM 4600 C C . PHE A 1 568 ? 14.999 -22.027 -20.870 1.00 90.38 568 PHE A C 1
ATOM 4602 O O . PHE A 1 568 ? 15.903 -21.358 -20.403 1.00 90.38 568 PHE A O 1
ATOM 4609 N N . GLY A 1 569 ? 14.167 -22.744 -20.104 1.00 88.00 569 GLY A N 1
ATOM 4610 C CA . GLY A 1 569 ? 14.285 -22.758 -18.639 1.00 88.00 569 GLY A CA 1
ATOM 4611 C C . GLY A 1 569 ? 15.632 -23.303 -18.149 1.00 88.00 569 GLY A C 1
ATOM 4612 O O . GLY A 1 569 ? 16.214 -22.760 -17.229 1.00 88.00 569 GLY A O 1
ATOM 4613 N N . THR A 1 570 ? 16.188 -24.325 -18.802 1.00 94.31 570 THR A N 1
ATOM 4614 C CA . THR A 1 570 ? 17.509 -24.870 -18.444 1.00 94.31 570 THR A CA 1
ATOM 4615 C C . THR A 1 570 ? 18.644 -23.908 -18.804 1.00 94.31 570 THR A C 1
ATOM 4617 O O . THR A 1 570 ? 19.623 -23.820 -18.073 1.00 94.31 570 THR A O 1
ATOM 4620 N N . LEU A 1 571 ? 18.515 -23.18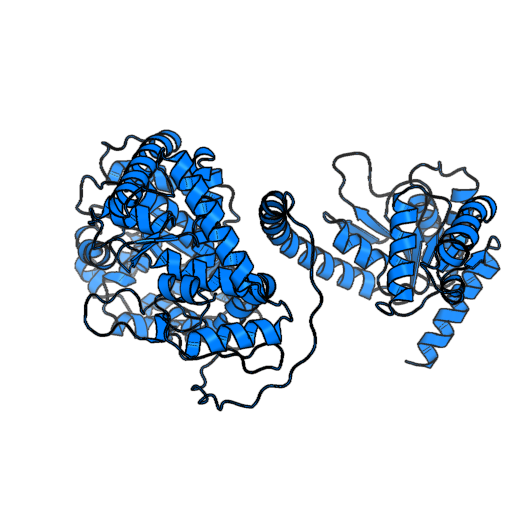1 -19.919 1.00 95.56 571 LEU A N 1
ATOM 4621 C CA . LEU A 1 571 ? 19.492 -22.169 -20.339 1.00 95.56 571 LEU A CA 1
ATOM 4622 C C . LEU A 1 571 ? 19.429 -20.900 -19.475 1.00 95.56 571 LEU A C 1
ATOM 4624 O O . LEU A 1 571 ? 20.465 -20.303 -19.212 1.00 95.56 571 LEU A O 1
ATOM 4628 N N . ASP A 1 572 ? 18.232 -20.505 -19.043 1.00 92.69 572 ASP A N 1
ATOM 4629 C CA . ASP A 1 572 ? 17.980 -19.377 -18.141 1.00 92.69 572 ASP A CA 1
ATOM 4630 C C . ASP A 1 572 ? 18.711 -19.580 -16.802 1.00 92.69 572 ASP A C 1
ATOM 4632 O O . ASP A 1 572 ? 19.565 -18.774 -16.439 1.00 92.69 572 ASP A O 1
ATOM 4636 N N . GLU A 1 573 ? 18.488 -20.719 -16.140 1.00 92.81 573 GLU A N 1
ATOM 4637 C CA . GLU A 1 573 ? 19.175 -21.078 -14.887 1.00 92.81 573 GLU A CA 1
ATOM 4638 C C . GLU A 1 573 ? 20.703 -21.216 -15.077 1.00 92.81 573 GLU A C 1
ATOM 4640 O O . GLU A 1 573 ? 21.480 -20.724 -14.257 1.00 92.81 573 GLU A O 1
ATOM 4645 N N . LEU A 1 574 ? 21.155 -21.796 -16.201 1.00 95.62 574 LEU A N 1
ATOM 4646 C CA . LEU A 1 574 ? 22.584 -21.934 -16.513 1.00 95.62 574 LEU A CA 1
ATOM 4647 C C . LEU A 1 574 ? 23.288 -20.575 -16.658 1.00 95.62 574 LEU A C 1
ATOM 4649 O O . LEU A 1 574 ? 24.360 -20.366 -16.092 1.00 95.62 574 LEU A O 1
ATOM 4653 N N . PHE A 1 575 ? 22.721 -19.640 -17.423 1.00 94.94 575 PHE A N 1
ATOM 4654 C CA . PHE A 1 575 ? 23.340 -18.323 -17.582 1.00 94.94 575 PHE A CA 1
ATOM 4655 C C . PHE A 1 575 ? 23.192 -17.447 -16.330 1.00 94.94 575 PHE A C 1
ATOM 4657 O O . PHE A 1 575 ? 24.050 -16.593 -16.098 1.00 94.94 575 PHE A O 1
ATOM 4664 N N . GLU A 1 576 ? 22.175 -17.684 -15.495 1.00 92.12 576 GLU A N 1
ATOM 4665 C CA . GLU A 1 576 ? 22.049 -17.039 -14.186 1.00 92.12 576 GLU A CA 1
ATOM 4666 C C . GLU A 1 576 ? 23.170 -17.477 -13.231 1.00 92.12 576 GLU A C 1
ATOM 4668 O O . GLU A 1 576 ? 23.913 -16.615 -12.755 1.00 92.12 576 GLU A O 1
ATOM 4673 N N . ILE A 1 577 ? 23.379 -18.786 -13.022 1.00 92.31 577 ILE A N 1
ATOM 4674 C CA . ILE A 1 577 ? 24.434 -19.277 -12.115 1.00 92.31 577 ILE A CA 1
ATOM 4675 C C . ILE A 1 577 ? 25.838 -18.856 -12.588 1.00 92.31 577 ILE A C 1
ATOM 4677 O O . ILE A 1 577 ? 26.644 -18.383 -11.786 1.00 92.31 577 ILE A O 1
ATOM 4681 N N . LEU A 1 578 ? 26.106 -18.908 -13.901 1.00 94.00 578 LEU A N 1
ATOM 4682 C CA . LEU A 1 578 ? 27.376 -18.453 -14.479 1.00 94.00 578 LEU A CA 1
ATOM 4683 C C . LEU A 1 578 ? 27.633 -16.965 -14.207 1.00 94.00 578 LEU A C 1
ATOM 4685 O O . LEU A 1 578 ? 28.744 -16.589 -13.842 1.00 94.00 578 LEU A O 1
ATOM 4689 N N . CYS A 1 579 ? 26.611 -16.116 -14.348 1.00 91.81 579 CYS A N 1
ATOM 4690 C CA . CYS A 1 579 ? 26.711 -14.685 -14.063 1.00 91.81 579 CYS A CA 1
ATOM 4691 C C . CYS A 1 579 ? 26.936 -14.412 -12.564 1.00 91.81 579 CYS A C 1
ATOM 4693 O O . CYS A 1 579 ? 27.749 -13.556 -12.197 1.00 91.81 579 CYS A O 1
ATOM 4695 N N . LEU A 1 580 ? 26.256 -15.155 -11.684 1.00 88.38 580 LEU A N 1
ATOM 4696 C CA . LEU A 1 580 ? 26.405 -15.030 -10.231 1.00 88.38 580 LEU A CA 1
ATOM 4697 C C . LEU A 1 580 ? 27.817 -15.418 -9.762 1.00 88.38 580 LEU A C 1
ATOM 4699 O O . LEU A 1 580 ? 28.403 -14.686 -8.959 1.00 88.38 580 LEU A O 1
ATOM 4703 N N . GLU A 1 581 ? 28.403 -16.494 -10.296 1.00 90.06 581 GLU A N 1
ATOM 4704 C CA . GLU A 1 581 ? 29.794 -16.866 -10.002 1.00 90.06 581 GLU A CA 1
ATOM 4705 C C . GLU A 1 581 ? 30.814 -15.897 -10.613 1.00 90.06 581 GLU A C 1
ATOM 4707 O O . GLU A 1 581 ? 31.741 -15.461 -9.924 1.00 90.06 581 GLU A O 1
ATOM 4712 N N . GLN A 1 582 ? 30.642 -15.515 -11.886 1.00 90.44 582 GLN A N 1
ATOM 4713 C CA . GLN A 1 582 ? 31.519 -14.564 -12.585 1.00 90.44 582 GLN A CA 1
ATOM 4714 C C . GLN A 1 582 ? 31.622 -13.232 -11.825 1.00 90.44 582 GLN A C 1
ATOM 4716 O O . GLN A 1 582 ? 32.698 -12.643 -11.715 1.00 90.44 582 GLN A O 1
ATOM 4721 N N . THR A 1 583 ? 30.500 -12.761 -11.274 1.00 88.31 583 THR A N 1
ATOM 4722 C CA . THR A 1 583 ? 30.415 -11.490 -10.539 1.00 88.31 583 THR A CA 1
ATOM 4723 C C . THR A 1 583 ? 30.669 -11.617 -9.032 1.00 88.31 583 THR A C 1
ATOM 4725 O O . THR A 1 583 ? 30.565 -10.616 -8.314 1.00 88.31 583 THR A O 1
ATOM 4728 N N . GLY A 1 584 ? 31.019 -12.815 -8.542 1.00 86.12 584 GLY A N 1
ATOM 4729 C CA . GLY A 1 584 ? 31.323 -13.078 -7.132 1.00 86.12 584 GLY A CA 1
ATOM 4730 C C . GLY A 1 584 ? 30.145 -12.817 -6.190 1.00 86.12 584 GLY A C 1
ATOM 4731 O O . GLY A 1 584 ? 30.339 -12.295 -5.092 1.00 86.12 584 GLY A O 1
ATOM 4732 N N . LYS A 1 585 ? 28.914 -13.093 -6.640 1.00 81.50 585 LYS A N 1
ATOM 4733 C CA . LYS A 1 585 ? 27.678 -12.923 -5.853 1.00 81.50 585 LYS A CA 1
ATOM 4734 C C . LYS A 1 585 ? 27.307 -14.153 -5.039 1.00 81.50 585 LYS A C 1
ATOM 4736 O O . LYS A 1 585 ? 26.619 -14.003 -4.034 1.00 81.50 585 LYS A O 1
ATOM 4741 N N . ILE A 1 586 ? 27.800 -15.315 -5.448 1.00 82.25 586 ILE A N 1
ATOM 4742 C CA . ILE A 1 586 ? 27.725 -16.582 -4.720 1.00 82.25 586 ILE A CA 1
ATOM 4743 C C . ILE A 1 586 ? 29.137 -17.187 -4.614 1.00 82.25 586 ILE A C 1
ATOM 4745 O O . ILE A 1 586 ? 30.019 -16.801 -5.393 1.00 82.25 586 ILE A O 1
ATOM 4749 N N . PRO A 1 587 ? 29.385 -18.108 -3.665 1.00 82.50 587 PRO A N 1
ATOM 4750 C CA . PRO A 1 587 ? 30.577 -18.950 -3.686 1.00 82.50 587 PRO A CA 1
ATOM 4751 C C . PRO A 1 587 ? 30.660 -19.735 -4.999 1.00 82.50 587 PRO A C 1
ATOM 4753 O O . PRO A 1 587 ? 29.635 -20.095 -5.571 1.00 82.50 587 PRO A O 1
ATOM 4756 N N . LYS A 1 588 ? 31.877 -20.025 -5.467 1.00 87.38 588 LYS A N 1
ATOM 4757 C CA . LYS A 1 588 ? 32.062 -20.904 -6.629 1.00 87.38 588 LYS A CA 1
ATOM 4758 C C . LYS A 1 588 ? 31.766 -22.345 -6.250 1.00 87.38 588 LYS A C 1
ATOM 4760 O O . LYS A 1 588 ? 32.323 -22.795 -5.250 1.00 87.38 588 LYS A O 1
ATOM 4765 N N . ALA A 1 589 ? 31.004 -23.061 -7.066 1.00 91.50 589 ALA A N 1
ATOM 4766 C CA . ALA A 1 589 ? 30.748 -24.492 -6.949 1.00 91.50 589 ALA A CA 1
ATOM 4767 C C . ALA A 1 589 ? 30.883 -25.179 -8.328 1.00 91.50 589 ALA A C 1
ATOM 4769 O O . ALA A 1 589 ? 30.964 -24.517 -9.361 1.00 91.50 589 ALA A O 1
ATOM 4770 N N . PRO A 1 590 ? 30.949 -26.519 -8.408 1.00 95.38 590 PRO A N 1
ATOM 4771 C CA . PRO A 1 590 ? 31.030 -27.204 -9.693 1.00 95.38 590 PRO A CA 1
ATOM 4772 C C . PRO A 1 590 ? 29.736 -27.066 -10.510 1.00 95.38 590 PRO A C 1
ATOM 4774 O O . PRO A 1 590 ? 28.724 -27.693 -10.194 1.00 95.38 590 PRO A O 1
ATOM 4777 N N . ILE A 1 591 ? 29.790 -26.296 -11.600 1.00 97.38 591 ILE A N 1
ATOM 4778 C CA . ILE A 1 591 ? 28.753 -26.260 -12.639 1.00 97.38 591 ILE A CA 1
ATOM 4779 C C . ILE A 1 591 ? 29.129 -27.271 -13.729 1.00 97.38 591 ILE A C 1
ATOM 4781 O O . ILE A 1 591 ? 30.162 -27.140 -14.390 1.00 97.38 591 ILE A O 1
ATOM 4785 N N . ILE A 1 592 ? 28.302 -28.300 -13.914 1.00 98.25 592 ILE A N 1
ATOM 4786 C CA . ILE A 1 592 ? 28.604 -29.445 -14.779 1.00 98.25 592 ILE A CA 1
ATOM 4787 C C . ILE A 1 592 ? 27.505 -29.622 -15.828 1.00 98.25 592 ILE A C 1
ATOM 4789 O O . ILE A 1 592 ? 26.330 -29.777 -15.499 1.00 98.25 592 ILE A O 1
ATOM 4793 N N . LEU A 1 593 ? 27.895 -29.631 -17.101 1.00 98.31 593 LEU A N 1
ATOM 4794 C CA . LEU A 1 593 ? 27.014 -29.804 -18.252 1.00 98.31 593 LEU A CA 1
ATOM 4795 C C . LEU A 1 593 ? 27.135 -31.242 -18.777 1.00 98.31 593 LEU A C 1
ATOM 4797 O O . LEU A 1 593 ? 28.196 -31.646 -19.253 1.00 98.31 593 LEU A O 1
ATOM 4801 N N . VAL A 1 594 ? 26.052 -32.012 -18.699 1.00 97.69 594 VAL A N 1
ATOM 4802 C CA . VAL A 1 594 ? 26.029 -33.442 -19.048 1.00 97.69 594 VAL A CA 1
ATOM 4803 C C . VAL A 1 594 ? 25.454 -33.645 -20.447 1.00 97.69 594 VAL A C 1
ATOM 4805 O O . VAL A 1 594 ? 24.436 -33.038 -20.784 1.00 97.69 594 VAL A O 1
ATOM 4808 N N . GLY A 1 595 ? 26.075 -34.499 -21.265 1.00 95.50 595 GLY A N 1
ATOM 4809 C CA . GLY A 1 595 ? 25.686 -34.744 -22.657 1.00 95.50 595 GLY A CA 1
ATOM 4810 C C . GLY A 1 595 ? 26.430 -33.824 -23.625 1.00 95.50 595 GLY A C 1
ATOM 4811 O O . GLY A 1 595 ? 25.849 -32.882 -24.170 1.00 95.50 595 GLY A O 1
ATOM 4812 N N . SER A 1 596 ? 27.722 -34.079 -23.839 1.00 95.94 596 SER A N 1
ATOM 4813 C CA . SER A 1 596 ? 28.617 -33.143 -24.528 1.00 95.94 596 SER A CA 1
ATOM 4814 C C . SER A 1 596 ? 28.216 -32.814 -25.971 1.00 95.94 596 SER A C 1
ATOM 4816 O O . SER A 1 596 ? 28.387 -31.669 -26.391 1.00 95.94 596 SER A O 1
ATOM 4818 N N . ASP A 1 597 ? 27.587 -33.739 -26.701 1.00 95.12 597 ASP A N 1
ATOM 4819 C CA . ASP A 1 597 ? 27.036 -33.488 -28.045 1.00 95.12 597 ASP A CA 1
ATOM 4820 C C . ASP A 1 597 ? 25.995 -32.350 -28.075 1.00 95.12 597 ASP A C 1
ATOM 4822 O O . ASP A 1 597 ? 25.895 -31.625 -29.067 1.00 95.12 597 ASP A O 1
ATOM 4826 N N . PHE A 1 598 ? 25.237 -32.157 -26.990 1.00 96.75 598 PHE A N 1
ATOM 4827 C CA . PHE A 1 598 ? 24.255 -31.075 -26.874 1.00 96.75 598 PHE A CA 1
ATOM 4828 C C . PHE A 1 598 ? 24.903 -29.735 -26.495 1.00 96.75 598 PHE A C 1
ATOM 4830 O O . PHE A 1 598 ? 24.501 -28.688 -27.004 1.00 96.75 598 PHE A O 1
ATOM 4837 N N . TRP A 1 599 ? 25.912 -29.756 -25.619 1.00 97.62 599 TRP A N 1
ATOM 4838 C CA . TRP A 1 599 ? 26.515 -28.541 -25.058 1.00 97.62 599 TRP A CA 1
ATOM 4839 C C . TRP A 1 599 ? 27.652 -27.954 -25.902 1.00 97.62 599 TRP A C 1
ATOM 4841 O O . TRP A 1 599 ? 27.818 -26.733 -25.930 1.00 97.62 599 TRP A O 1
ATOM 4851 N N . ARG A 1 600 ? 28.397 -28.774 -26.657 1.00 97.19 600 ARG A N 1
ATOM 4852 C CA . ARG A 1 600 ? 29.503 -28.310 -27.520 1.00 97.19 600 ARG A CA 1
ATOM 4853 C C . ARG A 1 600 ? 29.107 -27.220 -28.528 1.00 97.19 600 ARG A C 1
ATOM 4855 O O . ARG A 1 600 ? 29.878 -26.274 -28.678 1.00 97.19 600 ARG A O 1
ATOM 4862 N N . PRO A 1 601 ? 27.940 -27.257 -29.202 1.00 97.56 601 PRO A N 1
ATOM 4863 C CA . PRO A 1 601 ? 27.502 -26.148 -30.053 1.00 97.56 601 PRO A CA 1
ATOM 4864 C C . PRO A 1 601 ? 27.362 -24.809 -29.307 1.00 97.56 601 PRO A C 1
ATOM 4866 O O . PRO A 1 601 ? 27.682 -23.762 -29.871 1.00 97.56 601 PRO A O 1
ATOM 4869 N N . LEU A 1 602 ? 26.928 -24.833 -28.040 1.00 96.12 602 LEU A N 1
ATOM 4870 C CA . LEU A 1 602 ? 26.810 -23.635 -27.203 1.00 96.12 602 LEU A CA 1
ATOM 4871 C C . LEU A 1 602 ? 28.182 -23.153 -26.713 1.00 96.12 602 LEU A C 1
ATOM 4873 O O . LEU A 1 602 ? 28.474 -21.963 -26.804 1.00 96.12 602 LEU A O 1
ATOM 4877 N N . GLU A 1 603 ? 29.053 -24.067 -26.282 1.00 95.50 603 GLU A N 1
ATOM 4878 C CA . GLU A 1 603 ? 30.458 -23.781 -25.955 1.00 95.50 603 GLU A CA 1
ATOM 4879 C C . GLU A 1 603 ? 31.177 -23.103 -27.137 1.00 95.50 603 GLU A C 1
ATOM 4881 O O . GLU A 1 603 ? 31.846 -22.084 -26.966 1.00 95.50 603 GLU A O 1
ATOM 4886 N N . GLN A 1 604 ? 30.973 -23.595 -28.363 1.00 96.88 604 GLN A N 1
ATOM 4887 C CA . GLN A 1 604 ? 31.529 -22.982 -29.571 1.00 96.88 604 GLN A CA 1
ATOM 4888 C C . GLN A 1 604 ? 30.952 -21.590 -29.861 1.00 96.88 604 GLN A C 1
ATOM 4890 O O . GLN A 1 604 ? 31.676 -20.732 -30.365 1.00 96.88 604 GLN A O 1
ATOM 4895 N N . PHE A 1 605 ? 29.687 -21.317 -29.533 1.00 96.69 605 PHE A N 1
ATOM 4896 C CA . PHE A 1 605 ? 29.150 -19.954 -29.600 1.00 96.69 605 PHE A CA 1
ATOM 4897 C C . PHE A 1 605 ? 29.817 -19.039 -28.558 1.00 96.69 605 PHE A C 1
ATOM 4899 O O . PHE A 1 605 ? 30.254 -17.940 -28.897 1.00 96.69 605 PHE A O 1
ATOM 4906 N N . ILE A 1 606 ? 29.969 -19.512 -27.317 1.00 94.38 606 ILE A N 1
ATOM 4907 C CA . ILE A 1 606 ? 30.625 -18.779 -26.225 1.00 94.38 606 ILE A CA 1
ATOM 4908 C C . ILE A 1 606 ? 32.078 -18.430 -26.599 1.00 94.38 606 ILE A C 1
ATOM 4910 O O . ILE A 1 606 ? 32.472 -17.269 -26.505 1.00 94.38 606 ILE A O 1
ATOM 4914 N N . ILE A 1 607 ? 32.854 -19.393 -27.104 1.00 94.56 607 ILE A N 1
ATOM 4915 C CA . ILE A 1 607 ? 34.247 -19.180 -27.528 1.00 94.56 607 ILE A CA 1
ATOM 4916 C C . ILE A 1 607 ? 34.324 -18.240 -28.740 1.00 94.56 607 ILE A C 1
ATOM 4918 O O . ILE A 1 607 ? 34.985 -17.203 -28.698 1.00 94.56 607 ILE A O 1
ATOM 4922 N N . ASN A 1 608 ? 33.670 -18.592 -29.849 1.00 96.62 608 ASN A N 1
ATOM 4923 C CA . ASN A 1 608 ? 33.917 -17.906 -31.118 1.00 96.62 608 ASN A CA 1
ATOM 4924 C C . ASN A 1 608 ? 33.246 -16.524 -31.167 1.00 96.62 608 ASN A C 1
ATOM 4926 O O . ASN A 1 608 ? 33.813 -15.585 -31.722 1.00 96.62 608 ASN A O 1
ATOM 4930 N N . VAL A 1 609 ? 32.058 -16.380 -30.569 1.00 96.25 609 VAL A N 1
ATOM 4931 C CA . VAL A 1 609 ? 31.283 -15.133 -30.612 1.00 96.25 609 VAL A CA 1
ATOM 4932 C C . VAL A 1 609 ? 31.557 -14.276 -29.378 1.00 96.25 609 VAL A C 1
ATOM 4934 O O . VAL A 1 609 ? 31.982 -13.130 -29.529 1.00 96.25 609 VAL A O 1
ATOM 4937 N N . LEU A 1 610 ? 31.346 -14.803 -28.166 1.00 95.38 610 LEU A N 1
ATOM 4938 C CA . LEU A 1 610 ? 31.400 -13.984 -26.947 1.00 95.38 610 LEU A CA 1
ATOM 4939 C C . LEU A 1 610 ? 32.832 -13.654 -26.506 1.00 95.38 610 LEU A C 1
ATOM 4941 O O . LEU A 1 610 ? 33.086 -12.501 -26.163 1.00 95.38 610 LEU A O 1
ATOM 4945 N N . GLU A 1 611 ? 33.759 -14.617 -26.525 1.00 93.00 611 GLU A N 1
ATOM 4946 C CA . GLU A 1 611 ? 35.172 -14.399 -26.163 1.00 93.00 611 GLU A CA 1
ATOM 4947 C C . GLU A 1 611 ? 35.966 -13.787 -27.330 1.00 93.00 611 GLU A C 1
ATOM 4949 O O . GLU A 1 611 ? 36.559 -12.721 -27.177 1.00 93.00 611 GLU A O 1
ATOM 4954 N N . GLN A 1 612 ? 35.985 -14.431 -28.504 1.00 94.81 612 GLN A N 1
ATOM 4955 C CA . GLN A 1 612 ? 36.894 -14.040 -29.591 1.00 94.81 612 GLN A CA 1
ATOM 4956 C C . GLN A 1 612 ? 36.396 -12.854 -30.430 1.00 94.81 612 GLN A C 1
ATOM 4958 O O . GLN A 1 612 ? 37.147 -11.901 -30.635 1.00 94.81 612 GLN A O 1
ATOM 4963 N N . GLN A 1 613 ? 35.163 -12.905 -30.948 1.00 96.12 613 GLN A N 1
ATOM 4964 C CA . GLN A 1 613 ? 34.674 -11.899 -31.900 1.00 96.12 613 GLN A CA 1
ATOM 4965 C C . GLN A 1 613 ? 34.227 -10.594 -31.227 1.00 96.12 613 GLN A C 1
ATOM 4967 O O . GLN A 1 613 ? 34.557 -9.515 -31.720 1.00 96.12 613 GLN A O 1
ATOM 4972 N N . TYR A 1 614 ? 33.450 -10.681 -30.143 1.00 96.44 614 TYR A N 1
ATOM 4973 C CA . TYR A 1 614 ? 32.850 -9.516 -29.479 1.00 96.44 614 TYR A CA 1
ATOM 4974 C C . TYR A 1 614 ? 33.495 -9.154 -28.134 1.00 96.44 614 TYR A C 1
ATOM 4976 O O . TYR A 1 614 ? 33.230 -8.066 -27.629 1.00 96.44 614 TYR A O 1
ATOM 4984 N N . GLN A 1 615 ? 34.350 -10.020 -27.575 1.00 93.62 615 GLN A N 1
ATOM 4985 C CA . GLN A 1 615 ? 35.112 -9.776 -26.337 1.00 93.62 615 GLN A CA 1
ATOM 4986 C C . GLN A 1 615 ? 34.234 -9.353 -25.140 1.00 93.62 615 GLN A C 1
ATOM 4988 O O . GLN A 1 615 ? 34.607 -8.513 -24.324 1.00 93.62 615 GLN A O 1
ATOM 4993 N N . THR A 1 616 ? 33.040 -9.942 -25.051 1.00 91.94 616 THR A N 1
ATOM 4994 C CA . THR A 1 616 ? 32.033 -9.694 -24.002 1.00 91.94 616 THR A CA 1
ATOM 4995 C C . THR A 1 616 ? 32.246 -10.511 -22.724 1.00 91.94 616 THR A C 1
ATOM 4997 O O . THR A 1 616 ? 31.592 -10.235 -21.723 1.00 91.94 616 THR A O 1
ATOM 5000 N N . ILE A 1 617 ? 33.153 -11.491 -22.753 1.00 91.94 617 ILE A N 1
ATOM 5001 C CA . ILE A 1 617 ? 33.589 -12.299 -21.603 1.00 91.94 617 ILE A CA 1
ATOM 5002 C C . ILE A 1 617 ? 35.117 -12.431 -21.606 1.00 91.94 617 ILE A C 1
ATOM 5004 O O . ILE A 1 617 ? 35.755 -12.287 -22.652 1.00 91.94 617 ILE A O 1
ATOM 5008 N N . ALA A 1 618 ? 35.708 -12.720 -20.449 1.00 91.12 618 ALA A N 1
ATOM 5009 C CA . ALA A 1 618 ? 37.132 -12.999 -20.311 1.00 91.12 618 ALA A CA 1
ATOM 5010 C C . ALA A 1 618 ? 37.444 -14.482 -20.585 1.00 91.12 618 ALA A C 1
ATOM 5012 O O . ALA A 1 618 ? 36.630 -15.366 -20.330 1.00 91.12 618 ALA A O 1
ATOM 5013 N N . SER A 1 619 ? 38.669 -14.786 -21.024 1.00 88.50 619 SER A N 1
ATOM 5014 C CA . SER A 1 619 ? 39.112 -16.174 -21.253 1.00 88.50 619 SER A CA 1
ATOM 5015 C C . SER A 1 619 ? 39.075 -17.064 -20.005 1.00 88.50 619 SER A C 1
ATOM 5017 O O . SER A 1 619 ? 38.987 -18.285 -20.127 1.00 88.50 619 SER A O 1
ATOM 5019 N N . ASP A 1 620 ? 39.134 -16.469 -18.810 1.00 89.31 620 ASP A N 1
ATOM 5020 C CA . ASP A 1 620 ? 39.010 -17.188 -17.538 1.00 89.31 620 ASP A CA 1
ATOM 5021 C C . ASP A 1 620 ? 37.560 -17.573 -17.200 1.00 89.31 620 ASP A C 1
ATOM 5023 O O . ASP A 1 620 ? 37.362 -18.526 -16.449 1.00 89.31 620 ASP A O 1
ATOM 5027 N N . ASP A 1 621 ? 36.552 -16.932 -17.802 1.00 88.94 621 ASP A N 1
ATOM 5028 C CA . ASP A 1 621 ? 35.132 -17.244 -17.564 1.00 88.94 621 ASP A CA 1
ATOM 5029 C C . ASP A 1 621 ? 34.754 -18.632 -18.111 1.00 88.94 621 ASP A C 1
ATOM 5031 O O . ASP A 1 621 ? 33.808 -19.267 -17.651 1.00 88.94 621 ASP A O 1
ATOM 5035 N N . ARG A 1 622 ? 35.559 -19.180 -19.031 1.00 88.25 622 ARG A N 1
ATOM 5036 C CA . ARG A 1 622 ? 35.448 -20.576 -19.488 1.00 88.25 622 ARG A CA 1
ATOM 5037 C C . ARG A 1 622 ? 35.812 -21.616 -18.425 1.00 88.25 622 ARG A C 1
ATOM 5039 O O . ARG A 1 622 ? 35.636 -22.799 -18.671 1.00 88.25 622 ARG A O 1
ATOM 5046 N N . LYS A 1 623 ? 36.329 -21.197 -17.266 1.00 90.75 623 LYS A N 1
ATOM 5047 C CA . LYS A 1 623 ? 36.615 -22.070 -16.113 1.00 90.75 623 LYS A CA 1
ATOM 5048 C C . LYS A 1 623 ? 35.439 -22.162 -15.133 1.00 90.75 623 LYS A C 1
ATOM 5050 O O . LYS A 1 623 ? 35.590 -22.791 -14.091 1.00 90.75 623 LYS A O 1
ATOM 5055 N N . LEU A 1 624 ? 34.317 -21.496 -15.422 1.00 92.12 624 LEU A N 1
ATOM 5056 C CA . LEU A 1 624 ? 33.122 -21.503 -14.571 1.00 92.12 624 LEU A CA 1
ATOM 5057 C C . LEU A 1 624 ? 32.286 -22.782 -14.726 1.00 92.12 624 LEU A C 1
ATOM 5059 O O . LEU A 1 624 ? 31.538 -23.112 -13.820 1.00 92.12 624 LEU A O 1
ATOM 5063 N N . TYR A 1 625 ? 32.402 -23.505 -15.844 1.00 96.19 625 TYR A N 1
ATOM 5064 C CA . TYR A 1 625 ? 31.683 -24.760 -16.073 1.00 96.19 625 TYR A CA 1
ATOM 5065 C C . TYR A 1 625 ? 32.566 -25.816 -16.730 1.00 96.19 625 TYR A C 1
ATOM 5067 O O . TYR A 1 625 ? 33.576 -25.502 -17.360 1.00 96.19 625 TYR A O 1
ATOM 5075 N N . GLU A 1 626 ? 32.142 -27.072 -16.629 1.00 96.56 626 GLU A N 1
ATOM 5076 C CA . GLU A 1 626 ? 32.781 -28.205 -17.295 1.00 96.56 626 GLU A CA 1
ATOM 5077 C C . GLU A 1 626 ? 31.752 -29.071 -18.017 1.00 96.56 626 GLU A C 1
ATOM 5079 O O . GLU A 1 626 ? 30.612 -29.195 -17.575 1.00 96.56 626 GLU A O 1
ATOM 5084 N N . ILE A 1 627 ? 32.150 -29.676 -19.137 1.00 97.62 627 ILE A N 1
ATOM 5085 C CA . ILE A 1 627 ? 31.306 -30.595 -19.905 1.00 97.62 627 ILE A CA 1
ATOM 5086 C C . ILE A 1 627 ? 31.802 -32.020 -19.646 1.00 97.62 627 ILE A C 1
ATOM 5088 O O . ILE A 1 627 ? 32.902 -32.366 -20.079 1.00 97.62 627 ILE A O 1
ATOM 5092 N N . LEU A 1 628 ? 30.998 -32.830 -18.954 1.00 96.75 628 LEU A N 1
ATOM 5093 C CA . LEU A 1 628 ? 31.357 -34.180 -18.503 1.00 96.75 628 LEU A CA 1
ATOM 5094 C C . LEU A 1 628 ? 30.249 -35.178 -18.857 1.00 96.75 628 LEU A C 1
ATOM 5096 O O . LEU A 1 628 ? 29.074 -34.907 -18.624 1.00 96.75 628 LEU A O 1
ATOM 5100 N N . ASP A 1 629 ? 30.629 -36.346 -19.375 1.00 95.12 629 ASP A N 1
ATOM 5101 C CA . ASP A 1 629 ? 29.693 -37.425 -19.730 1.00 95.12 629 ASP A CA 1
ATOM 5102 C C . ASP A 1 629 ? 29.810 -38.656 -18.805 1.00 95.12 629 ASP A C 1
ATOM 5104 O O . ASP A 1 629 ? 28.898 -39.480 -18.763 1.00 95.12 629 ASP A O 1
ATOM 5108 N N . ASP A 1 630 ? 30.905 -38.794 -18.044 1.00 96.88 630 ASP A N 1
ATOM 5109 C CA . ASP A 1 630 ? 31.125 -39.928 -17.137 1.00 96.88 630 ASP A CA 1
ATOM 5110 C C . ASP A 1 630 ? 30.489 -39.698 -15.756 1.00 96.88 630 ASP A C 1
ATOM 5112 O O . ASP A 1 630 ? 30.785 -38.724 -15.062 1.00 96.88 630 ASP A O 1
ATOM 5116 N N . HIS A 1 631 ? 29.618 -40.619 -15.336 1.00 96.50 631 HIS A N 1
ATOM 5117 C CA . HIS A 1 631 ? 28.843 -40.482 -14.100 1.00 96.50 631 HIS A CA 1
ATOM 5118 C C . HIS A 1 631 ? 29.718 -40.467 -12.833 1.00 96.50 631 HIS A C 1
ATOM 5120 O O . HIS A 1 631 ? 29.370 -39.790 -11.863 1.00 96.50 631 HIS A O 1
ATOM 5126 N N . ASP A 1 632 ? 30.838 -41.196 -12.819 1.00 94.50 632 ASP A N 1
ATOM 5127 C CA . ASP A 1 632 ? 31.729 -41.264 -11.658 1.00 94.50 632 ASP A CA 1
ATOM 5128 C C . ASP A 1 632 ? 32.628 -40.025 -11.563 1.00 94.50 632 ASP A C 1
ATOM 5130 O O . ASP A 1 632 ? 32.870 -39.528 -10.461 1.00 94.50 632 ASP A O 1
ATOM 5134 N N . GLU A 1 633 ? 33.063 -39.464 -12.694 1.00 96.31 633 GLU A N 1
ATOM 5135 C CA . GLU A 1 633 ? 33.781 -38.186 -12.740 1.00 96.31 633 GLU A CA 1
ATOM 5136 C C . GLU A 1 633 ? 32.913 -37.018 -12.239 1.00 96.31 633 GLU A C 1
ATOM 5138 O O . GLU A 1 633 ? 33.374 -36.223 -11.413 1.00 96.31 633 GLU A O 1
ATOM 5143 N N . ILE A 1 634 ? 31.641 -36.963 -12.657 1.00 97.25 634 ILE A N 1
ATOM 5144 C CA . ILE A 1 634 ? 30.660 -35.952 -12.220 1.00 97.25 634 ILE A CA 1
ATOM 5145 C C . ILE A 1 634 ? 30.482 -35.983 -10.694 1.00 97.25 634 ILE A C 1
ATOM 5147 O O . ILE A 1 634 ? 30.644 -34.963 -10.017 1.00 97.25 634 ILE A O 1
ATOM 5151 N N . VAL A 1 635 ? 30.192 -37.162 -10.132 1.00 96.19 635 VAL A N 1
ATOM 5152 C CA . VAL A 1 635 ? 29.967 -37.331 -8.686 1.00 96.19 635 VAL A CA 1
ATOM 5153 C C . VAL A 1 635 ? 31.250 -37.067 -7.897 1.00 96.19 635 VAL A C 1
ATOM 5155 O O . VAL A 1 635 ? 31.222 -36.393 -6.864 1.00 96.19 635 VAL A O 1
ATOM 5158 N N . LYS A 1 636 ? 32.403 -37.530 -8.397 1.00 95.44 636 LYS A N 1
ATOM 5159 C CA . LYS A 1 636 ? 33.706 -37.253 -7.787 1.00 95.44 636 LYS A CA 1
ATOM 5160 C C . LYS A 1 636 ? 33.993 -35.753 -7.720 1.00 95.44 636 LYS A C 1
ATOM 5162 O O . LYS A 1 636 ? 34.446 -35.292 -6.676 1.00 95.44 636 LYS A O 1
ATOM 5167 N N . ARG A 1 637 ? 33.729 -34.990 -8.785 1.00 95.31 637 ARG A N 1
ATOM 5168 C CA . ARG A 1 637 ? 34.012 -33.546 -8.828 1.00 95.31 637 ARG A CA 1
ATOM 5169 C C . ARG A 1 637 ? 33.273 -32.779 -7.726 1.00 95.31 637 ARG A C 1
ATOM 5171 O O . ARG A 1 637 ? 33.892 -31.972 -7.036 1.00 95.31 637 ARG A O 1
ATOM 5178 N N . VAL A 1 638 ? 31.986 -33.062 -7.536 1.00 95.62 638 VAL A N 1
ATOM 5179 C CA . VAL A 1 638 ? 31.157 -32.465 -6.471 1.00 95.62 638 VAL A CA 1
ATOM 5180 C C . VAL A 1 638 ? 31.641 -32.896 -5.080 1.00 95.62 638 VAL A C 1
ATOM 5182 O O . VAL A 1 638 ? 31.820 -32.059 -4.198 1.00 95.62 638 VAL A O 1
ATOM 5185 N N . LYS A 1 639 ? 31.956 -34.185 -4.886 1.00 93.94 639 LYS A N 1
ATOM 5186 C CA . LYS A 1 639 ? 32.507 -34.695 -3.615 1.00 93.94 639 LYS A CA 1
ATOM 5187 C C . LYS A 1 639 ? 33.855 -34.084 -3.248 1.00 93.94 639 LYS A C 1
ATOM 5189 O O . LYS A 1 639 ? 34.111 -33.833 -2.072 1.00 93.94 639 LYS A O 1
ATOM 5194 N N . ASP A 1 640 ? 34.740 -33.904 -4.224 1.00 92.00 640 ASP A N 1
ATOM 5195 C CA . ASP A 1 640 ? 36.056 -33.323 -3.984 1.00 92.00 640 ASP A CA 1
ATOM 5196 C C . ASP A 1 640 ? 35.923 -31.833 -3.637 1.00 92.00 640 ASP A C 1
ATOM 5198 O O . ASP A 1 640 ? 36.585 -31.397 -2.701 1.00 92.00 640 ASP A O 1
ATOM 5202 N N . TYR A 1 641 ? 35.017 -31.080 -4.273 1.00 90.25 641 TYR A N 1
ATOM 5203 C CA . TYR A 1 641 ? 34.677 -29.711 -3.854 1.00 90.25 641 TYR A CA 1
ATOM 5204 C C . TYR A 1 641 ? 34.193 -29.651 -2.394 1.00 90.25 641 TYR A C 1
ATOM 5206 O O . TYR A 1 641 ? 34.819 -28.991 -1.565 1.00 90.25 641 TYR A O 1
ATOM 5214 N N . GLU A 1 642 ? 33.159 -30.428 -2.056 1.00 85.69 642 GLU A N 1
ATOM 5215 C CA . GLU A 1 642 ? 32.535 -30.457 -0.724 1.00 85.69 642 GLU A CA 1
ATOM 5216 C C . GLU A 1 642 ? 33.544 -30.746 0.408 1.00 85.69 642 GLU A C 1
ATOM 5218 O O . GLU A 1 642 ? 33.447 -30.218 1.518 1.00 85.69 642 GLU A O 1
ATOM 5223 N N . ARG A 1 643 ? 34.561 -31.570 0.124 1.00 83.81 643 ARG A N 1
ATOM 5224 C CA . ARG A 1 643 ? 35.645 -31.893 1.065 1.00 83.81 643 ARG A CA 1
ATOM 5225 C C . ARG A 1 643 ? 36.616 -30.744 1.319 1.00 83.81 643 ARG A C 1
ATOM 5227 O O . ARG A 1 643 ? 37.166 -30.698 2.416 1.00 83.81 643 ARG A O 1
ATOM 5234 N N . HIS A 1 644 ? 36.866 -29.877 0.337 1.00 77.50 644 HIS A N 1
ATOM 5235 C CA . HIS A 1 644 ? 37.778 -28.742 0.504 1.00 77.50 644 HIS A CA 1
ATOM 5236 C C . HIS A 1 644 ? 37.086 -27.605 1.265 1.00 77.50 644 HIS A C 1
ATOM 5238 O O . HIS A 1 644 ? 37.631 -27.128 2.257 1.00 77.50 644 HIS A O 1
ATOM 5244 N N . THR A 1 645 ? 35.851 -27.249 0.895 1.00 71.56 645 THR A N 1
ATOM 5245 C CA . THR A 1 645 ? 35.090 -26.160 1.541 1.00 71.56 645 THR A CA 1
ATOM 5246 C C . THR A 1 645 ? 34.894 -26.401 3.048 1.00 71.56 645 THR A C 1
ATOM 5248 O O . THR A 1 645 ? 35.045 -25.485 3.857 1.00 71.56 645 THR A O 1
ATOM 5251 N N . ARG A 1 646 ? 34.669 -27.662 3.457 1.00 57.50 646 ARG A N 1
ATOM 5252 C CA . ARG A 1 646 ? 34.560 -28.079 4.873 1.00 57.50 646 ARG A CA 1
ATOM 5253 C C . ARG A 1 646 ? 35.883 -28.161 5.650 1.00 57.50 646 ARG A C 1
ATOM 5255 O O . ARG A 1 646 ? 35.849 -28.482 6.833 1.00 57.50 646 ARG A O 1
ATOM 5262 N N . GLN A 1 647 ? 37.036 -27.950 5.014 1.00 47.44 647 GLN A N 1
ATOM 5263 C CA . GLN A 1 647 ? 38.337 -27.875 5.701 1.00 47.44 647 GLN A CA 1
ATOM 5264 C C . GLN A 1 647 ? 38.795 -26.431 5.946 1.00 47.44 647 GLN A C 1
ATOM 5266 O O . GLN A 1 647 ? 39.710 -26.217 6.740 1.00 47.44 647 GLN A O 1
ATOM 5271 N N . GLU A 1 648 ? 38.163 -25.457 5.288 1.00 41.75 648 GLU A N 1
ATOM 5272 C CA . GLU A 1 648 ? 38.444 -24.021 5.435 1.00 41.75 648 GLU A CA 1
ATOM 5273 C C . GLU A 1 648 ? 37.406 -23.285 6.312 1.00 41.75 648 GLU A C 1
ATOM 5275 O O . GLU A 1 648 ? 37.584 -22.099 6.593 1.00 41.75 648 GLU A O 1
ATOM 5280 N N . SER A 1 649 ? 36.361 -23.998 6.763 1.00 35.91 649 SER A N 1
ATOM 5281 C CA . SER A 1 649 ? 35.281 -23.529 7.654 1.00 35.91 649 SER A CA 1
ATOM 5282 C C . SER A 1 649 ? 35.418 -24.091 9.071 1.00 35.91 649 SER A C 1
ATOM 5284 O O . SER A 1 649 ? 35.210 -23.313 10.029 1.00 35.91 649 SER A O 1
#

Secondary structure (DSSP, 8-state):
-THHHHHHHT--TTHHHHHHHHHHHHH--TTHHHHHHHHHHHHHHHHHHHTT--TTT--HHHHHHHHHHHHHHHHHHHHHHTT--TTS-HHHHHHHHHHHHHHS----EEEEE-HHHHHHHHHHS--HHHHHHHT-SSHHHHHHHS-HHHHHHHHHHHS-HHHHHHHHGGGGG--GGGEEEEE-EEEE--HHHHHHHHHHHHHHHSSSEEEETTTTEEEE---S-S--TT-HHHHHHHHHHHHHHHHHHHHHHHHHTTSTTHHHHHHHHHH--------BTTB----EE--S-TT--SSS---GGGGSSEE-HHHHHHHHHHHHHHHH-GGGGGTTT-TT-EEEETTEEEE--HHHHHHHHHHT--GGG---HHHHHHHHHHHHHHHH-HHHHHHHHHHHHHPPP-PPPPPP-PPP-----------SSSHHHHHHHHHHHHHHHHHHHHHHHHHHHHHTT-SSEEEEE--TTS-TTSHHHHHHHHHHHHHHTTT-EEEE-S-STHHHHHHHHHHHTTS-EEEEEE--SSS-PPPTT-SEEEEES-HHHHHHHHTSS-SEEEE-S--HHHHHHHHHHHHHHHTTSS----EEE--HHHHHHHHHHIIIIIIIIS--S-TTGGGSEEE---HHHHHHHHHHHHHHHTT--

pLDDT: mean 81.45, std 19.18, range [23.55, 98.44]

Radius of gyration: 30.59 Å; chains: 1; bounding box: 69×79×68 Å